Protein AF-0000000081332813 (afdb_homodimer)

InterPro domains:
  IPR000847 LysR, HTH, N-terminal domain [PF00126] (7-63)
  IPR000847 LysR, HTH, N-terminal domain [PS50931] (3-60)
  IPR005119 LysR, substrate-binding [PF03466] (88-293)
  IPR036388 Winged helix-like DNA-binding domain superfamily [G3DSA:1.10.10.10] (2-81)
  IPR036390 Winged helix DNA-binding domain superfamily [SSF46785] (6-88)

Radius of gyration: 28.92 Å; Cα contacts (8 Å, |Δi|>4): 1086; chains: 2; bounding box: 62×91×71 Å

Secondary structure (DSSP, 8-state):
----HHHHHHHHHHHHHSSHHHHHHHHT--HHHHHHHHHHHHHHHTS--EETTSSS-EEPHHHHHHHHHHHHHHHHHHHHHHHHHHHHT---SEEEEEE-GGGSSGGGGHHHHHHHHH-TT-EEEEEE--HHHHHHHHHHTS-SEEEEE--S---TTEEEEEEEEEEEEEEE-TTSGGG--TTSPBPHHHHTTS-EEEE-TT-GGG--GGG---SSEEEESSHHHHHHHHHTTS-BEEEEHHHHHHHHHHTSSEE--BSSS-SEEEEEEEEEEETTSPPPHHHHHHHHHHHHHHHTS----/----HHHHHHHHHHHHHSSHHHHHHHHT--HHHHHHHHHHHHHHHT---EETTSSS-EEPHHHHHHHHHHHHHHHHHHHHHHHHHHHHT---SEEEEEE-GGGSSGGGGHHHHHHHHH-TT-EEEEEE--HHHHHHHHHHTS-SEEEEE--S---TTEEEEEEEEEEEEEEE-TTSGGG--TTSPBPHHHHTTS-EEEE-TT-GGG--GGG---SSEEEESSHHHHHHHHHTTS-BEEEEHHHHHHHHHHTSSEE--BSSS-SEEEEEEEEEEETTSPPPHHHHHHHHHHHHHHHTS----

Sequence (602 aa):
MAFTSESLKLFLCVMDSGSFSAAARKLGRVPSAINMAVSQLEAELDLLLFDRSTRKAIPTPAAKALEPQARQVASQLNLLDAHALQLHQGLEGRLVLAMAPELQTGIWNRPLSIIAREFPTLEIEIRSASHPEAMRMLHEGRVQLALGFERPGLDERETFLEAGSQLLVAVAAPDHPAAAGQKSPLSEEQLVNVRQIIVATGGPADSDPRVVLSRRIWHSDNYLATLDLVQQGLGWAYLPQPLVQPLLTSGALTEVVFDYMPSQMRLWVDIIWVKNRPLGLGARRYLSLMREMAEGEPRRVMAFTSESLKLFLCVMDSGSFSAAARKLGRVPSAINMAVSQLEAELDLLLFDRSTRKAIPTPAAKALEPQARQVASQLNLLDAHALQLHQGLEGRLVLAMAPELQTGIWNRPLSIIAREFPTLEIEIRSASHPEAMRMLHEGRVQLALGFERPGLDERETFLEAGSQLLVAVAAPDHPAAAGQKSPLSEEQLVNVRQIIVATGGPADSDPRVVLSRRIWHSDNYLATLDLVQQGLGWAYLPQPLVQPLLTSGALTEVVFDYMPSQMRLWVDIIWVKNRPLGLGARRYLSLMREMAEGEPRRV

Foldseek 3Di:
DLDDLVLLLLLQLLVVQFALCSSCVVVVHHSVVSVVSQVSSCVVVVHDQFDPPDRTGHGDPVVVVCNVVSVVVNLVVLVVVLVVCVVPVQAPQEAEEEEAQQQPDDPLCVLVVVLCVNRVRYHYHYHYDFPVRQVVCQVVVVHFKYKDFDDPDDDPQKDKDFLWKWKWFKKAFCPAPLQPDPVDADELVRQQDFEEEFAAQPDPVRTDPVFDRYVHYHYDNHQVVVVVCRLVRNGIYTHTCVVCVVVCVVNSMHTGGHDPDDSMDMTTMMMMHGPPDDDGPSVVSSSVVSNVVRVVDDPDD/DLDDLVLLLLLQLLVVQFALCSSCVVVVHHSVVSVVSQVSSCVVVVHRQFDPVDRTGHGDPVVVVCNVVSVVVNLVVLLVVLVVCVVPVQADQEAEEEEAQQQPDDPLCVLVVVLCVVRVRYHYHYHYDFPVRQVVCQVVVVHFKYKDFDDPDDDPQKDKDFQWKWKWFKKAFCPAPLQPDPVDAAELVRQQDFEEEFAAQPDPVRTDPVFDRYVHYHYDNHQVVVVVCRLVRNGIYTHTCVVCVVVCVVNSMHTGGHDPDDSMDMTTMMMMHGPPDDHGPSVVSSSVVSNVVRVPDDDDD

pLDDT: mean 85.53, std 10.82, range [33.47, 97.75]

Nearest PDB structures (foldseek):
  6g4r-assembly1_E  TM=5.276E-01  e=5.823E-21  Corynebacterium glutamicum
  6g1d-assembly1_B  TM=5.405E-01  e=2.112E-20  Corynebacterium glutamicum
  4x6g-assembly1_D  TM=5.460E-01  e=6.017E-19  Pseudomonas aeruginosa PAO1
  1ixc-assembly1_B-2  TM=5.110E-01  e=2.290E-19  Cupriavidus necator
  7d98-assembly1_Q  TM=5.099E-01  e=4.360E-19  Cupriavidus necator

Solvent-accessible surface area (backbone atoms only — not comparable to full-atom values): 31726 Å² total; per-residue (Å²): 125,62,75,40,79,64,50,45,52,49,52,52,39,31,68,72,52,40,16,51,60,52,24,10,63,75,68,74,47,54,42,68,57,48,52,50,50,50,50,50,41,23,59,64,64,73,45,69,42,54,46,71,89,49,88,42,42,41,69,29,72,61,32,63,65,43,44,65,59,50,52,50,49,51,51,49,48,45,38,52,53,31,51,50,33,40,75,68,62,47,29,48,67,62,48,30,38,26,24,25,70,78,51,51,48,65,75,74,52,52,51,52,57,56,45,45,68,76,34,63,57,51,25,41,33,44,35,72,28,54,68,72,54,28,50,51,34,40,76,70,62,70,24,67,39,27,38,37,65,68,63,87,75,80,59,85,66,44,42,71,42,83,46,48,71,47,47,29,32,26,31,16,9,56,86,27,83,66,18,60,25,86,87,49,44,39,41,70,76,54,38,28,72,39,40,28,46,42,66,14,72,84,31,77,88,57,43,60,68,93,74,61,69,37,77,33,55,33,38,23,40,39,67,60,39,43,50,44,43,18,60,68,48,68,25,30,32,74,40,41,41,81,77,46,47,67,36,46,74,72,52,63,27,25,59,26,32,39,65,91,44,75,39,55,47,79,41,45,29,28,39,34,34,54,61,90,53,87,74,33,46,63,58,47,49,44,49,54,47,41,51,60,56,29,71,73,44,86,66,92,122,123,61,74,41,78,65,51,45,52,50,52,51,38,29,66,70,51,39,16,51,58,51,24,10,62,74,69,73,46,55,41,68,58,48,53,50,51,49,50,48,40,23,60,64,62,71,44,67,40,54,45,71,88,49,90,41,41,42,68,28,73,58,33,61,66,42,42,63,58,48,51,50,49,48,51,49,50,47,37,50,50,36,48,48,33,36,74,69,62,46,30,50,67,60,48,30,38,26,24,28,71,79,50,49,49,64,75,73,52,52,50,52,57,57,43,46,68,77,35,68,54,50,26,43,33,44,35,72,30,56,68,70,53,28,51,51,33,39,75,71,62,69,25,66,38,27,38,38,66,69,65,87,74,80,58,84,66,45,42,72,41,82,46,48,70,47,48,29,32,28,33,17,10,56,86,29,80,68,18,61,25,86,85,48,45,40,40,70,78,55,38,28,70,40,43,28,44,43,67,14,72,84,31,76,88,55,44,60,68,92,73,62,68,37,77,34,54,31,40,22,42,39,68,60,39,43,49,46,43,19,61,68,48,68,24,30,32,73,39,42,41,82,77,45,46,66,34,46,74,72,52,62,27,25,60,27,33,41,64,90,45,74,38,55,48,79,40,45,30,29,38,34,34,53,61,90,52,87,72,34,46,62,59,48,49,45,51,54,48,42,51,58,57,28,71,74,42,87,67,93,122

Structure (mmCIF, N/CA/C/O backbone):
data_AF-0000000081332813-model_v1
#
loop_
_entity.id
_entity.type
_entity.pdbx_description
1 polymer 'LysR family transcriptional regulator'
#
loop_
_atom_site.group_PDB
_atom_site.id
_atom_site.type_symbol
_atom_site.label_atom_id
_atom_site.label_alt_id
_atom_site.label_comp_id
_atom_site.label_asym_id
_atom_site.label_entity_id
_atom_site.label_seq_id
_atom_site.pdbx_PDB_ins_code
_atom_site.Cartn_x
_atom_site.Cartn_y
_atom_site.Cartn_z
_atom_site.occupancy
_atom_site.B_iso_or_equiv
_atom_site.auth_seq_id
_atom_site.auth_comp_id
_atom_site.auth_asym_id
_atom_site.auth_atom_id
_atom_site.pdbx_PDB_model_num
ATOM 1 N N . MET A 1 1 ? 10.344 -46.156 -16.312 1 55.41 1 MET A N 1
ATOM 2 C CA . MET A 1 1 ? 10.523 -44.844 -15.734 1 55.41 1 MET A CA 1
ATOM 3 C C . MET A 1 1 ? 9.797 -44.719 -14.398 1 55.41 1 MET A C 1
ATOM 5 O O . MET A 1 1 ? 8.586 -44.906 -14.32 1 55.41 1 MET A O 1
ATOM 9 N N . ALA A 1 2 ? 10.539 -44.875 -13.32 1 61.78 2 ALA A N 1
ATOM 10 C CA . ALA A 1 2 ? 10.008 -45.062 -11.977 1 61.78 2 ALA A CA 1
ATOM 11 C C . ALA A 1 2 ? 9.133 -43.906 -11.539 1 61.78 2 ALA A C 1
ATOM 13 O O . ALA A 1 2 ? 8.07 -44.094 -10.953 1 61.78 2 ALA A O 1
ATOM 14 N N . PHE A 1 3 ? 9.562 -42.656 -11.883 1 67.25 3 PHE A N 1
ATOM 15 C CA . PHE A 1 3 ? 8.75 -41.531 -11.484 1 67.25 3 PHE A CA 1
ATOM 16 C C . PHE A 1 3 ? 7.809 -41.125 -12.609 1 67.25 3 PHE A C 1
ATOM 18 O O . PHE A 1 3 ? 8.258 -40.719 -13.688 1 67.25 3 PHE A O 1
ATOM 25 N N . THR A 1 4 ? 6.5 -41.531 -12.453 1 71.12 4 THR A N 1
ATOM 26 C CA . THR A 1 4 ? 5.426 -40.969 -13.242 1 71.12 4 THR A CA 1
ATOM 27 C C . THR A 1 4 ? 4.898 -39.688 -12.578 1 71.12 4 THR A C 1
ATOM 29 O O . THR A 1 4 ? 5.289 -39.344 -11.461 1 71.12 4 THR A O 1
ATOM 32 N N . SER A 1 5 ? 4.09 -38.906 -13.359 1 76.12 5 SER A N 1
ATOM 33 C CA . SER A 1 5 ? 3.475 -37.719 -12.773 1 76.12 5 SER A CA 1
ATOM 34 C C . SER A 1 5 ? 2.721 -38.031 -11.492 1 76.12 5 SER A C 1
ATOM 36 O O . SER A 1 5 ? 2.793 -37.312 -10.508 1 76.12 5 SER A O 1
ATOM 38 N N . GLU A 1 6 ? 2.137 -39.188 -11.484 1 76.88 6 GLU A N 1
ATOM 39 C CA . GLU A 1 6 ? 1.336 -39.625 -10.336 1 76.88 6 GLU A CA 1
ATOM 40 C C . GLU A 1 6 ? 2.225 -40.031 -9.164 1 76.88 6 GLU A C 1
ATOM 42 O O . GLU A 1 6 ? 1.951 -39.656 -8.016 1 76.88 6 GLU A O 1
ATOM 47 N N . SER A 1 7 ? 3.268 -40.781 -9.43 1 84.5 7 SER A N 1
ATOM 48 C CA . SER A 1 7 ? 4.152 -41.219 -8.359 1 84.5 7 SER A CA 1
ATOM 49 C C . SER A 1 7 ? 4.926 -40.062 -7.762 1 84.5 7 SER A C 1
ATOM 51 O O . SER A 1 7 ? 5.191 -40.031 -6.555 1 84.5 7 SER A O 1
ATOM 53 N N . LEU A 1 8 ? 5.203 -39.156 -8.602 1 82.5 8 LEU A N 1
ATOM 54 C CA . LEU A 1 8 ? 5.887 -37.938 -8.156 1 82.5 8 LEU A CA 1
ATOM 55 C C . LEU A 1 8 ? 5.012 -37.156 -7.184 1 82.5 8 LEU A C 1
ATOM 57 O O . LEU A 1 8 ? 5.48 -36.719 -6.125 1 82.5 8 LEU A O 1
ATOM 61 N N . LYS A 1 9 ? 3.785 -36.969 -7.566 1 83 9 LYS A N 1
ATOM 62 C CA . LYS A 1 9 ? 2.82 -36.281 -6.723 1 83 9 LYS A CA 1
ATOM 63 C C . LYS A 1 9 ? 2.629 -37 -5.391 1 83 9 LYS A C 1
ATOM 65 O O . LYS A 1 9 ? 2.562 -36.375 -4.336 1 83 9 LYS A O 1
ATOM 70 N N . LEU A 1 10 ? 2.615 -38.281 -5.477 1 84.56 10 LEU A N 1
ATOM 71 C CA . LEU A 1 10 ? 2.449 -39.125 -4.293 1 84.56 10 LEU A CA 1
ATOM 72 C C . LEU A 1 10 ? 3.65 -39 -3.361 1 84.56 10 LEU A C 1
ATOM 74 O O . LEU A 1 10 ? 3.486 -38.812 -2.152 1 84.56 10 LEU A O 1
ATOM 78 N N . PHE A 1 11 ? 4.828 -39.062 -3.949 1 89.5 11 PHE A N 1
ATOM 79 C CA . PHE A 1 11 ? 6.074 -38.938 -3.199 1 89.5 11 PHE A CA 1
ATOM 80 C C . PHE A 1 11 ? 6.152 -37.625 -2.459 1 89.5 11 PHE A C 1
ATOM 82 O O . PHE A 1 11 ? 6.387 -37.594 -1.249 1 89.5 11 PHE A O 1
ATOM 89 N N . LEU A 1 12 ? 5.816 -36.625 -3.15 1 87.62 12 LEU A N 1
ATOM 90 C CA . LEU A 1 12 ? 5.934 -35.281 -2.572 1 87.62 12 LEU A CA 1
ATOM 91 C C . LEU A 1 12 ? 4.844 -35.062 -1.53 1 87.62 12 LEU A C 1
ATOM 93 O O . LEU A 1 12 ? 5.082 -34.375 -0.523 1 87.62 12 LEU A O 1
ATOM 97 N N . CYS A 1 13 ? 3.693 -35.594 -1.735 1 87.56 13 CYS A N 1
ATOM 98 C CA . CYS A 1 13 ? 2.594 -35.469 -0.785 1 87.56 13 CYS A CA 1
ATOM 99 C C . CYS A 1 13 ? 2.93 -36.125 0.534 1 87.56 13 CYS A C 1
ATOM 101 O O . CYS A 1 13 ? 2.652 -35.594 1.606 1 87.56 13 CYS A O 1
ATOM 103 N N . VAL A 1 14 ? 3.58 -37.25 0.474 1 89.5 14 VAL A N 1
ATOM 104 C CA . VAL A 1 14 ? 3.973 -37.969 1.684 1 89.5 14 VAL A CA 1
ATOM 105 C C . VAL A 1 14 ? 5.094 -37.219 2.391 1 89.5 14 VAL A C 1
ATOM 107 O O . VAL A 1 14 ? 5.094 -37.094 3.619 1 89.5 14 VAL A O 1
ATOM 110 N N . MET A 1 15 ? 5.977 -36.719 1.607 1 87.94 15 MET A N 1
ATOM 111 C CA . MET A 1 15 ? 7.066 -35.906 2.15 1 87.94 15 MET A CA 1
ATOM 112 C C . MET A 1 15 ? 6.523 -34.719 2.951 1 87.94 15 MET A C 1
ATOM 114 O O . MET A 1 15 ? 7.012 -34.438 4.047 1 87.94 15 MET A O 1
ATOM 118 N N . ASP A 1 16 ? 5.508 -34.125 2.383 1 84.44 16 ASP A N 1
ATOM 119 C CA . ASP A 1 16 ? 4.965 -32.906 2.945 1 84.44 16 ASP A CA 1
ATOM 120 C C . ASP A 1 16 ? 4.043 -33.188 4.129 1 84.44 16 ASP A C 1
ATOM 122 O O . ASP A 1 16 ? 3.98 -32.406 5.082 1 84.44 16 ASP A O 1
ATOM 126 N N . SER A 1 17 ? 3.289 -34.25 4.113 1 83.56 17 SER A N 1
ATOM 127 C CA . SER A 1 17 ? 2.25 -34.562 5.09 1 83.56 17 SER A CA 1
ATOM 128 C C . SER A 1 17 ? 2.838 -35.219 6.332 1 83.56 17 SER A C 1
ATOM 130 O O . SER A 1 17 ? 2.25 -35.156 7.414 1 83.56 17 SER A O 1
ATOM 132 N N . GLY A 1 18 ? 3.973 -35.844 6.219 1 84.62 18 GLY A N 1
ATOM 133 C CA . GLY A 1 18 ? 4.664 -36.469 7.332 1 84.62 18 GLY A CA 1
ATOM 134 C C . GLY A 1 18 ? 4.059 -37.812 7.738 1 84.62 18 GLY A C 1
ATOM 135 O O . GLY A 1 18 ? 4.547 -38.469 8.656 1 84.62 18 GLY A O 1
ATOM 136 N N . SER A 1 19 ? 2.879 -38.156 7.234 1 87.75 19 SER A N 1
ATOM 137 C CA . SER A 1 19 ? 2.273 -39.469 7.496 1 87.75 19 SER A CA 1
ATOM 138 C C . SER A 1 19 ? 1.531 -40 6.27 1 87.75 19 SER A C 1
ATOM 140 O O . SER A 1 19 ? 1.093 -39.219 5.426 1 87.75 19 SER A O 1
ATOM 142 N N . PHE A 1 20 ? 1.398 -41.344 6.219 1 87.12 20 PHE A N 1
ATOM 143 C CA . PHE A 1 20 ? 0.716 -41.969 5.094 1 87.12 20 PHE A CA 1
ATOM 144 C C . PHE A 1 20 ? -0.783 -41.688 5.152 1 87.12 20 PHE A C 1
ATOM 146 O O . PHE A 1 20 ? -1.419 -41.469 4.121 1 87.12 20 PHE A O 1
ATOM 153 N N . SER A 1 21 ? -1.262 -41.594 6.344 1 88.56 21 SER A N 1
ATOM 154 C CA . SER A 1 21 ? -2.686 -41.344 6.52 1 88.56 21 SER A CA 1
ATOM 155 C C . SER A 1 21 ? -3.031 -39.906 6.129 1 88.56 21 SER A C 1
ATOM 157 O O . SER A 1 21 ? -4.055 -39.656 5.484 1 88.56 21 SER A O 1
ATOM 159 N N . ALA A 1 22 ? -2.158 -39.094 6.473 1 87.81 22 ALA A N 1
ATOM 160 C CA . ALA A 1 22 ? -2.377 -37.688 6.137 1 87.81 22 ALA A CA 1
ATOM 161 C C . ALA A 1 22 ? -2.285 -37.469 4.629 1 87.81 22 ALA A C 1
ATOM 163 O O . ALA A 1 22 ? -3.076 -36.719 4.059 1 87.81 22 ALA A O 1
ATOM 164 N N . ALA A 1 23 ? -1.359 -38.094 4.074 1 89.5 23 ALA A N 1
ATOM 165 C CA . ALA A 1 23 ? -1.202 -38.031 2.625 1 89.5 23 ALA A CA 1
ATOM 166 C C . ALA A 1 23 ? -2.416 -38.594 1.906 1 89.5 23 ALA A C 1
ATOM 168 O O . ALA A 1 23 ? -2.873 -38.062 0.9 1 89.5 23 ALA A O 1
ATOM 169 N N . ALA A 1 24 ? -2.969 -39.625 2.416 1 88.19 24 ALA A N 1
ATOM 170 C CA . ALA A 1 24 ? -4.148 -40.281 1.844 1 88.19 24 ALA A CA 1
ATOM 171 C C . ALA A 1 24 ? -5.348 -39.344 1.859 1 88.19 24 ALA A C 1
ATOM 173 O O . ALA A 1 24 ? -6.059 -39.219 0.859 1 88.19 24 ALA A O 1
ATOM 174 N N . ARG A 1 25 ? -5.477 -38.656 2.883 1 83.94 25 ARG A N 1
ATOM 175 C CA . ARG A 1 25 ? -6.566 -37.688 3.018 1 83.94 25 ARG A CA 1
ATOM 176 C C . ARG A 1 25 ? -6.414 -36.562 2.021 1 83.94 25 ARG A C 1
ATOM 178 O O . ARG A 1 25 ? -7.387 -36.156 1.38 1 83.94 25 ARG A O 1
ATOM 185 N N . LYS A 1 26 ? -5.203 -36.188 1.882 1 80.88 26 LYS A N 1
ATOM 186 C CA . LYS A 1 26 ? -4.918 -35.031 1.009 1 80.88 26 LYS A CA 1
ATOM 187 C C . LYS A 1 26 ? -5.133 -35.406 -0.457 1 80.88 26 LYS A C 1
ATOM 189 O O . LYS A 1 26 ? -5.594 -34.594 -1.247 1 80.88 26 LYS A O 1
ATOM 194 N N . LEU A 1 27 ? -4.891 -36.656 -0.807 1 81.06 27 LEU A N 1
ATOM 195 C CA . LEU A 1 27 ? -4.949 -37.094 -2.197 1 81.06 27 LEU A CA 1
ATOM 196 C C . LEU A 1 27 ? -6.285 -37.75 -2.496 1 81.06 27 LEU A C 1
ATOM 198 O O . LEU A 1 27 ? -6.543 -38.156 -3.635 1 81.06 27 LEU A O 1
ATOM 202 N N . GLY A 1 28 ? -7.094 -37.812 -1.484 1 82.38 28 GLY A N 1
ATOM 203 C CA . GLY A 1 28 ? -8.391 -38.438 -1.666 1 82.38 28 GLY A CA 1
ATOM 204 C C . GLY A 1 28 ? -8.289 -39.938 -1.952 1 82.38 28 GLY A C 1
ATOM 205 O O . GLY A 1 28 ? -9.016 -40.469 -2.799 1 82.38 28 GLY A O 1
ATOM 206 N N . ARG A 1 29 ? -7.336 -40.562 -1.354 1 83.19 29 ARG A N 1
ATOM 207 C CA . ARG A 1 29 ? -7.102 -42 -1.517 1 83.19 29 ARG A CA 1
ATOM 208 C C . ARG A 1 29 ? -7.098 -42.719 -0.168 1 83.19 29 ARG A C 1
ATOM 210 O O . ARG A 1 29 ? -7.145 -42.062 0.881 1 83.19 29 ARG A O 1
ATOM 217 N N . VAL A 1 30 ? -7.258 -44.031 -0.114 1 83.75 30 VAL A N 1
ATOM 218 C CA . VAL A 1 30 ? -7.152 -44.781 1.118 1 83.75 30 VAL A CA 1
ATOM 219 C C . VAL A 1 30 ? -5.684 -45.031 1.459 1 83.75 30 VAL A C 1
ATOM 221 O O . VAL A 1 30 ? -4.848 -45.188 0.564 1 83.75 30 VAL A O 1
ATOM 224 N N . PRO A 1 31 ? -5.395 -45 2.725 1 87.12 31 PRO A N 1
ATOM 225 C CA . PRO A 1 31 ? -4.008 -45.156 3.168 1 87.12 31 PRO A CA 1
ATOM 226 C C . PRO A 1 31 ? -3.338 -46.406 2.559 1 87.12 31 PRO A C 1
ATOM 228 O O . PRO A 1 31 ? -2.15 -46.344 2.23 1 87.12 31 PRO A O 1
ATOM 231 N N . SER A 1 32 ? -4.051 -47.531 2.414 1 88.19 32 SER A N 1
ATOM 232 C CA . SER A 1 32 ? -3.482 -48.75 1.835 1 88.19 32 SER A CA 1
ATOM 233 C C . SER A 1 32 ? -2.994 -48.5 0.411 1 88.19 32 SER A C 1
ATOM 235 O O . SER A 1 32 ? -1.954 -49.031 0.008 1 88.19 32 SER A O 1
ATOM 237 N N . ALA A 1 33 ? -3.713 -47.688 -0.269 1 88.19 33 ALA A N 1
ATOM 238 C CA . ALA A 1 33 ? -3.348 -47.375 -1.645 1 88.19 33 ALA A CA 1
ATOM 239 C C . ALA A 1 33 ? -2.072 -46.531 -1.689 1 88.19 33 ALA A C 1
ATOM 241 O O . ALA A 1 33 ? -1.229 -46.719 -2.568 1 88.19 33 ALA A O 1
ATOM 242 N N . ILE A 1 34 ? -1.997 -45.656 -0.763 1 89.06 34 ILE A N 1
ATOM 243 C CA . ILE A 1 34 ? -0.813 -44.812 -0.683 1 89.06 34 ILE A CA 1
ATOM 244 C C . ILE A 1 34 ? 0.408 -45.656 -0.341 1 89.06 34 ILE A C 1
ATOM 246 O O . ILE A 1 34 ? 1.465 -45.5 -0.961 1 89.06 34 ILE A O 1
ATOM 250 N N . ASN A 1 35 ? 0.252 -46.531 0.629 1 88 35 ASN A N 1
ATOM 251 C CA . ASN A 1 35 ? 1.335 -47.438 1.035 1 88 35 ASN A CA 1
ATOM 252 C C . ASN A 1 35 ? 1.794 -48.312 -0.118 1 88 35 ASN A C 1
ATOM 254 O O . ASN A 1 35 ? 2.994 -48.5 -0.341 1 88 35 ASN A O 1
ATOM 258 N N . MET A 1 36 ? 0.854 -48.812 -0.818 1 88.31 36 MET A N 1
ATOM 259 C CA . MET A 1 36 ? 1.147 -49.688 -1.95 1 88.31 36 MET A CA 1
ATOM 260 C C . MET A 1 36 ? 1.886 -48.938 -3.047 1 88.31 36 MET A C 1
ATOM 262 O O . MET A 1 36 ? 2.85 -49.438 -3.619 1 88.31 36 MET A O 1
ATOM 266 N N . ALA A 1 37 ? 1.372 -47.781 -3.279 1 89.69 37 ALA A N 1
ATOM 267 C CA . ALA A 1 37 ? 1.974 -46.969 -4.332 1 89.69 37 ALA A CA 1
ATOM 268 C C . ALA A 1 37 ? 3.406 -46.594 -3.975 1 89.69 37 ALA A C 1
ATOM 270 O O . ALA A 1 37 ? 4.293 -46.625 -4.832 1 89.69 37 ALA A O 1
ATOM 271 N N . VAL A 1 38 ? 3.617 -46.281 -2.74 1 89.88 38 VAL A N 1
ATOM 272 C CA . VAL A 1 38 ? 4.953 -45.906 -2.275 1 89.88 38 VAL A CA 1
ATOM 273 C C . VAL A 1 38 ? 5.871 -47.125 -2.352 1 89.88 38 VAL A C 1
ATOM 275 O O . VAL A 1 38 ? 7.02 -47.031 -2.783 1 89.88 38 VAL A O 1
ATOM 278 N N . SER A 1 39 ? 5.359 -48.25 -1.938 1 88.94 39 SER A N 1
ATOM 279 C CA . SER A 1 39 ? 6.129 -49.469 -2.006 1 88.94 39 SER A CA 1
ATOM 280 C C . SER A 1 39 ? 6.516 -49.812 -3.443 1 88.94 39 SER A C 1
ATOM 282 O O . SER A 1 39 ? 7.641 -50.25 -3.703 1 88.94 39 SER A O 1
ATOM 284 N N . GLN A 1 40 ? 5.582 -49.625 -4.27 1 87.31 40 GLN A N 1
ATOM 285 C CA . GLN A 1 40 ? 5.852 -49.844 -5.684 1 87.31 40 GLN A CA 1
ATOM 286 C C . GLN A 1 40 ? 6.941 -48.906 -6.203 1 87.31 40 GLN A C 1
ATOM 288 O O . GLN A 1 40 ? 7.836 -49.344 -6.934 1 87.31 40 GLN A O 1
ATOM 293 N N . LEU A 1 41 ? 6.836 -47.688 -5.879 1 87.88 41 LEU A N 1
ATOM 294 C CA . LEU A 1 41 ? 7.844 -46.719 -6.262 1 87.88 41 LEU A CA 1
ATOM 295 C C . LEU A 1 41 ? 9.211 -47.094 -5.719 1 87.88 41 LEU A C 1
ATOM 297 O O . LEU A 1 41 ? 10.211 -47.031 -6.441 1 87.88 41 LEU A O 1
ATOM 301 N N . GLU A 1 42 ? 9.25 -47.5 -4.469 1 89.81 42 GLU A N 1
ATOM 302 C CA . GLU A 1 42 ? 10.492 -47.938 -3.828 1 89.81 42 GLU A CA 1
ATOM 303 C C . GLU A 1 42 ? 11.078 -49.156 -4.52 1 89.81 42 GLU A C 1
ATOM 305 O O . GLU A 1 42 ? 12.289 -49.25 -4.727 1 89.81 42 GLU A O 1
ATOM 310 N N . ALA A 1 43 ? 10.219 -50.031 -4.914 1 86.88 43 ALA A N 1
ATOM 311 C CA . ALA A 1 43 ? 10.633 -51.25 -5.613 1 86.88 43 ALA A CA 1
ATOM 312 C C . ALA A 1 43 ? 11.227 -50.906 -6.984 1 86.88 43 ALA A C 1
ATOM 314 O O . ALA A 1 43 ? 12.258 -51.469 -7.367 1 86.88 43 ALA A O 1
ATOM 315 N N . GLU A 1 44 ? 10.57 -50.062 -7.625 1 83.12 44 GLU A N 1
ATOM 316 C CA . GLU A 1 44 ? 11.023 -49.656 -8.961 1 83.12 44 GLU A CA 1
ATOM 317 C C . GLU A 1 44 ? 12.367 -48.938 -8.898 1 83.12 44 GLU A C 1
ATOM 319 O O . GLU A 1 44 ? 13.211 -49.125 -9.773 1 83.12 44 GLU A O 1
ATOM 324 N N . LEU A 1 45 ? 12.547 -48.188 -7.848 1 84.44 45 LEU A N 1
ATOM 325 C CA . LEU A 1 45 ? 13.766 -47.406 -7.676 1 84.44 45 LEU A CA 1
ATOM 326 C C . LEU A 1 45 ? 14.852 -48.25 -6.988 1 84.44 45 LEU A C 1
ATOM 328 O O . LEU A 1 45 ? 16.016 -47.844 -6.996 1 84.44 45 LEU A O 1
ATOM 332 N N . ASP A 1 46 ? 14.469 -49.312 -6.434 1 87.38 46 ASP A N 1
ATOM 333 C CA . ASP A 1 46 ? 15.344 -50.125 -5.602 1 87.38 46 ASP A CA 1
ATOM 334 C C . ASP A 1 46 ? 15.93 -49.312 -4.453 1 87.38 46 ASP A C 1
ATOM 336 O O . ASP A 1 46 ? 17.141 -49.344 -4.207 1 87.38 46 ASP A O 1
ATOM 340 N N . LEU A 1 47 ? 15.07 -48.438 -3.865 1 88.25 47 LEU A N 1
ATOM 341 C CA . LEU A 1 47 ? 15.398 -47.594 -2.734 1 88.25 47 LEU A CA 1
ATOM 342 C C . LEU A 1 47 ? 14.25 -47.531 -1.734 1 88.25 47 LEU A C 1
ATOM 344 O O . LEU A 1 47 ? 13.078 -47.562 -2.125 1 88.25 47 LEU A O 1
ATOM 348 N N . LEU A 1 48 ? 14.617 -47.438 -0.468 1 89.69 48 LEU A N 1
ATOM 349 C CA . LEU A 1 48 ? 13.625 -47.125 0.554 1 89.6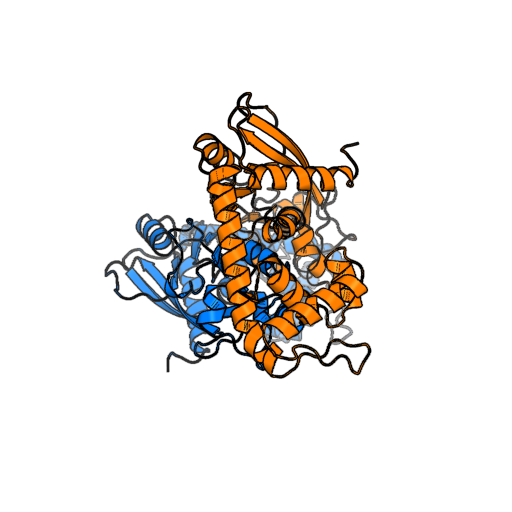9 48 LEU A CA 1
ATOM 350 C C . LEU A 1 48 ? 13.508 -45.625 0.751 1 89.69 48 LEU A C 1
ATOM 352 O O . LEU A 1 48 ? 14.508 -44.938 1.008 1 89.69 48 LEU A O 1
ATOM 356 N N . LEU A 1 49 ? 12.32 -45.219 0.554 1 92.25 49 LEU A N 1
ATOM 357 C CA . LEU A 1 49 ? 12.117 -43.781 0.638 1 92.25 49 LEU A CA 1
ATOM 358 C C . LEU A 1 49 ? 11.594 -43.375 2.012 1 92.25 49 LEU A C 1
ATOM 360 O O . LEU A 1 49 ? 11.914 -42.312 2.518 1 92.25 49 LEU A O 1
ATOM 364 N N . PHE A 1 50 ? 10.844 -44.25 2.668 1 93.12 50 PHE A N 1
ATOM 365 C CA . PHE A 1 50 ? 10.273 -43.938 3.971 1 93.12 50 PHE A CA 1
ATOM 366 C C . PHE A 1 50 ? 10.461 -45.094 4.938 1 93.12 50 PHE A C 1
ATOM 368 O O . PHE A 1 50 ? 10.32 -46.25 4.555 1 93.12 50 PHE A O 1
ATOM 375 N N . ASP A 1 51 ? 10.945 -44.688 6.148 1 87.88 51 ASP A N 1
ATOM 376 C CA . ASP A 1 51 ? 10.992 -45.688 7.234 1 87.88 51 ASP A CA 1
ATOM 377 C C . ASP A 1 51 ? 9.602 -45.875 7.836 1 87.88 51 ASP A C 1
ATOM 379 O O . ASP A 1 51 ? 9.023 -44.969 8.414 1 87.88 51 ASP A O 1
ATOM 383 N N . ARG A 1 52 ? 9.07 -47.031 7.629 1 77.06 52 ARG A N 1
ATOM 384 C CA . ARG A 1 52 ? 7.699 -47.344 8.031 1 77.06 52 ARG A CA 1
ATOM 385 C C . ARG A 1 52 ? 7.668 -48 9.406 1 77.06 52 ARG A C 1
ATOM 387 O O . ARG A 1 52 ? 6.676 -48.625 9.773 1 77.06 52 ARG A O 1
ATOM 394 N N . SER A 1 53 ? 8.773 -47.938 10.109 1 76.88 53 SER A N 1
ATOM 395 C CA . SER A 1 53 ? 8.828 -48.594 11.398 1 76.88 53 SER A CA 1
ATOM 396 C C . SER A 1 53 ? 7.922 -47.938 12.422 1 76.88 53 SER A C 1
ATOM 398 O O . SER A 1 53 ? 7.574 -48.5 13.445 1 76.88 53 SER A O 1
ATOM 400 N N . THR A 1 54 ? 7.559 -46.688 12.156 1 71.5 54 THR A N 1
ATOM 401 C CA . THR A 1 54 ? 6.684 -45.938 13.055 1 71.5 54 THR A CA 1
ATOM 402 C C . THR A 1 54 ? 5.426 -45.469 12.32 1 71.5 54 THR A C 1
ATOM 404 O O . THR A 1 54 ? 5.297 -45.656 11.117 1 71.5 54 THR A O 1
ATOM 407 N N . ARG A 1 55 ? 4.473 -45 13.008 1 71.75 55 ARG A N 1
ATOM 408 C CA . ARG A 1 55 ? 3.232 -44.469 12.461 1 71.75 55 ARG A CA 1
ATOM 409 C C . ARG A 1 55 ? 3.506 -43.25 11.578 1 71.75 55 ARG A C 1
ATOM 411 O O . ARG A 1 55 ? 2.678 -42.875 10.742 1 71.75 55 ARG A O 1
ATOM 418 N N . LYS A 1 56 ? 4.719 -42.781 11.672 1 78.88 56 LYS A N 1
ATOM 419 C CA . LYS A 1 56 ? 5.105 -41.594 10.891 1 78.88 56 LYS A CA 1
ATOM 420 C C . LYS A 1 56 ? 5.883 -42 9.641 1 78.88 56 LYS A C 1
ATOM 422 O O . LYS A 1 56 ? 6.559 -43.031 9.625 1 78.88 56 LYS A O 1
ATOM 427 N N . ALA A 1 57 ? 5.629 -41.375 8.57 1 84.38 57 ALA A N 1
ATOM 428 C CA . ALA A 1 57 ? 6.441 -41.5 7.367 1 84.38 57 ALA A CA 1
ATOM 429 C C . ALA A 1 57 ? 7.742 -40.719 7.48 1 84.38 57 ALA A C 1
ATOM 431 O O . ALA A 1 57 ? 7.785 -39.531 7.145 1 84.38 57 ALA A O 1
ATOM 432 N N . ILE A 1 58 ? 8.742 -41.344 8.016 1 88.81 58 ILE A N 1
ATOM 433 C CA . ILE A 1 58 ? 10.023 -40.688 8.172 1 88.81 58 ILE A CA 1
ATOM 434 C C . ILE A 1 58 ? 10.836 -40.812 6.887 1 88.81 58 ILE A C 1
ATOM 436 O O . ILE A 1 58 ? 11.156 -41.906 6.457 1 88.81 58 ILE A O 1
ATOM 440 N N . PRO A 1 59 ? 11.125 -39.719 6.254 1 91.06 59 PRO A N 1
ATOM 441 C CA . PRO A 1 59 ? 11.906 -39.781 5.016 1 91.06 59 PRO A CA 1
ATOM 442 C C . PRO A 1 59 ? 13.312 -40.344 5.242 1 91.06 59 PRO A C 1
ATOM 444 O O . PRO A 1 59 ? 13.961 -39.969 6.234 1 91.06 59 PRO A O 1
ATOM 447 N N . THR A 1 60 ? 13.828 -41.25 4.414 1 90.56 60 THR A N 1
ATOM 448 C CA . THR A 1 60 ? 15.195 -41.75 4.434 1 90.56 60 THR A CA 1
ATOM 449 C C . THR A 1 60 ? 16.156 -40.719 3.838 1 90.56 60 THR A C 1
ATOM 451 O O . THR A 1 60 ? 15.727 -39.75 3.248 1 90.56 60 THR A O 1
ATOM 454 N N . PRO A 1 61 ? 17.422 -40.906 4.02 1 86.44 61 PRO A N 1
ATOM 455 C CA . PRO A 1 61 ? 18.391 -40.031 3.363 1 86.44 61 PRO A CA 1
ATOM 456 C C . PRO A 1 61 ? 18.219 -39.969 1.848 1 86.44 61 PRO A C 1
ATOM 458 O O . PRO A 1 61 ? 18.391 -38.906 1.239 1 86.44 61 PRO A O 1
ATOM 461 N N . ALA A 1 62 ? 17.859 -41.125 1.31 1 88.56 62 ALA A N 1
ATOM 462 C CA . ALA A 1 62 ? 17.609 -41.188 -0.129 1 88.56 62 ALA A CA 1
ATOM 463 C C . ALA A 1 62 ? 16.438 -40.312 -0.521 1 88.56 62 ALA A C 1
ATOM 465 O O . ALA A 1 62 ? 16.484 -39.594 -1.531 1 88.56 62 ALA A O 1
ATOM 466 N N . ALA A 1 63 ? 15.383 -40.344 0.227 1 89.75 63 ALA A N 1
ATOM 467 C CA . ALA A 1 63 ? 14.211 -39.5 -0.027 1 89.75 63 ALA A CA 1
ATOM 468 C C . ALA A 1 63 ? 14.562 -38.031 0.042 1 89.75 63 ALA A C 1
ATOM 470 O O . ALA A 1 63 ? 14.156 -37.25 -0.822 1 89.75 63 ALA A O 1
ATOM 471 N N . LYS A 1 64 ? 15.312 -37.688 0.97 1 86.81 64 LYS A N 1
ATOM 472 C CA . LYS A 1 64 ? 15.719 -36.312 1.163 1 86.81 64 LYS A CA 1
ATOM 473 C C . LYS A 1 64 ? 16.594 -35.812 0.014 1 86.81 64 LYS A C 1
ATOM 475 O O . LYS A 1 64 ? 16.516 -34.656 -0.401 1 86.81 64 LYS A O 1
ATOM 480 N N . ALA A 1 65 ? 17.375 -36.781 -0.469 1 83.12 65 ALA A N 1
ATOM 481 C CA . ALA A 1 65 ? 18.266 -36.438 -1.58 1 83.12 65 ALA A CA 1
ATOM 482 C C . ALA A 1 65 ? 17.484 -36.25 -2.875 1 83.12 65 ALA A C 1
ATOM 484 O O . ALA A 1 65 ? 17.859 -35.438 -3.719 1 83.12 65 ALA A O 1
ATOM 485 N N . LEU A 1 66 ? 16.375 -36.938 -3.021 1 84.44 66 LEU A N 1
ATOM 486 C CA . LEU A 1 66 ? 15.594 -36.906 -4.25 1 84.44 66 LEU A CA 1
ATOM 487 C C . LEU A 1 66 ? 14.594 -35.75 -4.238 1 84.44 66 LEU A C 1
ATOM 489 O O . LEU A 1 66 ? 14.133 -35.312 -5.297 1 84.44 66 LEU A O 1
ATOM 493 N N . GLU A 1 67 ? 14.312 -35.281 -3.086 1 84.25 67 GLU A N 1
ATOM 494 C CA . GLU A 1 67 ? 13.211 -34.344 -2.898 1 84.25 67 GLU A CA 1
ATOM 495 C C . GLU A 1 67 ? 13.406 -33.094 -3.746 1 84.25 67 GLU A C 1
ATOM 497 O O . GLU A 1 67 ? 12.492 -32.688 -4.465 1 84.25 67 GLU A O 1
ATOM 502 N N . PRO A 1 68 ? 14.586 -32.531 -3.744 1 72.56 68 PRO A N 1
ATOM 503 C CA . PRO A 1 68 ? 14.75 -31.297 -4.523 1 72.56 68 PRO A CA 1
ATOM 504 C C . PRO A 1 68 ? 14.508 -31.516 -6.016 1 72.56 68 PRO A C 1
ATOM 506 O O . PRO A 1 68 ? 13.836 -30.703 -6.656 1 72.56 68 PRO A O 1
ATOM 509 N N . GLN A 1 69 ? 14.992 -32.562 -6.531 1 76 69 GLN A N 1
ATOM 510 C CA . GLN A 1 69 ? 14.805 -32.875 -7.945 1 76 69 GLN A CA 1
ATOM 511 C C . GLN A 1 69 ? 13.352 -33.25 -8.234 1 76 69 GLN A C 1
ATOM 513 O O . GLN A 1 69 ? 12.812 -32.875 -9.281 1 76 69 GLN A O 1
ATOM 518 N N . ALA A 1 70 ? 12.781 -34 -7.332 1 80.19 70 ALA A N 1
ATOM 519 C CA . ALA A 1 70 ? 11.375 -34.344 -7.477 1 80.19 70 ALA A CA 1
ATOM 520 C C . ALA A 1 70 ? 10.5 -33.094 -7.543 1 80.19 70 ALA A C 1
ATOM 522 O O . ALA A 1 70 ? 9.586 -33.031 -8.375 1 80.19 70 ALA A O 1
ATOM 523 N N . ARG A 1 71 ? 10.82 -32.219 -6.777 1 75.88 71 ARG A N 1
ATOM 524 C CA . ARG A 1 71 ? 10.055 -30.969 -6.758 1 75.88 71 ARG A CA 1
ATOM 525 C C . ARG A 1 71 ? 10.266 -30.172 -8.047 1 75.88 71 ARG A C 1
ATOM 527 O O . ARG A 1 71 ? 9.32 -29.594 -8.586 1 75.88 71 ARG A O 1
ATOM 534 N N . GLN A 1 72 ? 11.414 -30.203 -8.516 1 69 72 GLN A N 1
ATOM 535 C CA . GLN A 1 72 ? 11.719 -29.531 -9.781 1 69 72 GLN A CA 1
ATOM 536 C C . GLN A 1 72 ? 10.945 -30.172 -10.938 1 69 72 GLN A C 1
ATOM 538 O O . GLN A 1 72 ? 10.344 -29.453 -11.75 1 69 72 GLN A O 1
ATOM 543 N N . VAL A 1 73 ? 10.945 -31.469 -10.969 1 72.75 73 VAL A N 1
ATOM 544 C CA . VAL A 1 73 ? 10.258 -32.188 -12.039 1 72.75 73 VAL A CA 1
ATOM 545 C C . VAL A 1 73 ? 8.75 -31.953 -11.93 1 72.75 73 VAL A C 1
ATOM 547 O O . VAL A 1 73 ? 8.078 -31.719 -12.938 1 72.75 73 VAL A O 1
ATOM 550 N N . ALA A 1 74 ? 8.289 -32 -10.711 1 73.75 74 ALA A N 1
ATOM 551 C CA . ALA A 1 74 ? 6.867 -31.75 -10.508 1 73.75 74 ALA A CA 1
ATOM 552 C C . ALA A 1 74 ? 6.484 -30.359 -10.992 1 73.75 74 ALA A C 1
ATOM 554 O O . ALA A 1 74 ? 5.445 -30.188 -11.633 1 73.75 74 ALA A O 1
ATOM 555 N N . SER A 1 75 ? 7.301 -29.5 -10.68 1 69.75 75 SER A N 1
ATOM 556 C CA . SER A 1 75 ? 7.078 -28.125 -11.133 1 69.75 75 SER A CA 1
ATOM 557 C C . SER A 1 75 ? 7.074 -28.047 -12.656 1 69.75 75 SER A C 1
ATOM 559 O O . SER A 1 75 ? 6.234 -27.359 -13.234 1 69.75 75 SER A O 1
ATOM 561 N N . GLN A 1 76 ? 7.945 -28.75 -13.297 1 65.75 76 GLN A N 1
ATOM 562 C CA . GLN A 1 76 ? 8.039 -28.75 -14.75 1 65.75 76 GLN A CA 1
ATOM 563 C C . GLN A 1 76 ? 6.824 -29.422 -15.383 1 65.75 76 GLN A C 1
ATOM 565 O O . GLN A 1 76 ? 6.32 -28.969 -16.406 1 65.75 76 GLN A O 1
ATOM 570 N N . LEU A 1 77 ? 6.426 -30.5 -14.797 1 67.31 77 LEU A N 1
ATOM 571 C CA . LEU A 1 77 ? 5.23 -31.188 -15.273 1 67.31 77 LEU A CA 1
ATOM 572 C C . LEU A 1 77 ? 4.004 -30.297 -15.156 1 67.31 77 LEU A C 1
ATOM 574 O O . LEU A 1 77 ? 3.18 -30.234 -16.078 1 67.31 77 LEU A O 1
ATOM 578 N N . ASN A 1 78 ? 3.938 -29.734 -14.039 1 64.81 78 ASN A N 1
ATOM 579 C CA . ASN A 1 78 ? 2.842 -28.797 -13.852 1 64.81 78 ASN A CA 1
ATOM 580 C C . ASN A 1 78 ? 2.873 -27.672 -14.898 1 64.81 78 ASN A C 1
ATOM 582 O O . ASN A 1 78 ? 1.828 -27.266 -15.398 1 64.81 78 ASN A O 1
ATOM 586 N N . LEU A 1 79 ? 4.043 -27.266 -15.164 1 62.19 79 LEU A N 1
ATOM 587 C CA . LEU A 1 79 ? 4.199 -26.234 -16.172 1 62.19 79 LEU A CA 1
ATOM 588 C C . LEU A 1 79 ? 3.768 -26.75 -17.547 1 62.19 79 LEU A C 1
ATOM 590 O O . LEU A 1 79 ? 3.123 -26.016 -18.312 1 62.19 79 LEU A O 1
ATOM 594 N N . LEU A 1 80 ? 4.16 -27.953 -17.859 1 62.16 80 LEU A N 1
ATOM 595 C CA . LEU A 1 80 ? 3.762 -28.578 -19.125 1 62.16 80 LEU A CA 1
ATOM 596 C C . LEU A 1 80 ? 2.244 -28.688 -19.219 1 62.16 80 LEU A C 1
ATOM 598 O O . LEU A 1 80 ? 1.655 -28.375 -20.25 1 62.16 80 LEU A O 1
ATOM 602 N N . ASP A 1 81 ? 1.63 -29.172 -18.234 1 61.41 81 ASP A N 1
ATOM 603 C CA . ASP A 1 81 ? 0.175 -29.281 -18.188 1 61.41 81 ASP A CA 1
ATOM 604 C C . ASP A 1 81 ? -0.484 -27.922 -18.328 1 61.41 81 ASP A C 1
ATOM 606 O O . ASP A 1 81 ? -1.474 -27.766 -19.047 1 61.41 81 ASP A O 1
ATOM 610 N N . ALA A 1 82 ? 0.074 -27.047 -17.672 1 60.41 82 ALA A N 1
ATOM 611 C CA . ALA A 1 82 ? -0.442 -25.672 -17.734 1 60.41 82 ALA A CA 1
ATOM 612 C C . ALA A 1 82 ? -0.351 -25.125 -19.141 1 60.41 82 ALA A C 1
ATOM 614 O O . ALA A 1 82 ? -1.279 -24.453 -19.625 1 60.41 82 ALA A O 1
ATOM 615 N N . HIS A 1 83 ? 0.688 -25.344 -19.719 1 60.16 83 HIS A N 1
ATOM 616 C CA . HIS A 1 83 ? 0.854 -24.906 -21.094 1 60.16 83 HIS A CA 1
ATOM 617 C C . HIS A 1 83 ? -0.162 -25.578 -22.016 1 60.16 83 HIS A C 1
ATOM 619 O O . HIS A 1 83 ? -0.734 -24.938 -22.891 1 60.16 83 HIS A O 1
ATOM 625 N N . ALA A 1 84 ? -0.354 -26.75 -21.859 1 62.28 84 ALA A N 1
ATOM 626 C CA . ALA A 1 84 ? -1.35 -27.484 -22.641 1 62.28 84 ALA A CA 1
ATOM 627 C C . ALA A 1 84 ? -2.744 -26.906 -22.438 1 62.28 84 ALA A C 1
ATOM 629 O O . ALA A 1 84 ? -3.514 -26.766 -23.391 1 62.28 84 ALA A O 1
ATOM 630 N N . LEU A 1 85 ? -3.004 -26.594 -21.219 1 61.22 85 LEU A N 1
ATOM 631 C CA . LEU A 1 85 ? -4.293 -25.984 -20.906 1 61.22 85 LEU A CA 1
ATOM 632 C C . LEU A 1 85 ? -4.445 -24.656 -21.625 1 61.22 85 LEU A C 1
ATOM 634 O O . LEU A 1 85 ? -5.527 -24.328 -22.125 1 61.22 85 LEU A O 1
ATOM 638 N N . GLN A 1 86 ? -3.43 -23.891 -21.578 1 64.19 86 GLN A N 1
ATOM 639 C CA . GLN A 1 86 ? -3.445 -22.609 -22.266 1 64.19 86 GLN A CA 1
ATOM 640 C C . GLN A 1 86 ? -3.76 -22.766 -23.75 1 64.19 86 GLN A C 1
ATOM 642 O O . GLN A 1 86 ? -4.477 -21.953 -24.328 1 64.19 86 GLN A O 1
ATOM 647 N N . LEU A 1 87 ? -3.305 -23.797 -24.266 1 60.09 87 LEU A N 1
ATOM 648 C CA . LEU A 1 87 ? -3.473 -24.047 -25.703 1 60.09 87 LEU A CA 1
ATOM 649 C C . LEU A 1 87 ? -4.859 -24.609 -25.984 1 60.09 87 LEU A C 1
ATOM 651 O O . LEU A 1 87 ? -5.465 -24.281 -27.016 1 60.09 87 LEU A O 1
ATOM 655 N N . HIS A 1 88 ? -5.305 -25.391 -24.953 1 63.44 88 HIS A N 1
ATOM 656 C CA . HIS A 1 88 ? -6.465 -26.172 -25.375 1 63.44 88 HIS A CA 1
ATOM 657 C C . HIS A 1 88 ? -7.707 -25.766 -24.578 1 63.44 88 HIS A C 1
ATOM 659 O O . HIS A 1 88 ? -8.828 -25.922 -25.062 1 63.44 88 HIS A O 1
ATOM 665 N N . GLN A 1 89 ? -7.516 -25.375 -23.344 1 67.5 89 GLN A N 1
ATOM 666 C CA . GLN A 1 89 ? -8.68 -25.297 -22.469 1 67.5 89 GLN A CA 1
ATOM 667 C C . GLN A 1 89 ? -9.039 -23.844 -22.172 1 67.5 89 GLN A C 1
ATOM 669 O O . GLN A 1 89 ? -9.867 -23.578 -21.297 1 67.5 89 GLN A O 1
ATOM 674 N N . GLY A 1 90 ? -8.438 -22.953 -22.938 1 79.44 90 GLY A N 1
ATOM 675 C CA . GLY A 1 90 ? -8.867 -21.562 -22.797 1 79.44 90 GLY A CA 1
ATOM 676 C C . GLY A 1 90 ? -8.266 -20.875 -21.578 1 79.44 90 GLY A C 1
ATOM 677 O O . GLY A 1 90 ? -8.836 -19.922 -21.047 1 79.44 90 GLY A O 1
ATOM 678 N N . LEU A 1 91 ? -7.285 -21.547 -21.031 1 81.62 91 LEU A N 1
ATOM 679 C CA . LEU A 1 91 ? -6.566 -20.828 -19.984 1 81.62 91 LEU A CA 1
ATOM 680 C C . LEU A 1 91 ? -5.852 -19.609 -20.547 1 81.62 91 LEU A C 1
ATOM 682 O O . LEU A 1 91 ? -5.113 -19.719 -21.531 1 81.62 91 LEU A O 1
ATOM 686 N N . GLU A 1 92 ? -6.242 -18.453 -19.938 1 86.25 92 GLU A N 1
ATOM 687 C CA . GLU A 1 92 ? -5.551 -17.25 -20.391 1 86.25 92 GLU A CA 1
ATOM 688 C C . GLU A 1 92 ? -4.105 -17.219 -19.906 1 86.25 92 GLU A C 1
ATOM 690 O O . GLU A 1 92 ? -3.76 -17.906 -18.938 1 86.25 92 GLU A O 1
ATOM 695 N N . GLY A 1 93 ? -3.32 -16.609 -20.656 1 83.5 93 GLY A N 1
ATOM 696 C CA . GLY A 1 93 ? -1.924 -16.469 -20.281 1 83.5 93 GLY A CA 1
ATOM 697 C C . GLY A 1 93 ? -1.728 -15.586 -19.062 1 83.5 93 GLY A C 1
ATOM 698 O O . GLY A 1 93 ? -0.841 -15.844 -18.234 1 83.5 93 GLY A O 1
ATOM 699 N N . ARG A 1 94 ? -2.57 -14.617 -18.984 1 90.88 94 ARG A N 1
ATOM 700 C CA . ARG A 1 94 ? -2.471 -13.633 -17.906 1 90.88 94 ARG A CA 1
ATOM 701 C C . ARG A 1 94 ? -3.854 -13.227 -17.406 1 90.88 94 ARG A C 1
ATOM 703 O O . ARG A 1 94 ? -4.758 -12.977 -18.203 1 90.88 94 ARG A O 1
ATOM 710 N N . LEU A 1 95 ? -4.012 -13.32 -16.156 1 95.81 95 LEU A N 1
ATOM 711 C CA . LEU A 1 95 ? -5.215 -12.828 -15.484 1 95.81 95 LEU A CA 1
ATOM 712 C C . LEU A 1 95 ? -4.941 -11.5 -14.781 1 95.81 95 LEU A C 1
ATOM 714 O O . LEU A 1 95 ? -4.125 -11.438 -13.867 1 95.81 95 LEU A O 1
ATOM 718 N N . VAL A 1 96 ? -5.594 -10.461 -15.234 1 95.25 96 VAL A N 1
ATOM 719 C CA . VAL A 1 96 ? -5.441 -9.141 -14.625 1 95.25 96 VAL A CA 1
ATOM 720 C C . VAL A 1 96 ? -6.699 -8.789 -13.836 1 95.25 96 VAL A C 1
ATOM 722 O O . VAL A 1 96 ? -7.809 -8.812 -14.375 1 95.25 96 VAL A O 1
ATOM 725 N N . LEU A 1 97 ? -6.504 -8.539 -12.578 1 97.12 97 LEU A N 1
ATOM 726 C CA . LEU A 1 97 ? -7.578 -8.109 -11.68 1 97.12 97 LEU A CA 1
ATOM 727 C C . LEU A 1 97 ? -7.434 -6.633 -11.336 1 97.12 97 LEU A C 1
ATOM 729 O O . LEU A 1 97 ? -6.418 -6.219 -10.766 1 97.12 97 LEU A O 1
ATOM 733 N N . ALA A 1 98 ? -8.438 -5.836 -11.703 1 95.94 98 ALA A N 1
ATOM 734 C CA . ALA A 1 98 ? -8.516 -4.461 -11.211 1 95.94 98 ALA A CA 1
ATOM 735 C C . ALA A 1 98 ? -9.305 -4.391 -9.906 1 95.94 98 ALA A C 1
ATOM 737 O O . ALA A 1 98 ? -10.445 -4.848 -9.836 1 95.94 98 ALA A O 1
ATOM 738 N N . MET A 1 99 ? -8.664 -3.83 -8.914 1 94.56 99 MET A N 1
ATOM 739 C CA . MET A 1 99 ? -9.312 -3.791 -7.605 1 94.56 99 MET A CA 1
ATOM 740 C C . MET A 1 99 ? -9.266 -2.385 -7.02 1 94.56 99 MET A C 1
ATOM 742 O O . MET A 1 99 ? -8.273 -1.676 -7.164 1 94.56 99 MET A O 1
ATOM 746 N N . ALA A 1 100 ? -10.438 -2.092 -6.391 1 92.69 100 ALA A N 1
ATOM 747 C CA . ALA A 1 100 ? -10.352 -0.914 -5.531 1 92.69 100 ALA A CA 1
ATOM 748 C C . ALA A 1 100 ? -9.219 -1.06 -4.516 1 92.69 100 ALA A C 1
ATOM 750 O O . ALA A 1 100 ? -9 -2.146 -3.975 1 92.69 100 ALA A O 1
ATOM 751 N N . PRO A 1 101 ? -8.555 -0.01 -4.199 1 89.56 101 PRO A N 1
ATOM 752 C CA . PRO A 1 101 ? -7.402 -0.078 -3.293 1 89.56 101 PRO A CA 1
ATOM 753 C C . PRO A 1 101 ? -7.746 -0.712 -1.947 1 89.56 101 PRO A C 1
ATOM 755 O O . PRO A 1 101 ? -6.914 -1.399 -1.353 1 89.56 101 PRO A O 1
ATOM 758 N N . GLU A 1 102 ? -8.922 -0.588 -1.479 1 90.38 102 GLU A N 1
ATOM 759 C CA . GLU A 1 102 ? -9.375 -1.121 -0.196 1 90.38 102 GLU A CA 1
ATOM 760 C C . GLU A 1 102 ? -9.391 -2.646 -0.209 1 90.38 102 GLU A C 1
ATOM 762 O O . GLU A 1 102 ? -9.43 -3.281 0.848 1 90.38 102 GLU A O 1
ATOM 767 N N . LEU A 1 103 ? -9.32 -3.145 -1.373 1 92.69 103 LEU A N 1
ATOM 768 C CA . LEU A 1 103 ? -9.586 -4.57 -1.525 1 92.69 103 LEU A CA 1
ATOM 769 C C . LEU A 1 103 ? -8.297 -5.336 -1.807 1 92.69 103 LEU A C 1
ATOM 771 O O . LEU A 1 103 ? -8.336 -6.52 -2.152 1 92.69 103 LEU A O 1
ATOM 775 N N . GLN A 1 104 ? -7.203 -4.742 -1.695 1 87.56 104 GLN A N 1
ATOM 776 C CA . GLN A 1 104 ? -5.969 -5.344 -2.186 1 87.56 104 GLN A CA 1
ATOM 777 C C . GLN A 1 104 ? -5.355 -6.266 -1.138 1 87.56 104 GLN A C 1
ATOM 779 O O . GLN A 1 104 ? -4.234 -6.754 -1.312 1 87.56 104 GLN A O 1
ATOM 784 N N . THR A 1 105 ? -6.02 -6.48 -0.021 1 82.81 105 THR A N 1
ATOM 785 C CA . THR A 1 105 ? -5.539 -7.41 0.996 1 82.81 105 THR A CA 1
ATOM 786 C C . THR A 1 105 ? -6.68 -8.289 1.511 1 82.81 105 THR A C 1
ATOM 788 O O . THR A 1 105 ? -7.844 -8.062 1.169 1 82.81 105 THR A O 1
ATOM 791 N N . GLY A 1 106 ? -6.293 -9.328 2.174 1 84.38 106 GLY A N 1
ATOM 792 C CA . GLY A 1 106 ? -7.262 -10.109 2.926 1 84.38 106 GLY A CA 1
ATOM 793 C C . GLY A 1 106 ? -7.961 -11.156 2.084 1 84.38 106 GLY A C 1
ATOM 794 O O . GLY A 1 106 ? -7.316 -11.883 1.325 1 84.38 106 GLY A O 1
ATOM 795 N N . ILE A 1 107 ? -9.281 -11.156 2.154 1 89.62 107 ILE A N 1
ATOM 796 C CA . ILE A 1 107 ? -10.062 -12.289 1.658 1 89.62 107 ILE A CA 1
ATOM 797 C C . ILE A 1 107 ? -10.109 -12.258 0.132 1 89.62 107 ILE A C 1
ATOM 799 O O . ILE A 1 107 ? -10.258 -13.289 -0.515 1 89.62 107 ILE A O 1
ATOM 803 N N . TRP A 1 108 ? -9.875 -11.18 -0.461 1 93.5 108 TRP A N 1
ATOM 804 C CA . TRP A 1 108 ? -10.016 -11.008 -1.902 1 93.5 108 TRP A CA 1
ATOM 805 C C . TRP A 1 108 ? -8.867 -11.688 -2.648 1 93.5 108 TRP A C 1
ATOM 807 O O . TRP A 1 108 ? -8.977 -11.961 -3.846 1 93.5 108 TRP A O 1
ATOM 817 N N . ASN A 1 109 ? -7.75 -11.93 -1.936 1 92.56 109 ASN A N 1
ATOM 818 C CA . ASN A 1 109 ? -6.602 -12.602 -2.529 1 92.56 109 ASN A CA 1
ATOM 819 C C . ASN A 1 109 ? -6.574 -14.086 -2.174 1 92.56 109 ASN A C 1
ATOM 821 O O . ASN A 1 109 ? -5.762 -14.844 -2.707 1 92.56 109 ASN A O 1
ATOM 825 N N . ARG A 1 110 ? -7.477 -14.547 -1.436 1 91.44 110 ARG A N 1
ATOM 826 C CA . ARG A 1 110 ? -7.469 -15.93 -0.967 1 91.44 110 ARG A CA 1
ATOM 827 C C . ARG A 1 110 ? -7.617 -16.906 -2.133 1 91.44 110 ARG A C 1
ATOM 829 O O . ARG A 1 110 ? -6.922 -17.922 -2.193 1 91.44 110 ARG A O 1
ATOM 836 N N . PRO A 1 111 ? -8.492 -16.594 -3.117 1 95.44 111 PRO A N 1
ATOM 837 C CA . PRO A 1 111 ? -8.633 -17.516 -4.238 1 95.44 111 PRO A CA 1
ATOM 838 C C . PRO A 1 111 ? -7.328 -17.734 -4.992 1 95.44 111 PRO A C 1
ATOM 840 O O . PRO A 1 111 ? -7.156 -18.766 -5.664 1 95.44 111 PRO A O 1
ATOM 843 N N . LEU A 1 112 ? -6.445 -16.828 -4.887 1 95.88 112 LEU A N 1
ATOM 844 C CA . LEU A 1 112 ? -5.23 -16.859 -5.695 1 95.88 112 LEU A CA 1
ATOM 845 C C . LEU A 1 112 ? -4.324 -18 -5.27 1 95.88 112 LEU A C 1
ATOM 847 O O . LEU A 1 112 ? -3.566 -18.531 -6.086 1 95.88 112 LEU A O 1
ATOM 851 N N . SER A 1 113 ? -4.414 -18.391 -4.031 1 93.5 113 SER A N 1
ATOM 852 C CA . SER A 1 113 ? -3.629 -19.531 -3.562 1 93.5 113 SER A CA 1
ATOM 853 C C . SER A 1 113 ? -4.055 -20.812 -4.254 1 93.5 113 SER A C 1
ATOM 855 O O . SER A 1 113 ? -3.213 -21.609 -4.672 1 93.5 113 SER A O 1
ATOM 857 N N . ILE A 1 114 ? -5.324 -20.969 -4.383 1 93.88 114 ILE A N 1
ATOM 858 C CA . ILE A 1 114 ? -5.871 -22.141 -5.039 1 93.88 114 ILE A CA 1
ATOM 859 C C . ILE A 1 114 ? -5.562 -22.094 -6.535 1 93.88 114 ILE A C 1
ATOM 861 O O . ILE A 1 114 ? -5.098 -23.078 -7.113 1 93.88 114 ILE A O 1
ATOM 865 N N . ILE A 1 115 ? -5.719 -20.984 -7.109 1 95.06 115 ILE A N 1
ATOM 866 C CA . ILE A 1 115 ? -5.504 -20.797 -8.539 1 95.06 115 ILE A CA 1
ATOM 867 C C . ILE A 1 115 ? -4.031 -21.031 -8.875 1 95.06 115 ILE A C 1
ATOM 869 O O . ILE A 1 115 ? -3.711 -21.641 -9.898 1 95.06 115 ILE A O 1
ATOM 873 N N . ALA A 1 116 ? -3.178 -20.547 -8.008 1 92.94 116 ALA A N 1
ATOM 874 C CA . ALA A 1 116 ? -1.742 -20.719 -8.211 1 92.94 116 ALA A CA 1
ATOM 875 C C . ALA A 1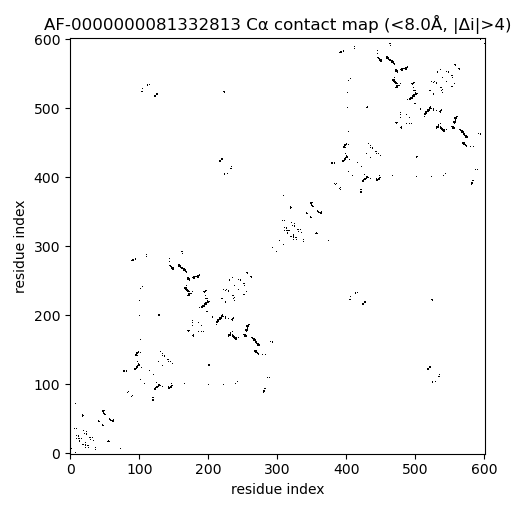 116 ? -1.37 -22.188 -8.266 1 92.94 116 ALA A C 1
ATOM 877 O O . ALA A 1 116 ? -0.468 -22.594 -9.008 1 92.94 116 ALA A O 1
ATOM 878 N N . ARG A 1 117 ? -2.045 -22.984 -7.523 1 89.31 117 ARG A N 1
ATOM 879 C CA . ARG A 1 117 ? -1.795 -24.422 -7.484 1 89.31 117 ARG A CA 1
ATOM 880 C C . ARG A 1 117 ? -2.406 -25.109 -8.695 1 89.31 117 ARG A C 1
ATOM 882 O O . ARG A 1 117 ? -1.783 -25.984 -9.297 1 89.31 117 ARG A O 1
ATOM 889 N N . GLU A 1 118 ? -3.58 -24.688 -9.031 1 89.25 118 GLU A N 1
ATOM 890 C CA . GLU A 1 118 ? -4.316 -25.312 -10.125 1 89.25 118 GLU A CA 1
ATOM 891 C C . GLU A 1 118 ? -3.738 -24.922 -11.477 1 89.25 118 GLU A C 1
ATOM 893 O O . GLU A 1 118 ? -3.727 -25.734 -12.414 1 89.25 118 GLU A O 1
ATOM 898 N N . PHE A 1 119 ? -3.295 -23.672 -11.555 1 90.19 119 PHE A N 1
ATOM 899 C CA . PHE A 1 119 ? -2.744 -23.141 -12.789 1 90.19 119 PHE A CA 1
ATOM 900 C C . PHE A 1 119 ? -1.371 -22.516 -12.547 1 90.19 119 PHE A C 1
ATOM 902 O O . PHE A 1 119 ? -1.214 -21.297 -12.602 1 90.19 119 PHE A O 1
ATOM 909 N N . PRO A 1 120 ? -0.327 -23.234 -12.422 1 85.38 120 PRO A N 1
ATOM 910 C CA . PRO A 1 120 ? 0.994 -22.75 -12.016 1 85.38 120 PRO A CA 1
ATOM 911 C C . PRO A 1 120 ? 1.623 -21.828 -13.047 1 85.38 120 PRO A C 1
ATOM 913 O O . PRO A 1 120 ? 2.498 -21.016 -12.711 1 85.38 120 PRO A O 1
ATOM 916 N N . THR A 1 121 ? 1.15 -21.891 -14.281 1 84.31 121 THR A N 1
ATOM 917 C CA . THR A 1 121 ? 1.773 -21.078 -15.328 1 84.31 121 THR A CA 1
ATOM 918 C C . THR A 1 121 ? 0.997 -19.781 -15.547 1 84.31 121 THR A C 1
ATOM 920 O O . THR A 1 121 ? 1.441 -18.906 -16.297 1 84.31 121 THR A O 1
ATOM 923 N N . LEU A 1 122 ? -0.136 -19.703 -14.938 1 91.31 122 LEU A N 1
ATOM 924 C CA . LEU A 1 122 ? -0.944 -18.5 -15.094 1 91.31 122 LEU A CA 1
ATOM 925 C C . LEU A 1 122 ? -0.271 -17.312 -14.422 1 91.31 122 LEU A C 1
ATOM 927 O O . LEU A 1 122 ? 0.07 -17.359 -13.242 1 91.31 122 LEU A O 1
ATOM 931 N N . GLU A 1 123 ? -0.008 -16.344 -15.211 1 92.69 123 GLU A N 1
ATOM 932 C CA . GLU A 1 123 ? 0.484 -15.094 -14.648 1 92.69 123 GLU A CA 1
ATOM 933 C C . GLU A 1 123 ? -0.666 -14.219 -14.148 1 92.69 123 GLU A C 1
ATOM 935 O O . GLU A 1 123 ? -1.679 -14.07 -14.836 1 92.69 123 GLU A O 1
ATOM 940 N N . ILE A 1 124 ? -0.512 -13.727 -12.969 1 96.25 124 ILE A N 1
ATOM 941 C CA . ILE A 1 124 ? -1.563 -12.891 -12.391 1 96.25 124 ILE A CA 1
ATOM 942 C C . ILE A 1 124 ? -1.02 -11.492 -12.117 1 96.25 124 ILE A C 1
ATOM 944 O O . ILE A 1 124 ? 0.103 -11.344 -11.625 1 96.25 124 ILE A O 1
ATOM 948 N N . GLU A 1 125 ? -1.78 -10.516 -12.445 1 95.31 125 GLU A N 1
ATOM 949 C CA . GLU A 1 125 ? -1.5 -9.109 -12.148 1 95.31 125 GLU A CA 1
ATOM 950 C C . GLU A 1 125 ? -2.648 -8.469 -11.375 1 95.31 125 GLU A C 1
ATOM 952 O O . GLU A 1 125 ? -3.809 -8.562 -11.781 1 95.31 125 GLU A O 1
ATOM 957 N N . ILE A 1 126 ? -2.299 -7.859 -10.273 1 95.19 126 ILE A N 1
ATOM 958 C CA . ILE A 1 126 ? -3.264 -7.094 -9.492 1 95.19 126 ILE A CA 1
ATOM 959 C C . ILE A 1 126 ? -3.01 -5.598 -9.672 1 95.19 126 ILE A C 1
ATOM 961 O O . ILE A 1 126 ? -1.899 -5.117 -9.438 1 95.19 126 ILE A O 1
ATOM 965 N N . ARG A 1 127 ? -4.098 -4.91 -10 1 92.25 127 ARG A N 1
ATOM 966 C CA . ARG A 1 127 ? -3.994 -3.477 -10.25 1 92.25 127 ARG A CA 1
ATOM 967 C C . ARG A 1 127 ? -4.992 -2.699 -9.391 1 92.25 127 ARG A C 1
ATOM 969 O O . ARG A 1 127 ? -6.176 -3.035 -9.352 1 92.25 127 ARG A O 1
ATOM 976 N N . SER A 1 128 ? -4.441 -1.713 -8.805 1 91.31 128 SER A N 1
ATOM 977 C CA . SER A 1 128 ? -5.332 -0.771 -8.133 1 91.31 128 SER A CA 1
ATOM 978 C C . SER A 1 128 ? -5.992 0.175 -9.133 1 91.31 128 SER A C 1
ATOM 980 O O . SER A 1 128 ? -5.324 0.715 -10.016 1 91.31 128 SER A O 1
ATOM 982 N N . ALA A 1 129 ? -7.312 0.354 -8.938 1 89.19 129 ALA A N 1
ATOM 983 C CA . ALA A 1 129 ? -8.023 1.257 -9.836 1 89.19 129 ALA A CA 1
ATOM 984 C C . ALA A 1 129 ? -9.266 1.838 -9.164 1 89.19 129 ALA A C 1
ATOM 986 O O . ALA A 1 129 ? -9.945 1.146 -8.406 1 89.19 129 ALA A O 1
ATOM 987 N N . SER A 1 130 ? -9.461 3.115 -9.461 1 87 130 SER A N 1
ATOM 988 C CA . SER A 1 130 ? -10.773 3.668 -9.141 1 87 130 SER A CA 1
ATOM 989 C C . SER A 1 130 ? -11.867 2.99 -9.953 1 87 130 SER A C 1
ATOM 991 O O . SER A 1 130 ? -11.586 2.295 -10.93 1 87 130 SER A O 1
ATOM 993 N N . HIS A 1 131 ? -13.047 3.227 -9.539 1 88.19 131 HIS A N 1
ATOM 994 C CA . HIS A 1 131 ? -14.156 2.584 -10.242 1 88.19 131 HIS A CA 1
ATOM 995 C C . HIS A 1 131 ? -14.18 2.984 -11.711 1 88.19 131 HIS A C 1
ATOM 997 O O . HIS A 1 131 ? -14.203 2.123 -12.594 1 88.19 131 HIS A O 1
ATOM 1003 N N . PRO A 1 132 ? -14.094 4.324 -12.016 1 86.88 132 PRO A N 1
ATOM 1004 C CA . PRO A 1 132 ? -14.109 4.688 -13.438 1 86.88 132 PRO A CA 1
ATOM 1005 C C . PRO A 1 132 ? -12.93 4.102 -14.203 1 86.88 132 PRO A C 1
ATOM 1007 O O . PRO A 1 132 ? -13.086 3.68 -15.352 1 86.88 132 PRO A O 1
ATOM 1010 N N . GLU A 1 133 ? -11.844 4.051 -13.602 1 87.81 133 GLU A N 1
ATOM 1011 C CA . GLU A 1 133 ? -10.672 3.488 -14.258 1 87.81 133 GLU A CA 1
ATOM 1012 C C . GLU A 1 133 ? -10.82 1.985 -14.469 1 87.81 133 GLU A C 1
ATOM 1014 O O . GLU A 1 133 ? -10.469 1.463 -15.523 1 87.81 133 GLU A O 1
ATOM 1019 N N . ALA A 1 134 ? -11.336 1.282 -13.484 1 93.31 134 ALA A N 1
ATOM 1020 C CA . ALA A 1 134 ? -11.547 -0.161 -13.57 1 93.31 134 ALA A CA 1
ATOM 1021 C C . ALA A 1 134 ? -12.523 -0.505 -14.688 1 93.31 134 ALA A C 1
ATOM 1023 O O . ALA A 1 134 ? -12.297 -1.447 -15.453 1 93.31 134 ALA A O 1
ATOM 1024 N N . MET A 1 135 ? -13.539 0.305 -14.789 1 93.12 135 MET A N 1
ATOM 1025 C CA . MET A 1 135 ? -14.531 0.061 -15.836 1 93.12 135 MET A CA 1
ATOM 1026 C C . MET A 1 135 ? -13.945 0.313 -17.219 1 93.12 135 MET A C 1
ATOM 1028 O O . MET A 1 135 ? -14.18 -0.458 -18.156 1 93.12 135 MET A O 1
ATOM 1032 N N . ARG A 1 136 ? -13.219 1.383 -17.297 1 91.56 136 ARG A N 1
ATOM 1033 C CA . ARG A 1 136 ? -12.555 1.665 -18.562 1 91.56 136 ARG A CA 1
ATOM 1034 C C . ARG A 1 136 ? -11.648 0.511 -18.969 1 91.56 136 ARG A C 1
ATOM 1036 O O . ARG A 1 136 ? -11.727 0.028 -20.109 1 91.56 136 ARG A O 1
ATOM 1043 N N . MET A 1 137 ? -10.844 0.014 -18.078 1 92.56 137 MET A N 1
ATOM 1044 C CA . MET A 1 137 ? -9.922 -1.087 -18.344 1 92.56 137 MET A CA 1
ATOM 1045 C C . MET A 1 137 ? -10.688 -2.357 -18.703 1 92.56 137 MET A C 1
ATOM 1047 O O . MET A 1 137 ? -10.266 -3.113 -19.578 1 92.56 137 MET A O 1
ATOM 1051 N N . LEU A 1 138 ? -11.758 -2.561 -18.031 1 94.62 138 LEU A N 1
ATOM 1052 C CA . LEU A 1 138 ? -12.594 -3.729 -18.281 1 94.62 138 LEU A CA 1
ATOM 1053 C C . LEU A 1 138 ? -13.148 -3.711 -19.703 1 94.62 138 LEU A C 1
ATOM 1055 O O . LEU A 1 138 ? -13 -4.688 -20.438 1 94.62 138 LEU A O 1
ATOM 1059 N N . HIS A 1 139 ? -13.664 -2.59 -20.109 1 92 139 HIS A N 1
ATOM 1060 C CA . HIS A 1 139 ? -14.289 -2.479 -21.422 1 92 139 HIS A CA 1
ATOM 1061 C C . HIS A 1 139 ? -13.242 -2.473 -22.531 1 92 139 HIS A C 1
ATOM 1063 O O . HIS A 1 139 ? -13.508 -2.938 -23.641 1 92 139 HIS A O 1
ATOM 1069 N N . GLU A 1 140 ? -12.07 -1.98 -22.203 1 90.5 140 GLU A N 1
ATOM 1070 C CA . GLU A 1 140 ? -10.961 -1.992 -23.156 1 90.5 140 GLU A CA 1
ATOM 1071 C C . GLU A 1 140 ? -10.32 -3.375 -23.234 1 90.5 140 GLU A C 1
ATOM 1073 O O . GLU A 1 140 ? -9.453 -3.611 -24.078 1 90.5 140 GLU A O 1
ATOM 1078 N N . GLY A 1 141 ? -10.672 -4.258 -22.344 1 90.12 141 GLY A N 1
ATOM 1079 C CA . GLY A 1 141 ? -10.156 -5.617 -22.359 1 90.12 141 GLY A CA 1
ATOM 1080 C C . GLY A 1 141 ? -8.812 -5.754 -21.688 1 90.12 141 GLY A C 1
ATOM 1081 O O . GLY A 1 141 ? -8.117 -6.762 -21.859 1 90.12 141 GLY A O 1
ATOM 1082 N N . ARG A 1 142 ? -8.445 -4.789 -20.922 1 90.62 142 ARG A N 1
ATOM 1083 C CA . ARG A 1 142 ? -7.145 -4.773 -20.266 1 90.62 142 ARG A CA 1
ATOM 1084 C C . ARG A 1 142 ? -7.184 -5.555 -18.953 1 90.62 142 ARG A C 1
ATOM 1086 O O . ARG A 1 142 ? -6.141 -5.938 -18.422 1 90.62 142 ARG A O 1
ATOM 1093 N N . VAL A 1 143 ? -8.391 -5.723 -18.438 1 95.44 143 VAL A N 1
ATOM 1094 C CA . VAL A 1 143 ? -8.586 -6.535 -17.234 1 95.44 143 VAL A CA 1
ATOM 1095 C C . VAL A 1 143 ? -9.758 -7.5 -17.453 1 95.44 143 VAL A C 1
ATOM 1097 O O . VAL A 1 143 ? -10.664 -7.215 -18.25 1 95.44 143 VAL A O 1
ATOM 1100 N N . GLN A 1 144 ? -9.688 -8.641 -16.828 1 96 144 GLN A N 1
ATOM 1101 C CA . GLN A 1 144 ? -10.742 -9.633 -16.984 1 96 144 GLN A CA 1
ATOM 1102 C C . GLN A 1 144 ? -11.828 -9.469 -15.93 1 96 144 GLN A C 1
ATOM 1104 O O . GLN A 1 144 ? -13 -9.742 -16.188 1 96 144 GLN A O 1
ATOM 1109 N N . LEU A 1 145 ? -11.406 -9.102 -14.727 1 97.75 145 LEU A N 1
ATOM 1110 C CA . LEU A 1 145 ? -12.328 -8.891 -13.617 1 97.75 145 LEU A CA 1
ATOM 1111 C C . LEU A 1 145 ? -12.016 -7.582 -12.898 1 97.75 145 LEU A C 1
ATOM 1113 O O . LEU A 1 145 ? -10.852 -7.227 -12.727 1 97.75 145 LEU A O 1
ATOM 1117 N N . ALA A 1 146 ? -13.094 -6.898 -12.469 1 97.06 146 ALA A N 1
ATOM 1118 C CA . ALA A 1 146 ? -12.977 -5.691 -11.656 1 97.06 146 ALA A CA 1
ATOM 1119 C C . ALA A 1 146 ? -13.688 -5.867 -10.312 1 97.06 146 ALA A C 1
ATOM 1121 O O . ALA A 1 146 ? -14.859 -6.246 -10.266 1 97.06 146 ALA A O 1
ATOM 1122 N N . LEU A 1 147 ? -12.93 -5.73 -9.273 1 96.62 147 LEU A N 1
ATOM 1123 C CA . LEU A 1 147 ? -13.5 -5.766 -7.934 1 96.62 147 LEU A CA 1
ATOM 1124 C C . LEU A 1 147 ? -13.664 -4.359 -7.375 1 96.62 147 LEU A C 1
ATOM 1126 O O . LEU A 1 147 ? -12.68 -3.629 -7.219 1 96.62 147 LEU A O 1
ATOM 1130 N N . GLY A 1 148 ? -14.867 -3.957 -7.152 1 94.31 148 GLY A N 1
ATOM 1131 C CA . GLY A 1 148 ? -15.164 -2.635 -6.621 1 94.31 148 GLY A CA 1
ATOM 1132 C C . GLY A 1 148 ? -16.391 -2.611 -5.734 1 94.31 148 GLY A C 1
ATOM 1133 O O . GLY A 1 148 ? -16.938 -3.664 -5.379 1 94.31 148 GLY A O 1
ATOM 1134 N N . PHE A 1 149 ? -16.734 -1.464 -5.379 1 92 149 PHE A N 1
ATOM 1135 C CA . PHE A 1 149 ? -17.875 -1.31 -4.477 1 92 149 PHE A CA 1
ATOM 1136 C C . PHE A 1 149 ? -19.172 -1.133 -5.262 1 92 149 PHE A C 1
ATOM 1138 O O . PHE A 1 149 ? -19.172 -0.544 -6.344 1 92 149 PHE A O 1
ATOM 1145 N N . GLU A 1 150 ? -20.156 -1.629 -4.574 1 88.62 150 GLU A N 1
ATOM 1146 C CA . GLU A 1 150 ? -21.469 -1.561 -5.188 1 88.62 150 GLU A CA 1
ATOM 1147 C C . GLU A 1 150 ? -21.875 -0.115 -5.457 1 88.62 150 GLU A C 1
ATOM 1149 O O . GLU A 1 150 ? -21.656 0.766 -4.625 1 88.62 150 GLU A O 1
ATOM 1154 N N . ARG A 1 151 ? -22.312 0.155 -6.68 1 80.56 151 ARG A N 1
ATOM 1155 C CA . ARG A 1 151 ? -22.828 1.458 -7.074 1 80.56 151 ARG A CA 1
ATOM 1156 C C . ARG A 1 151 ? -24.219 1.326 -7.699 1 80.56 151 ARG A C 1
ATOM 1158 O O . ARG A 1 151 ? -24.578 0.261 -8.203 1 80.56 151 ARG A O 1
ATOM 1165 N N . PRO A 1 152 ? -24.797 2.572 -7.535 1 77 152 PRO A N 1
ATOM 1166 C CA . PRO A 1 152 ? -26.094 2.551 -8.227 1 77 152 PRO A CA 1
ATOM 1167 C C . PRO A 1 152 ? -25.938 2.535 -9.75 1 77 152 PRO A C 1
ATOM 1169 O O . PRO A 1 152 ? -24.984 3.096 -10.281 1 77 152 PRO A O 1
ATOM 1172 N N . GLY A 1 153 ? -26.766 1.869 -10.414 1 72.94 153 GLY A N 1
ATOM 1173 C CA . GLY A 1 153 ? -26.828 1.868 -11.867 1 72.94 153 GLY A CA 1
ATOM 1174 C C . GLY A 1 153 ? -26.047 0.731 -12.5 1 72.94 153 GLY A C 1
ATOM 1175 O O . GLY A 1 153 ? -24.906 0.454 -12.102 1 72.94 153 GLY A O 1
ATOM 1176 N N . LEU A 1 154 ? -26.719 -0.047 -13.07 1 71.31 154 LEU A N 1
ATOM 1177 C CA . LEU A 1 154 ? -26.109 -1.186 -13.758 1 71.31 154 LEU A CA 1
ATOM 1178 C C . LEU A 1 154 ? -25.922 -0.887 -15.242 1 71.31 154 LEU A C 1
ATOM 1180 O O . LEU A 1 154 ? -26.812 -0.35 -15.891 1 71.31 154 LEU A O 1
ATOM 1184 N N . ASP A 1 155 ? -24.625 -0.836 -15.594 1 86 155 ASP A N 1
ATOM 1185 C CA . ASP A 1 155 ? -24.344 -0.862 -17.031 1 86 155 ASP A CA 1
ATOM 1186 C C . ASP A 1 155 ? -24.766 -2.199 -17.641 1 86 155 ASP A C 1
ATOM 1188 O O . ASP A 1 155 ? -24.281 -3.254 -17.219 1 86 155 ASP A O 1
ATOM 1192 N N . GLU A 1 156 ? -25.609 -2.158 -18.688 1 86.31 156 GLU A N 1
ATOM 1193 C CA . GLU A 1 156 ? -26.172 -3.367 -19.281 1 86.31 156 GLU A CA 1
ATOM 1194 C C . GLU A 1 156 ? -25.078 -4.23 -19.906 1 86.31 156 GLU A C 1
ATOM 1196 O O . GLU A 1 156 ? -25.281 -5.422 -20.141 1 86.31 156 GLU A O 1
ATOM 1201 N N . ARG A 1 157 ? -24.031 -3.67 -20.281 1 91.94 157 ARG A N 1
ATOM 1202 C CA . ARG A 1 157 ? -22.938 -4.395 -20.891 1 91.94 157 ARG A CA 1
ATOM 1203 C C . ARG A 1 157 ? -22.156 -5.203 -19.859 1 91.94 157 ARG A C 1
ATOM 1205 O O . ARG A 1 157 ? -21.297 -6.016 -20.219 1 91.94 157 ARG A O 1
ATOM 1212 N N . GLU A 1 158 ? -22.469 -4.953 -18.562 1 93.75 158 GLU A N 1
ATOM 1213 C CA . GLU A 1 158 ? -21.719 -5.562 -17.469 1 93.75 158 GLU A CA 1
ATOM 1214 C C . GLU A 1 158 ? -22.594 -6.543 -16.688 1 93.75 158 GLU A C 1
ATOM 1216 O O . GLU A 1 158 ? -23.812 -6.445 -16.703 1 93.75 158 GLU A O 1
ATOM 1221 N N . THR A 1 159 ? -22.078 -7.543 -16.141 1 93.62 159 THR A N 1
ATOM 1222 C CA . THR A 1 159 ? -22.656 -8.406 -15.125 1 93.62 159 THR A CA 1
ATOM 1223 C C . THR A 1 159 ? -21.766 -8.477 -13.891 1 93.62 159 THR A C 1
ATOM 1225 O O . THR A 1 159 ? -20.672 -7.902 -13.875 1 93.62 159 THR A O 1
ATOM 1228 N N . PHE A 1 160 ? -22.312 -8.953 -12.797 1 93.94 160 PHE A N 1
ATOM 1229 C CA . PHE A 1 160 ? -21.547 -8.867 -11.562 1 93.94 160 PHE A CA 1
ATOM 1230 C C . PHE A 1 160 ? -21.906 -10.016 -10.617 1 93.94 160 PHE A C 1
ATOM 1232 O O . PHE A 1 160 ? -22.906 -10.695 -10.812 1 93.94 160 PHE A O 1
ATOM 1239 N N . LEU A 1 161 ? -20.984 -10.297 -9.719 1 94.62 161 LEU A N 1
ATOM 1240 C CA . LEU A 1 161 ? -21.156 -11.172 -8.562 1 94.62 161 LEU A CA 1
ATOM 1241 C C . LEU A 1 161 ? -21.094 -10.375 -7.262 1 94.62 161 LEU A C 1
ATOM 1243 O O . LEU A 1 161 ? -20.125 -9.641 -7.031 1 94.62 161 LEU A O 1
ATOM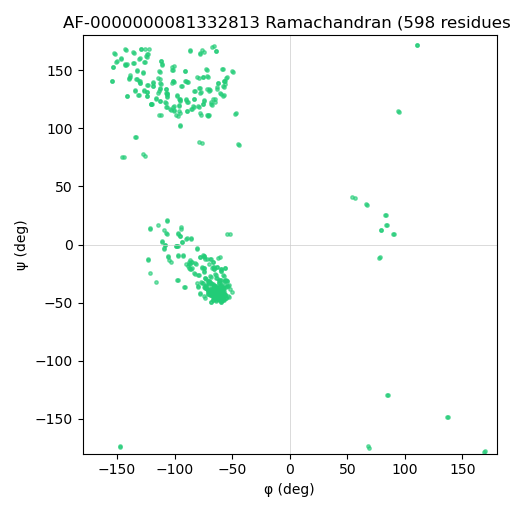 1247 N N . GLU A 1 162 ? -22.172 -10.5 -6.473 1 93.56 162 GLU A N 1
ATOM 1248 C CA . GLU A 1 162 ? -22.062 -9.961 -5.121 1 93.56 162 GLU A CA 1
ATOM 1249 C C . GLU A 1 162 ? -21.125 -10.805 -4.262 1 93.56 162 GLU A C 1
ATOM 1251 O O . GLU A 1 162 ? -21.453 -11.93 -3.885 1 93.56 162 GLU A O 1
ATOM 1256 N N . ALA A 1 163 ? -20.016 -10.258 -3.938 1 93.81 163 ALA A N 1
ATOM 1257 C CA . ALA A 1 163 ? -18.922 -11.078 -3.414 1 93.81 163 ALA A CA 1
ATOM 1258 C C . ALA A 1 163 ? -18.797 -10.922 -1.901 1 93.81 163 ALA A C 1
ATOM 1260 O O . ALA A 1 163 ? -18.125 -11.711 -1.243 1 93.81 163 ALA A O 1
ATOM 1261 N N . GLY A 1 164 ? -19.406 -9.93 -1.319 1 92.69 164 GLY A N 1
ATOM 1262 C CA . GLY A 1 164 ? -19.312 -9.695 0.112 1 92.69 164 GLY A CA 1
ATOM 1263 C C . GLY A 1 164 ? -19.125 -8.227 0.464 1 92.69 164 GLY A C 1
ATOM 1264 O O . GLY A 1 164 ? -19.734 -7.355 -0.167 1 92.69 164 GLY A O 1
ATOM 1265 N N . SER A 1 165 ? -18.375 -8.039 1.622 1 93.12 165 SER A N 1
ATOM 1266 C CA . SER A 1 165 ? -18.219 -6.656 2.061 1 93.12 165 SER A CA 1
ATOM 1267 C C . SER A 1 165 ? -16.812 -6.395 2.6 1 93.12 165 SER A C 1
ATOM 1269 O O . SER A 1 165 ? -16.078 -7.336 2.881 1 93.12 165 SER A O 1
ATOM 1271 N N . GLN A 1 166 ? -16.469 -5.219 2.525 1 93.31 166 GLN A N 1
ATOM 1272 C CA . GLN A 1 166 ? -15.227 -4.703 3.098 1 93.31 166 GLN A CA 1
ATOM 1273 C C . GLN A 1 166 ? -15.508 -3.684 4.195 1 93.31 166 GLN A C 1
ATOM 1275 O O . GLN A 1 166 ? -16.281 -2.742 3.994 1 93.31 166 GLN A O 1
ATOM 1280 N N . LEU A 1 167 ? -14.922 -3.943 5.344 1 94.19 167 LEU A N 1
ATOM 1281 C CA . LEU A 1 167 ? -15.094 -3.033 6.473 1 94.19 167 LEU A CA 1
ATOM 1282 C C . LEU A 1 167 ? -13.922 -2.057 6.566 1 94.19 167 LEU A C 1
ATOM 1284 O O . LEU A 1 167 ? -12.766 -2.467 6.531 1 94.19 167 LEU A O 1
ATOM 1288 N N . LEU A 1 168 ? -14.219 -0.79 6.582 1 94.25 168 LEU A N 1
ATOM 1289 C CA . LEU A 1 168 ? -13.25 0.257 6.883 1 94.25 168 LEU A CA 1
ATOM 1290 C C . LEU A 1 168 ? -13.406 0.749 8.32 1 94.25 168 LEU A C 1
ATOM 1292 O O . LEU A 1 168 ? -14.531 0.896 8.805 1 94.25 168 LEU A O 1
ATOM 1296 N N . VAL A 1 169 ? -12.297 1.019 9 1 95.25 169 VAL A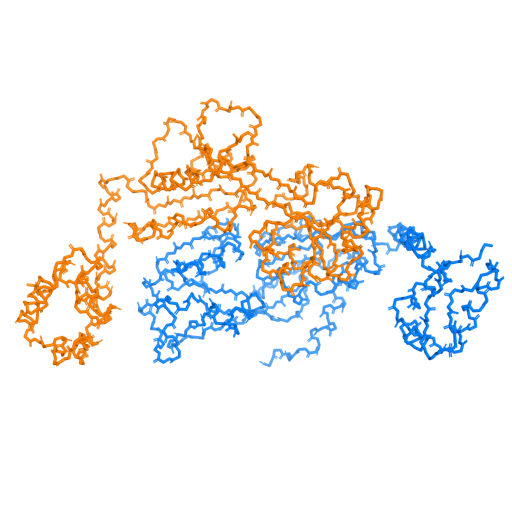 N 1
ATOM 1297 C CA . VAL A 1 169 ? -12.297 1.446 10.391 1 95.25 169 VAL A CA 1
ATOM 1298 C C . VAL A 1 169 ? -11.562 2.777 10.523 1 95.25 169 VAL A C 1
ATOM 1300 O O . VAL A 1 169 ? -10.477 2.947 9.977 1 95.25 169 VAL A O 1
ATOM 1303 N N . ALA A 1 170 ? -12.203 3.668 11.203 1 95 170 ALA A N 1
ATOM 1304 C CA . ALA A 1 170 ? -11.508 4.91 11.523 1 95 170 ALA A CA 1
ATOM 1305 C C . ALA A 1 170 ? -10.477 4.691 12.625 1 95 170 ALA A C 1
ATOM 1307 O O . ALA A 1 170 ? -10.812 4.219 13.719 1 95 170 ALA A O 1
ATOM 1308 N N . VAL A 1 171 ? -9.195 5.066 12.312 1 96.38 171 VAL A N 1
ATOM 1309 C CA . VAL A 1 171 ? -8.148 4.785 13.289 1 96.38 171 VAL A CA 1
ATOM 1310 C C . VAL A 1 171 ? -7.23 6 13.422 1 96.38 171 VAL A C 1
ATOM 1312 O O . VAL A 1 171 ? -7.141 6.824 12.516 1 96.38 171 VAL A O 1
ATOM 1315 N N . ALA A 1 172 ? -6.602 6.078 14.523 1 96.25 172 ALA A N 1
ATOM 1316 C CA . ALA A 1 172 ? -5.578 7.066 14.852 1 96.25 172 ALA A CA 1
ATOM 1317 C C . ALA A 1 172 ? -4.516 6.473 15.773 1 96.25 172 ALA A C 1
ATOM 1319 O O . ALA A 1 172 ? -4.703 5.391 16.328 1 96.25 172 ALA A O 1
ATOM 1320 N N . ALA A 1 173 ? -3.357 7.148 15.773 1 95.69 173 ALA A N 1
ATOM 1321 C CA . ALA A 1 173 ? -2.365 6.77 16.781 1 95.69 173 ALA A CA 1
ATOM 1322 C C . ALA A 1 173 ? -2.932 6.906 18.188 1 95.69 173 ALA A C 1
ATOM 1324 O O . ALA A 1 173 ? -3.781 7.762 18.438 1 95.69 173 ALA A O 1
ATOM 1325 N N . PRO A 1 174 ? -2.463 6.125 19.125 1 92.75 174 PRO A N 1
ATOM 1326 C CA . PRO A 1 174 ? -3.039 6.109 20.469 1 92.75 174 PRO A CA 1
ATOM 1327 C C . PRO A 1 174 ? -2.93 7.461 21.172 1 92.75 174 PRO A C 1
ATOM 1329 O O . PRO A 1 174 ? -3.801 7.816 21.969 1 92.75 174 PRO A O 1
ATOM 1332 N N . ASP A 1 175 ? -1.918 8.18 20.859 1 88.44 175 ASP A N 1
ATOM 1333 C CA . ASP A 1 175 ? -1.697 9.453 21.531 1 88.44 175 ASP A CA 1
ATOM 1334 C C . ASP A 1 175 ? -2.309 10.609 20.734 1 88.44 175 ASP A C 1
ATOM 1336 O O . ASP A 1 175 ? -2.215 11.766 21.141 1 88.44 175 ASP A O 1
ATOM 1340 N N . HIS A 1 176 ? -2.947 10.305 19.656 1 89.19 176 HIS A N 1
ATOM 1341 C CA . HIS A 1 176 ? -3.566 11.328 18.828 1 89.19 176 HIS A CA 1
ATOM 1342 C C . HIS A 1 176 ? -4.848 11.852 19.469 1 89.19 176 HIS A C 1
ATOM 1344 O O . HIS A 1 176 ? -5.613 11.086 20.062 1 89.19 176 HIS A O 1
ATOM 1350 N N . PRO A 1 177 ? -5.129 13.062 19.344 1 79.62 177 PRO A N 1
ATOM 1351 C CA . PRO A 1 177 ? -6.332 13.656 19.938 1 79.62 177 PRO A CA 1
ATOM 1352 C C . PRO A 1 177 ? -7.613 12.953 19.5 1 79.62 177 PRO A C 1
ATOM 1354 O O . PRO A 1 177 ? -8.594 12.922 20.25 1 79.62 177 PRO A O 1
ATOM 1357 N N . ALA A 1 178 ? -7.582 12.469 18.375 1 79 178 ALA A N 1
ATOM 1358 C CA . ALA A 1 178 ? -8.773 11.812 17.844 1 79 178 ALA A CA 1
ATOM 1359 C C . ALA A 1 178 ? -8.992 10.453 18.5 1 79 178 ALA A C 1
ATOM 1361 O O . ALA A 1 178 ? -10.062 9.859 18.375 1 79 178 ALA A O 1
ATOM 1362 N N . ALA A 1 179 ? -7.988 10 19.203 1 78.94 179 ALA A N 1
ATOM 1363 C CA . ALA A 1 179 ? -8.055 8.664 19.797 1 78.94 179 ALA A CA 1
ATOM 1364 C C . ALA A 1 179 ? -8.664 8.711 21.188 1 78.94 179 ALA A C 1
ATOM 1366 O O . ALA A 1 179 ? -8.625 7.715 21.922 1 78.94 179 ALA A O 1
ATOM 1367 N N . ALA A 1 180 ? -9.133 9.688 21.703 1 67.69 180 ALA A N 1
ATOM 1368 C CA . ALA A 1 180 ? -9.625 9.836 23.078 1 67.69 180 ALA A CA 1
ATOM 1369 C C . ALA A 1 180 ? -10.672 8.773 23.406 1 67.69 180 ALA A C 1
ATOM 1371 O O . ALA A 1 180 ? -10.977 8.531 24.578 1 67.69 180 ALA A O 1
ATOM 1372 N N . GLY A 1 181 ? -10.852 7.793 22.516 1 62.84 181 GLY A N 1
ATOM 1373 C CA . GLY A 1 181 ? -11.547 6.543 22.781 1 62.84 181 GLY A CA 1
ATOM 1374 C C . GLY A 1 181 ? -13.039 6.73 23.016 1 62.84 181 GLY A C 1
ATOM 1375 O O . GLY A 1 181 ? -13.602 7.773 22.672 1 62.84 181 GLY A O 1
ATOM 1376 N N . GLN A 1 182 ? -13.672 5.617 23.391 1 60.31 182 GLN A N 1
ATOM 1377 C CA . GLN A 1 182 ? -15.094 5.43 23.656 1 60.31 182 GLN A CA 1
ATOM 1378 C C . GLN A 1 182 ? -15.594 6.395 24.719 1 60.31 182 GLN A C 1
ATOM 1380 O O . GLN A 1 182 ? -16.766 6.793 24.719 1 60.31 182 GLN A O 1
ATOM 1385 N N . LYS A 1 183 ? -14.664 6.898 25.484 1 65.12 183 LYS A N 1
ATOM 1386 C CA . LYS A 1 183 ? -15.133 7.711 26.609 1 65.12 183 LYS A CA 1
ATOM 1387 C C . LYS A 1 183 ? -15.383 9.148 26.172 1 65.12 183 LYS A C 1
ATOM 1389 O O . LYS A 1 183 ? -16.141 9.875 26.812 1 65.12 183 LYS A O 1
ATOM 1394 N N . SER A 1 184 ? -14.883 9.523 25.031 1 72.19 184 SER A N 1
ATOM 1395 C CA . SER A 1 184 ? -15.07 10.883 24.531 1 72.19 184 SER A CA 1
ATOM 1396 C C . SER A 1 184 ? -15.188 10.891 23.016 1 72.19 184 SER A C 1
ATOM 1398 O O . SER A 1 184 ? -14.242 11.258 22.312 1 72.19 184 SER A O 1
ATOM 1400 N N . PRO A 1 185 ? -16.391 10.453 22.578 1 78.31 185 PRO A N 1
ATOM 1401 C CA . PRO A 1 185 ? -16.594 10.461 21.141 1 78.31 185 PRO A CA 1
ATOM 1402 C C . PRO A 1 185 ? -16.406 11.844 20.516 1 78.31 185 PRO A C 1
ATOM 1404 O O . PRO A 1 185 ? -16.766 12.852 21.141 1 78.31 185 PRO A O 1
ATOM 1407 N N . LEU A 1 186 ? -15.812 11.844 19.406 1 81.62 186 LEU A N 1
ATOM 1408 C CA . LEU A 1 186 ? -15.594 13.102 18.703 1 81.62 186 LEU A CA 1
ATOM 1409 C C . LEU A 1 186 ? -16.875 13.57 18.016 1 81.62 186 LEU A C 1
ATOM 1411 O O . LEU A 1 186 ? -17.531 12.789 17.328 1 81.62 186 LEU A O 1
ATOM 1415 N N . SER A 1 187 ? -17.141 14.75 18.25 1 80 187 SER A N 1
ATOM 1416 C CA . SER A 1 187 ? -18.266 15.352 17.531 1 80 187 SER A CA 1
ATOM 1417 C C . SER A 1 187 ? -17.875 15.727 16.109 1 80 187 SER A C 1
ATOM 1419 O O . SER A 1 187 ? -16.688 15.773 15.773 1 80 187 SER A O 1
ATOM 1421 N N . GLU A 1 188 ? -18.891 15.961 15.328 1 76.25 188 GLU A N 1
ATOM 1422 C CA . GLU A 1 188 ? -18.656 16.406 13.961 1 76.25 188 GLU A CA 1
ATOM 1423 C C . GLU A 1 188 ? -17.828 17.688 13.93 1 76.25 188 GLU A C 1
ATOM 1425 O O . GLU A 1 188 ? -16.969 17.859 13.07 1 76.25 188 GLU A O 1
ATOM 1430 N N . GLU A 1 189 ? -18.141 18.484 14.891 1 76.12 189 GLU A N 1
ATOM 1431 C CA . GLU A 1 189 ? -17.469 19.781 14.969 1 76.12 189 GLU A CA 1
ATOM 1432 C C . GLU A 1 189 ? -15.977 19.609 15.281 1 76.12 189 GLU A C 1
ATOM 1434 O O . GLU A 1 189 ? -15.141 20.344 14.766 1 76.12 189 GLU A O 1
ATOM 1439 N N . GLN A 1 190 ? -15.773 18.656 16.094 1 77.69 190 GLN A N 1
ATOM 1440 C CA . GLN A 1 190 ? -14.383 18.391 16.438 1 77.69 190 GLN A CA 1
ATOM 1441 C C . GLN A 1 190 ? -13.641 17.719 15.289 1 77.69 190 GLN A C 1
ATOM 1443 O O . GLN A 1 190 ? -12.492 18.062 15.008 1 77.69 190 GLN A O 1
ATOM 1448 N N . LEU A 1 191 ? -14.312 16.875 14.57 1 79.69 191 LEU A N 1
ATOM 1449 C CA . LEU A 1 191 ? -13.719 16.078 13.5 1 79.69 191 LEU A CA 1
ATOM 1450 C C . LEU A 1 191 ? -13.328 16.969 12.312 1 79.69 191 LEU A C 1
ATOM 1452 O O . LEU A 1 191 ? -12.328 16.703 11.648 1 79.69 191 LEU A O 1
ATOM 1456 N N . VAL A 1 192 ? -14.062 17.938 12.148 1 81 192 VAL A N 1
ATOM 1457 C CA . VAL A 1 192 ? -13.875 18.797 10.984 1 81 192 VAL A CA 1
ATOM 1458 C C . VAL A 1 192 ? -12.531 19.516 11.078 1 81 192 VAL A C 1
ATOM 1460 O O . VAL A 1 192 ? -11.938 19.875 10.062 1 81 192 VAL A O 1
ATOM 1463 N N . ASN A 1 193 ? -12.039 19.578 12.328 1 82.06 193 ASN A N 1
ATOM 1464 C CA . ASN A 1 193 ? -10.82 20.344 12.523 1 82.06 193 ASN A CA 1
ATOM 1465 C C . ASN A 1 193 ? -9.625 19.438 12.797 1 82.06 193 ASN A C 1
ATOM 1467 O O . ASN A 1 193 ? -8.5 19.922 12.977 1 82.06 193 ASN A O 1
ATOM 1471 N N . VAL A 1 194 ? -9.859 18.188 12.82 1 88.56 194 VAL A N 1
ATOM 1472 C CA . VAL A 1 194 ? -8.781 17.234 12.992 1 88.56 194 VAL A CA 1
ATOM 1473 C C . VAL A 1 194 ? -8.344 16.688 11.633 1 88.56 194 VAL A C 1
ATOM 1475 O O . VAL A 1 194 ? -9.188 16.25 10.836 1 88.56 194 VAL A O 1
ATOM 1478 N N . ARG A 1 195 ? -7.086 16.734 11.367 1 93.94 195 ARG A N 1
ATOM 1479 C CA . ARG A 1 195 ? -6.578 16.344 10.062 1 93.94 195 ARG A CA 1
ATOM 1480 C C . ARG A 1 195 ? -6.977 14.898 9.742 1 93.94 195 ARG A C 1
ATOM 1482 O O . ARG A 1 195 ? -6.785 14 10.562 1 93.94 195 ARG A O 1
ATOM 1489 N N . GLN A 1 196 ? -7.551 14.773 8.594 1 94.75 196 GLN A N 1
ATOM 1490 C CA . GLN A 1 196 ? -7.863 13.461 8.023 1 94.75 196 GLN A CA 1
ATOM 1491 C C . GLN A 1 196 ? -6.926 13.133 6.867 1 94.75 196 GLN A C 1
ATOM 1493 O O . GLN A 1 196 ? -6.625 13.992 6.035 1 94.75 196 GLN A O 1
ATOM 1498 N N . ILE A 1 197 ? -6.41 11.938 6.879 1 96.56 197 ILE A N 1
ATOM 1499 C CA . ILE A 1 197 ? -5.617 11.469 5.754 1 96.56 197 ILE A CA 1
ATOM 1500 C C . ILE A 1 197 ? -6.496 10.648 4.809 1 96.56 197 ILE A C 1
ATOM 1502 O O . ILE A 1 197 ? -7.059 9.625 5.203 1 96.56 197 ILE A O 1
ATOM 1506 N N . ILE A 1 198 ? -6.598 11.125 3.58 1 94.25 198 ILE A N 1
ATOM 1507 C CA . ILE A 1 198 ? -7.48 10.523 2.588 1 94.25 198 ILE A CA 1
ATOM 1508 C C . ILE A 1 198 ? -6.656 9.758 1.557 1 94.25 198 ILE A C 1
ATOM 1510 O O . ILE A 1 198 ? -5.656 10.266 1.05 1 94.25 198 ILE A O 1
ATOM 1514 N N . VAL A 1 199 ? -7.07 8.508 1.321 1 91.38 199 VAL A N 1
ATOM 1515 C CA . VAL A 1 199 ? -6.465 7.742 0.238 1 91.38 199 VAL A CA 1
ATOM 1516 C C . VAL A 1 199 ? -7.137 8.102 -1.087 1 91.38 199 VAL A C 1
ATOM 1518 O O . VAL A 1 199 ? -8.336 7.859 -1.266 1 91.38 199 VAL A O 1
ATOM 1521 N N . ALA A 1 200 ? -6.301 8.633 -1.972 1 86.69 200 ALA A N 1
ATOM 1522 C CA . ALA A 1 200 ? -6.773 9.016 -3.297 1 86.69 200 ALA A CA 1
ATOM 1523 C C . ALA A 1 200 ? -5.828 8.516 -4.387 1 86.69 200 ALA A C 1
ATOM 1525 O O . ALA A 1 200 ? -4.867 9.203 -4.742 1 86.69 200 ALA A O 1
ATOM 1526 N N . THR A 1 201 ? -6.066 7.344 -4.953 1 77.88 201 THR A N 1
ATOM 1527 C CA . THR A 1 201 ? -5.168 6.672 -5.887 1 77.88 201 THR A CA 1
ATOM 1528 C C . THR A 1 201 ? -5.012 7.488 -7.168 1 77.88 201 THR A C 1
ATOM 1530 O O . THR A 1 201 ? -3.912 7.578 -7.719 1 77.88 201 THR A O 1
ATOM 1533 N N . GLY A 1 202 ? -6.02 8.109 -7.691 1 72.44 202 GLY A N 1
ATOM 1534 C CA . GLY A 1 202 ? -5.922 8.906 -8.898 1 72.44 202 GLY A CA 1
ATOM 1535 C C . GLY A 1 202 ? -5.711 10.383 -8.633 1 72.44 202 GLY A C 1
ATOM 1536 O O . GLY A 1 202 ? -5.758 11.203 -9.547 1 72.44 202 GLY A O 1
ATOM 1537 N N . GLY A 1 203 ? -5.496 10.688 -7.391 1 75.81 203 GLY A N 1
ATOM 1538 C CA . GLY A 1 203 ? -5.398 12.078 -6.984 1 75.81 203 GLY A CA 1
ATOM 1539 C C . GLY A 1 203 ? -6.566 12.539 -6.137 1 75.81 203 GLY A C 1
ATOM 1540 O O . GLY A 1 203 ? -7.539 11.797 -5.957 1 75.81 203 GLY A O 1
ATOM 1541 N N . PRO A 1 204 ? -6.375 13.727 -5.641 1 72.62 204 PRO A N 1
ATOM 1542 C CA . PRO A 1 204 ? -7.375 14.25 -4.707 1 72.62 204 PRO A CA 1
ATOM 1543 C C . PRO A 1 204 ? -8.789 14.234 -5.285 1 72.62 204 PRO A C 1
ATOM 1545 O O . PRO A 1 204 ? -9.758 14.008 -4.555 1 72.62 204 PRO A O 1
ATOM 1548 N N . ALA A 1 205 ? -8.891 14.398 -6.566 1 69.62 205 ALA A N 1
ATOM 1549 C CA . ALA A 1 205 ? -10.203 14.445 -7.207 1 69.62 205 ALA A CA 1
ATOM 1550 C C . ALA A 1 205 ? -10.883 13.086 -7.164 1 69.62 205 ALA A C 1
ATOM 1552 O O . ALA A 1 205 ? -12.094 12.977 -7.348 1 69.62 205 ALA A O 1
ATOM 1553 N N . ASP A 1 206 ? -10.148 12.07 -6.824 1 71.88 206 ASP A N 1
ATOM 1554 C CA . ASP A 1 206 ? -10.664 10.711 -6.809 1 71.88 206 ASP A CA 1
ATOM 1555 C C . ASP A 1 206 ? -11.109 10.305 -5.402 1 71.88 206 ASP A C 1
ATOM 1557 O O . ASP A 1 206 ? -11.492 9.156 -5.172 1 71.88 206 ASP A O 1
ATOM 1561 N N . SER A 1 207 ? -11.148 11.281 -4.543 1 75.81 207 SER A N 1
ATOM 1562 C CA . SER A 1 207 ? -11.562 10.969 -3.178 1 75.81 207 SER A CA 1
ATOM 1563 C C . SER A 1 207 ? -13.055 10.672 -3.115 1 75.81 207 SER A C 1
ATOM 1565 O O . SER A 1 207 ? -13.859 11.305 -3.807 1 75.81 207 SER A O 1
ATOM 1567 N N . ASP A 1 208 ? -13.406 9.625 -2.43 1 73.12 208 ASP A N 1
ATOM 1568 C CA . ASP A 1 208 ? -14.812 9.352 -2.168 1 73.12 208 ASP A CA 1
ATOM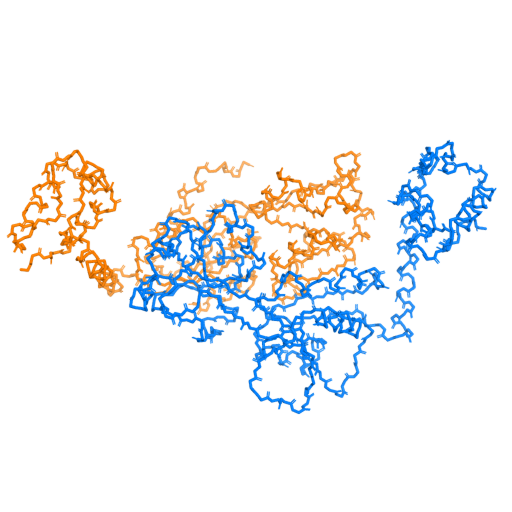 1569 C C . ASP A 1 208 ? -15.391 10.352 -1.16 1 73.12 208 ASP A C 1
ATOM 1571 O O . ASP A 1 208 ? -15.008 10.344 0.012 1 73.12 208 ASP A O 1
ATOM 1575 N N . PRO A 1 209 ? -16.234 11.156 -1.599 1 70.69 209 PRO A N 1
ATOM 1576 C CA . PRO A 1 209 ? -16.766 12.188 -0.699 1 70.69 209 PRO A CA 1
ATOM 1577 C C . PRO A 1 209 ? -17.406 11.602 0.553 1 70.69 209 PRO A C 1
ATOM 1579 O O . PRO A 1 209 ? -17.516 12.281 1.576 1 70.69 209 PRO A O 1
ATOM 1582 N N . ARG A 1 210 ? -17.922 10.391 0.56 1 73.81 210 ARG A N 1
ATOM 1583 C CA . ARG A 1 210 ? -18.609 9.766 1.69 1 73.81 210 ARG A CA 1
ATOM 1584 C C . ARG A 1 210 ? -17.656 9.594 2.873 1 73.81 210 ARG A C 1
ATOM 1586 O O . ARG A 1 210 ? -18.094 9.523 4.023 1 73.81 210 ARG A O 1
ATOM 1593 N N . VAL A 1 211 ? -16.344 9.656 2.523 1 79.12 211 VAL A N 1
ATOM 1594 C CA . VAL A 1 211 ? -15.406 9.32 3.594 1 79.12 211 VAL A CA 1
ATOM 1595 C C . VAL A 1 211 ? -14.68 10.578 4.055 1 79.12 211 VAL A C 1
ATOM 1597 O O . VAL A 1 211 ? -13.859 10.531 4.973 1 79.12 211 VAL A O 1
ATOM 1600 N N . VAL A 1 212 ? -14.938 11.688 3.4 1 85.81 212 VAL A N 1
ATOM 1601 C CA . VAL A 1 212 ? -14.273 12.93 3.758 1 85.81 212 VAL A CA 1
ATOM 1602 C C . VAL A 1 212 ? -15.078 13.664 4.824 1 85.81 212 VAL A C 1
ATOM 1604 O O . VAL A 1 212 ? -16.172 14.172 4.547 1 85.81 212 VAL A O 1
ATOM 1607 N N . LEU A 1 213 ? -14.5 13.789 5.965 1 86.75 213 LEU A N 1
ATOM 1608 C CA . LEU A 1 213 ? -15.258 14.336 7.086 1 86.75 213 LEU A CA 1
ATOM 1609 C C . LEU A 1 213 ? -14.562 15.562 7.66 1 86.75 213 LEU A C 1
ATOM 1611 O O . LEU A 1 213 ? -15.148 16.297 8.469 1 86.75 213 LEU A O 1
ATOM 1615 N N . SER A 1 214 ? -13.336 15.766 7.266 1 89.62 214 SER A N 1
ATOM 1616 C CA . SER A 1 214 ? -12.555 16.875 7.812 1 89.62 214 SER A CA 1
ATOM 1617 C C . SER A 1 214 ? -12.312 17.938 6.758 1 89.62 214 SER A C 1
ATOM 1619 O O . SER A 1 214 ? -12.359 17.672 5.559 1 89.62 214 SER A O 1
ATOM 1621 N N . ARG A 1 215 ? -12.102 19.109 7.188 1 85.56 215 ARG A N 1
ATOM 1622 C CA . ARG A 1 215 ? -11.695 20.203 6.309 1 85.56 215 ARG A CA 1
ATOM 1623 C C . ARG A 1 215 ? -10.172 20.281 6.203 1 85.56 215 ARG A C 1
ATOM 1625 O O . ARG A 1 215 ? -9.641 20.953 5.32 1 85.56 215 ARG A O 1
ATOM 1632 N N . ARG A 1 216 ? -9.508 19.672 7.09 1 90.5 216 ARG A N 1
ATOM 1633 C CA . ARG A 1 216 ? -8.055 19.531 7.047 1 90.5 216 ARG A CA 1
ATOM 1634 C C . ARG A 1 216 ? -7.648 18.172 6.496 1 90.5 216 ARG A C 1
ATOM 1636 O O . ARG A 1 216 ? -7.797 17.156 7.172 1 90.5 216 ARG A O 1
ATOM 1643 N N . ILE A 1 217 ? -7.059 18.25 5.277 1 92.81 217 ILE A N 1
ATOM 1644 C CA . ILE A 1 217 ? -6.891 16.969 4.594 1 92.81 217 ILE A CA 1
ATOM 1645 C C . ILE A 1 217 ? -5.461 16.844 4.074 1 92.81 217 ILE A C 1
ATOM 1647 O O . ILE A 1 217 ? -4.902 17.812 3.541 1 92.81 217 ILE A O 1
ATOM 1651 N N . TRP A 1 218 ? -4.836 15.773 4.395 1 96.38 218 TRP A N 1
ATOM 1652 C CA . TRP A 1 218 ? -3.684 15.281 3.645 1 96.38 218 TRP A CA 1
ATOM 1653 C C . TRP A 1 218 ? -4.078 14.141 2.721 1 96.38 218 TRP A C 1
ATOM 1655 O O . TRP A 1 218 ? -5.031 13.406 3.002 1 96.38 218 TRP A O 1
ATOM 1665 N N . HIS A 1 219 ? -3.385 14.016 1.625 1 94.38 219 HIS A N 1
ATOM 1666 C CA . HIS A 1 219 ? -3.689 12.961 0.664 1 94.38 219 HIS A CA 1
ATOM 1667 C C . HIS A 1 219 ? -2.506 12.016 0.486 1 94.38 219 HIS A C 1
ATOM 1669 O O . HIS A 1 219 ? -1.352 12.453 0.504 1 94.38 219 HIS A O 1
ATOM 1675 N N . SER A 1 220 ? -2.814 10.789 0.408 1 93.5 220 SER A N 1
ATOM 1676 C CA . SER A 1 220 ? -1.912 9.758 -0.081 1 93.5 220 SER A CA 1
ATOM 1677 C C . SER A 1 220 ? -2.582 8.898 -1.149 1 93.5 220 SER A C 1
ATOM 1679 O O . SER A 1 220 ? -3.795 8.977 -1.347 1 93.5 220 SER A O 1
ATOM 1681 N N . ASP A 1 221 ? -1.774 8.078 -1.844 1 89.31 221 ASP A N 1
ATOM 1682 C CA . ASP A 1 221 ? -2.404 7.367 -2.951 1 89.31 221 ASP A CA 1
ATOM 1683 C C . ASP A 1 221 ? -2.51 5.871 -2.656 1 89.31 221 ASP A C 1
ATOM 1685 O O . ASP A 1 221 ? -2.863 5.082 -3.535 1 89.31 221 ASP A O 1
ATOM 1689 N N . ASN A 1 222 ? -2.076 5.508 -1.461 1 90.81 222 ASN A N 1
ATOM 1690 C CA . ASN A 1 222 ? -2.188 4.098 -1.105 1 90.81 222 ASN A CA 1
ATOM 1691 C C . ASN A 1 222 ? -2.312 3.906 0.403 1 90.81 222 ASN A C 1
ATOM 1693 O O . ASN A 1 222 ? -2.012 4.816 1.175 1 90.81 222 ASN A O 1
ATOM 1697 N N . TYR A 1 223 ? -2.711 2.744 0.768 1 93.25 223 TYR A N 1
ATOM 1698 C CA . TYR A 1 223 ? -3.072 2.496 2.16 1 93.25 223 TYR A CA 1
ATOM 1699 C C . TYR A 1 223 ? -1.83 2.277 3.014 1 93.25 223 TYR A C 1
ATOM 1701 O O . TYR A 1 223 ? -1.84 2.553 4.215 1 93.25 223 TYR A O 1
ATOM 1709 N N . LEU A 1 224 ? -0.762 1.821 2.414 1 92.38 224 LEU A N 1
ATOM 1710 C CA . LEU A 1 224 ? 0.462 1.643 3.188 1 92.38 224 LEU A CA 1
ATOM 1711 C C . LEU A 1 224 ? 1.012 2.986 3.652 1 92.38 224 LEU A C 1
ATOM 1713 O O . LEU A 1 224 ? 1.357 3.148 4.824 1 92.38 224 LEU A O 1
ATOM 1717 N N . ALA A 1 225 ? 1.075 3.887 2.74 1 93.06 225 ALA A N 1
ATOM 1718 C CA . ALA A 1 225 ? 1.533 5.23 3.082 1 93.06 225 ALA A CA 1
ATOM 1719 C C . ALA A 1 225 ? 0.613 5.879 4.113 1 93.06 225 ALA A C 1
ATOM 1721 O O . ALA A 1 225 ? 1.081 6.523 5.055 1 93.06 225 ALA A O 1
ATOM 1722 N N . THR A 1 226 ? -0.639 5.719 3.934 1 95.56 226 THR A N 1
ATOM 1723 C CA . THR A 1 226 ? -1.618 6.293 4.852 1 95.56 226 THR A CA 1
ATOM 1724 C C . THR A 1 226 ? -1.452 5.715 6.254 1 95.56 226 THR A C 1
ATOM 1726 O O . THR A 1 226 ? -1.468 6.453 7.238 1 95.56 226 THR A O 1
ATOM 1729 N N . LEU A 1 227 ? -1.312 4.426 6.289 1 95.12 227 LEU A N 1
ATOM 1730 C CA . LEU A 1 227 ? -1.091 3.779 7.578 1 95.12 227 LEU A CA 1
ATOM 1731 C C . LEU A 1 227 ? 0.135 4.359 8.273 1 95.12 227 LEU A C 1
ATOM 1733 O O . LEU A 1 227 ? 0.097 4.645 9.477 1 95.12 227 LEU A O 1
ATOM 1737 N N . ASP A 1 228 ? 1.172 4.547 7.551 1 93.94 228 ASP A N 1
ATOM 1738 C CA . ASP A 1 228 ? 2.406 5.09 8.109 1 93.94 228 ASP A CA 1
ATOM 1739 C C . ASP A 1 228 ? 2.18 6.488 8.688 1 93.94 228 ASP A C 1
ATOM 1741 O O . ASP A 1 228 ? 2.619 6.785 9.797 1 93.94 228 ASP A O 1
ATOM 1745 N N . LEU A 1 229 ? 1.487 7.336 7.938 1 96.19 229 LEU A N 1
ATOM 1746 C CA . LEU A 1 229 ? 1.197 8.695 8.383 1 96.19 229 LEU A CA 1
ATOM 1747 C C . LEU A 1 229 ? 0.351 8.68 9.648 1 96.19 229 LEU A C 1
ATOM 1749 O O . LEU A 1 229 ? 0.61 9.445 10.586 1 96.19 229 LEU A O 1
ATOM 1753 N N . VAL A 1 230 ? -0.623 7.816 9.703 1 96.75 230 VAL A N 1
ATOM 1754 C CA . VAL A 1 230 ? -1.515 7.703 10.852 1 96.75 230 VAL A CA 1
ATOM 1755 C C . VAL A 1 230 ? -0.729 7.23 12.07 1 96.75 230 VAL A C 1
ATOM 1757 O O . VAL A 1 230 ? -0.88 7.777 13.164 1 96.75 230 VAL A O 1
ATOM 1760 N N . GLN A 1 231 ? 0.102 6.277 11.859 1 94.38 231 GLN A N 1
ATOM 1761 C CA . GLN A 1 231 ? 0.897 5.727 12.953 1 94.38 231 GLN A CA 1
ATOM 1762 C C . GLN A 1 231 ? 1.843 6.777 13.531 1 94.38 231 GLN A C 1
ATOM 1764 O O . GLN A 1 231 ? 2.156 6.754 14.727 1 94.38 231 GLN A O 1
ATOM 1769 N N . GLN A 1 232 ? 2.227 7.684 12.711 1 92.75 232 GLN A N 1
ATOM 1770 C CA . GLN A 1 232 ? 3.119 8.75 13.133 1 92.75 232 GLN A CA 1
ATOM 1771 C C . GLN A 1 232 ? 2.35 9.859 13.859 1 92.75 232 GLN A C 1
ATOM 1773 O O . GLN A 1 232 ? 2.938 10.852 14.289 1 92.75 232 GLN A O 1
ATOM 1778 N N . GLY A 1 233 ? 1.097 9.711 13.906 1 94.19 233 GLY A N 1
ATOM 1779 C CA . GLY A 1 233 ? 0.269 10.672 14.625 1 94.19 233 GLY A CA 1
ATOM 1780 C C . GLY A 1 233 ? -0.069 11.898 13.805 1 94.19 233 GLY A C 1
ATOM 1781 O O . GLY A 1 233 ? -0.39 12.953 14.359 1 94.19 233 GLY A O 1
ATOM 1782 N N . LEU A 1 234 ? -0.07 11.773 12.508 1 95.5 234 LEU A N 1
ATOM 1783 C CA . LEU A 1 234 ? -0.207 12.953 11.656 1 95.5 234 LEU A CA 1
ATOM 1784 C C . LEU A 1 234 ? -1.669 13.195 11.297 1 95.5 234 LEU A C 1
ATOM 1786 O O . LEU A 1 234 ? -2.008 14.234 10.727 1 95.5 234 LEU A O 1
ATOM 1790 N N . GLY A 1 235 ? -2.482 12.266 11.617 1 96.12 235 GLY A N 1
ATOM 1791 C CA . GLY A 1 235 ? -3.91 12.344 11.359 1 96.12 235 GLY A CA 1
ATOM 1792 C C . GLY A 1 235 ? -4.633 11.031 11.594 1 96.12 235 GLY A C 1
ATOM 1793 O O . GLY A 1 235 ? -4.039 10.07 12.086 1 96.12 235 GLY A O 1
ATOM 1794 N N . TRP A 1 236 ? -5.957 11.047 11.32 1 95.69 236 TRP A N 1
ATOM 1795 C CA . TRP A 1 236 ? -6.762 9.828 11.344 1 95.69 236 TRP A CA 1
ATOM 1796 C C . TRP A 1 236 ? -7.234 9.461 9.938 1 95.69 236 TRP A C 1
ATOM 1798 O O . TRP A 1 236 ? -7.184 10.289 9.023 1 95.69 236 TRP A O 1
ATOM 1808 N N . ALA A 1 237 ? -7.566 8.188 9.734 1 96.19 237 ALA A N 1
ATOM 1809 C CA . ALA A 1 237 ? -8.031 7.734 8.43 1 96.19 237 ALA A CA 1
ATOM 1810 C C . ALA A 1 237 ? -8.938 6.512 8.562 1 96.19 237 ALA A C 1
ATOM 1812 O O . ALA A 1 237 ? -8.883 5.801 9.562 1 96.19 237 ALA A O 1
ATOM 1813 N N . TYR A 1 238 ? -9.828 6.363 7.59 1 94.31 238 TYR A N 1
ATOM 1814 C CA . TYR A 1 238 ? -10.469 5.07 7.383 1 94.31 238 TYR A CA 1
ATOM 1815 C C . TYR A 1 238 ? -9.516 4.09 6.715 1 94.31 238 TYR A C 1
ATOM 1817 O O . TYR A 1 238 ? -9 4.355 5.625 1 94.31 238 TYR A O 1
ATOM 1825 N N . LEU A 1 239 ? -9.266 2.979 7.375 1 95.81 239 LEU A N 1
ATOM 1826 C CA . LEU A 1 239 ? -8.391 1.947 6.828 1 95.81 239 LEU A CA 1
ATOM 1827 C C . LEU A 1 239 ? -9.078 0.586 6.84 1 95.81 239 LEU A C 1
ATOM 1829 O O . LEU A 1 239 ? -9.922 0.32 7.703 1 95.81 239 LEU A O 1
ATOM 1833 N N . PRO A 1 240 ? -8.742 -0.241 5.859 1 94.81 240 PRO A N 1
ATOM 1834 C CA . PRO A 1 240 ? -9.359 -1.572 5.828 1 94.81 240 PRO A CA 1
ATOM 1835 C C . PRO A 1 240 ? -9.102 -2.369 7.105 1 94.81 240 PRO A C 1
ATOM 1837 O O . PRO A 1 240 ? -7.965 -2.426 7.586 1 94.81 240 PRO A O 1
ATOM 1840 N N . GLN A 1 241 ? -10.109 -3.025 7.617 1 94.31 241 GLN A N 1
ATOM 1841 C CA . GLN A 1 241 ? -10.078 -3.736 8.891 1 94.31 241 GLN A CA 1
ATOM 1842 C C . GLN A 1 241 ? -8.984 -4.797 8.898 1 94.31 241 GLN A C 1
ATOM 1844 O O . GLN A 1 241 ? -8.219 -4.898 9.859 1 94.31 241 GLN A O 1
ATOM 1849 N N . PRO A 1 242 ? -8.836 -5.574 7.855 1 90.12 242 PRO A N 1
ATOM 1850 C CA . PRO A 1 242 ? -7.781 -6.586 7.914 1 90.12 242 PRO A CA 1
ATOM 1851 C C . PRO A 1 242 ? -6.391 -5.984 8.094 1 90.12 242 PRO A C 1
ATOM 1853 O O . PRO A 1 242 ? -5.512 -6.609 8.695 1 90.12 242 PRO A O 1
ATOM 1856 N N . LEU A 1 243 ? -6.188 -4.836 7.609 1 91.19 243 LEU A N 1
ATOM 1857 C CA . LEU A 1 243 ? -4.898 -4.156 7.691 1 91.19 243 LEU A CA 1
ATOM 1858 C C . LEU A 1 243 ? -4.629 -3.676 9.117 1 91.19 243 LEU A C 1
ATOM 1860 O O . LEU A 1 243 ? -3.498 -3.754 9.594 1 91.19 243 LEU A O 1
ATOM 1864 N N . VAL A 1 244 ? -5.637 -3.213 9.812 1 94.5 244 VAL A N 1
ATOM 1865 C CA . VAL A 1 244 ? -5.379 -2.475 11.047 1 94.5 244 VAL A CA 1
ATOM 1866 C C . VAL A 1 244 ? -5.723 -3.342 12.25 1 94.5 244 VAL A C 1
ATOM 1868 O O . VAL A 1 244 ? -5.355 -3.016 13.383 1 94.5 244 VAL A O 1
ATOM 1871 N N . GLN A 1 245 ? -6.367 -4.5 12.078 1 93.44 245 GLN A N 1
ATOM 1872 C CA . GLN A 1 245 ? -6.848 -5.316 13.188 1 93.44 245 GLN A CA 1
ATOM 1873 C C . GLN A 1 245 ? -5.703 -5.715 14.109 1 93.44 245 GLN A C 1
ATOM 1875 O O . GLN A 1 245 ? -5.805 -5.574 15.336 1 93.44 245 GLN A O 1
ATOM 1880 N N . PRO A 1 246 ? -4.57 -6.203 13.578 1 89.06 246 PRO A N 1
ATOM 1881 C CA . PRO A 1 246 ? -3.467 -6.551 14.477 1 89.06 246 PRO A CA 1
ATOM 1882 C C . PRO A 1 246 ? -2.947 -5.348 15.266 1 89.06 246 PRO A C 1
ATOM 1884 O O . PRO A 1 246 ? -2.529 -5.496 16.422 1 89.06 246 PRO A O 1
ATOM 1887 N N . LEU A 1 247 ? -2.99 -4.238 14.68 1 93.25 247 LEU A N 1
ATOM 1888 C CA . LEU A 1 247 ? -2.494 -3.021 15.32 1 93.25 247 LEU A CA 1
ATOM 1889 C C . LEU A 1 247 ? -3.475 -2.52 16.375 1 93.25 247 LEU A C 1
ATOM 1891 O O . LEU A 1 247 ? -3.066 -1.931 17.375 1 93.25 247 LEU A O 1
ATOM 1895 N N . LEU A 1 248 ? -4.73 -2.734 16.125 1 94.12 248 LEU A N 1
ATOM 1896 C CA . LEU A 1 248 ? -5.742 -2.404 17.125 1 94.12 248 LEU A CA 1
ATOM 1897 C C . LEU A 1 248 ? -5.633 -3.328 18.328 1 94.12 248 LEU A C 1
ATOM 1899 O O . LEU A 1 248 ? -5.707 -2.871 19.469 1 94.12 248 LEU A O 1
ATOM 1903 N N . THR A 1 249 ? -5.387 -4.551 18.094 1 93.5 249 THR A N 1
ATOM 1904 C CA . THR A 1 249 ? -5.277 -5.559 19.141 1 93.5 249 THR A CA 1
ATOM 1905 C C . THR A 1 249 ? -4.047 -5.309 20 1 93.5 249 THR A C 1
ATOM 1907 O O . THR A 1 249 ? -4.105 -5.445 21.234 1 93.5 249 THR A O 1
ATOM 1910 N N . SER A 1 250 ? -2.941 -4.887 19.406 1 91.62 250 SER A N 1
ATOM 1911 C CA . SER A 1 250 ? -1.697 -4.652 20.141 1 91.62 250 SER A CA 1
ATOM 1912 C C . SER A 1 250 ? -1.705 -3.289 20.812 1 91.62 250 SER A C 1
ATOM 1914 O O . SER A 1 250 ? -0.834 -2.994 21.641 1 91.62 250 SER A O 1
ATOM 1916 N N . GLY A 1 251 ? -2.592 -2.43 20.406 1 92.38 251 GLY A N 1
ATOM 1917 C CA . GLY A 1 251 ? -2.662 -1.092 20.969 1 92.38 251 GLY A CA 1
ATOM 1918 C C . GLY A 1 251 ? -1.808 -0.083 20.234 1 92.38 251 GLY A C 1
ATOM 1919 O O . GLY A 1 251 ? -1.684 1.067 20.656 1 92.38 251 GLY A O 1
ATOM 1920 N N . ALA A 1 252 ? -1.28 -0.495 19.109 1 93 252 ALA A N 1
ATOM 1921 C CA . ALA A 1 252 ? -0.454 0.399 18.297 1 93 252 ALA A CA 1
ATOM 1922 C C . ALA A 1 252 ? -1.311 1.432 17.578 1 93 252 ALA A C 1
ATOM 1924 O O . ALA A 1 252 ? -0.807 2.471 17.141 1 93 252 ALA A O 1
ATOM 1925 N N . LEU A 1 253 ? -2.588 1.13 17.375 1 95.94 253 LEU A N 1
ATOM 1926 C CA . LEU A 1 253 ? -3.607 2.039 16.859 1 95.94 253 LEU A CA 1
ATOM 1927 C C . LEU A 1 253 ? -4.852 2.01 17.75 1 95.94 253 LEU A C 1
ATOM 1929 O O . LEU A 1 253 ? -5.055 1.066 18.516 1 95.94 253 LEU A O 1
ATOM 1933 N N . THR A 1 254 ? -5.617 3.01 17.641 1 94.88 254 THR A N 1
ATOM 1934 C CA . THR A 1 254 ? -6.891 3.102 18.344 1 94.88 254 THR A CA 1
ATOM 1935 C C . THR A 1 254 ? -8.016 3.492 17.391 1 94.88 254 THR A C 1
ATOM 1937 O O . THR A 1 254 ? -7.824 4.34 16.516 1 94.88 254 THR A O 1
ATOM 1940 N N . GLU A 1 255 ? -9.117 2.824 17.609 1 94.12 255 GLU A N 1
ATOM 1941 C CA . GLU A 1 255 ? -10.297 3.186 16.812 1 94.12 255 GLU A CA 1
ATOM 1942 C C . GLU A 1 255 ? -10.82 4.559 17.219 1 94.12 255 GLU A C 1
ATOM 1944 O O . GLU A 1 255 ? -10.891 4.883 18.406 1 94.12 255 GLU A O 1
ATOM 1949 N N . VAL A 1 256 ? -11.094 5.395 16.266 1 92.25 256 VAL A N 1
ATOM 1950 C CA . VAL A 1 256 ? -11.703 6.703 16.5 1 92.25 256 VAL A CA 1
ATOM 1951 C C . VAL A 1 256 ? -13.219 6.559 16.609 1 92.25 256 VAL A C 1
ATOM 1953 O O . VAL A 1 256 ? -13.859 6.004 15.727 1 92.25 256 VAL A O 1
ATOM 1956 N N . VAL A 1 257 ? -13.758 7.035 17.688 1 88.12 257 VAL A N 1
ATOM 1957 C CA . VAL A 1 257 ? -15.195 6.926 17.922 1 88.12 257 VAL A CA 1
ATOM 1958 C C . VAL A 1 257 ? -15.859 8.289 17.734 1 88.12 257 VAL A C 1
ATOM 1960 O O . VAL A 1 257 ? -15.391 9.297 18.266 1 88.12 257 VAL A O 1
ATOM 1963 N N . PHE A 1 258 ? -16.859 8.195 16.891 1 85.88 258 PHE A N 1
ATOM 1964 C CA . PHE A 1 258 ? -17.625 9.406 16.594 1 85.88 258 PHE A CA 1
ATOM 1965 C C . PHE A 1 258 ? -18.938 9.43 17.375 1 85.88 258 PHE A C 1
ATOM 1967 O O . PHE A 1 258 ? -19.422 8.383 17.781 1 85.88 258 PHE A O 1
ATOM 1974 N N . ASP A 1 259 ? -19.453 10.57 17.641 1 81 259 ASP A N 1
ATOM 1975 C CA . ASP A 1 259 ? -20.719 10.695 18.359 1 81 259 ASP A CA 1
ATOM 1976 C C . ASP A 1 259 ? -21.891 10.195 17.516 1 81 259 ASP A C 1
ATOM 1978 O O . ASP A 1 259 ? -22.734 9.43 18 1 81 259 ASP A O 1
ATOM 1982 N N . TYR A 1 260 ? -22 10.625 16.312 1 76.38 260 TYR A N 1
ATOM 1983 C CA . TYR A 1 260 ? -23.219 10.367 15.562 1 76.38 260 TYR A CA 1
ATOM 1984 C C . TYR A 1 260 ? -22.922 9.594 14.281 1 76.38 260 TYR A C 1
ATOM 1986 O O . TYR A 1 260 ? -23.75 9.555 13.359 1 76.38 260 TYR A O 1
ATOM 1994 N N . MET A 1 261 ? -21.797 9.125 14.266 1 77 261 MET A N 1
ATOM 1995 C CA . MET A 1 261 ? -21.469 8.367 13.062 1 77 261 MET A CA 1
ATOM 1996 C C . MET A 1 261 ? -20.672 7.109 13.422 1 77 261 MET A C 1
ATOM 1998 O O . MET A 1 261 ? -19.953 7.09 14.422 1 77 261 MET A O 1
ATOM 2002 N N . PRO A 1 262 ? -20.969 6.082 12.695 1 80.69 262 PRO A N 1
ATOM 2003 C CA . PRO A 1 262 ? -20.203 4.863 12.961 1 80.69 262 PRO A CA 1
ATOM 2004 C C . PRO A 1 262 ? -18.703 5.027 12.695 1 80.69 262 PRO A C 1
ATOM 2006 O O . PRO A 1 262 ? -18.328 5.734 11.758 1 80.69 262 PRO A O 1
ATOM 2009 N N . SER A 1 263 ? -17.969 4.488 13.555 1 87.62 263 SER A N 1
ATOM 2010 C CA . SER A 1 263 ? -16.516 4.465 13.383 1 87.62 263 SER A CA 1
ATOM 2011 C C . SER A 1 263 ? -16.109 3.453 12.32 1 87.62 263 SER A C 1
ATOM 2013 O O . SER A 1 263 ? -14.953 3.449 11.875 1 87.62 263 SER A O 1
ATOM 2015 N N . GLN A 1 264 ? -17.078 2.666 11.93 1 91.19 264 GLN A N 1
ATOM 2016 C CA . GLN A 1 264 ? -16.859 1.639 10.922 1 91.19 264 GLN A CA 1
ATOM 2017 C C . GLN A 1 264 ? -17.812 1.812 9.742 1 91.19 264 GLN A C 1
ATOM 2019 O O . GLN A 1 264 ? -18.984 2.17 9.922 1 91.19 264 GLN A O 1
ATOM 2024 N N . MET A 1 265 ? -17.266 1.66 8.586 1 90.69 265 MET A N 1
ATOM 2025 C CA . MET A 1 265 ? -18.047 1.74 7.355 1 90.69 265 MET A CA 1
ATOM 2026 C C . MET A 1 265 ? -17.969 0.433 6.574 1 90.69 265 MET A C 1
ATOM 2028 O O . MET A 1 265 ? -16.875 -0.022 6.23 1 90.69 265 MET A O 1
ATOM 2032 N N . ARG A 1 266 ? -19.109 -0.141 6.363 1 92.06 266 ARG A N 1
ATOM 2033 C CA . ARG A 1 266 ? -19.156 -1.365 5.57 1 92.06 266 ARG A CA 1
ATOM 2034 C C . ARG A 1 266 ? -19.484 -1.06 4.113 1 92.06 266 ARG A C 1
ATOM 2036 O O . ARG A 1 266 ? -20.484 -0.395 3.82 1 92.06 266 ARG A O 1
ATOM 2043 N N . LEU A 1 267 ? -18.672 -1.485 3.262 1 91.06 267 LEU A N 1
ATOM 2044 C CA . LEU A 1 267 ? -18.875 -1.321 1.827 1 91.06 267 LEU A CA 1
ATOM 2045 C C . LEU A 1 267 ? -19.109 -2.67 1.154 1 91.06 267 LEU A C 1
ATOM 2047 O O . LEU A 1 267 ? -18.344 -3.605 1.338 1 91.06 267 LEU A O 1
ATOM 2051 N N . TRP A 1 268 ? -20.109 -2.672 0.326 1 92.88 268 TRP A N 1
ATOM 2052 C CA . TRP A 1 268 ? -20.438 -3.922 -0.357 1 92.88 268 TRP A CA 1
ATOM 2053 C C . TRP A 1 268 ? -19.641 -4.047 -1.658 1 92.88 268 TRP A C 1
ATOM 2055 O O . TRP A 1 268 ? -19.5 -3.072 -2.402 1 92.88 268 TRP A O 1
ATOM 2065 N N . VAL A 1 269 ? -19.203 -5.277 -1.881 1 95.25 269 VAL A N 1
ATOM 2066 C CA . VAL A 1 269 ? -18.234 -5.473 -2.961 1 95.25 269 VAL A CA 1
ATOM 2067 C C . VAL A 1 269 ? -18.859 -6.312 -4.07 1 95.25 269 VAL A C 1
ATOM 2069 O O . VAL A 1 269 ? -19.484 -7.348 -3.799 1 95.25 269 VAL A O 1
ATOM 2072 N N . ASP A 1 270 ? -18.719 -5.816 -5.281 1 95.31 270 ASP A N 1
ATOM 2073 C CA . ASP A 1 270 ? -19.094 -6.566 -6.477 1 95.31 270 ASP A CA 1
ATOM 2074 C C . ASP A 1 270 ? -17.859 -6.918 -7.309 1 95.31 270 ASP A C 1
ATOM 2076 O O . ASP A 1 270 ? -16.906 -6.141 -7.375 1 95.31 270 ASP A O 1
ATOM 2080 N N . ILE A 1 271 ? -17.906 -8.094 -7.871 1 97 271 ILE A N 1
ATOM 2081 C CA . ILE A 1 271 ? -16.969 -8.453 -8.93 1 97 271 ILE A CA 1
ATOM 2082 C C . ILE A 1 271 ? -17.656 -8.328 -10.289 1 97 271 ILE A C 1
ATOM 2084 O O . ILE A 1 271 ? -18.656 -9 -10.547 1 97 271 ILE A O 1
ATOM 2088 N N . ILE A 1 272 ? -17.109 -7.445 -11.117 1 96.88 272 ILE A N 1
ATOM 2089 C CA . ILE A 1 272 ? -17.781 -7.062 -12.359 1 96.88 272 ILE A CA 1
ATOM 2090 C C . ILE A 1 272 ? -16.984 -7.578 -13.555 1 96.88 272 ILE A C 1
ATOM 2092 O O . ILE A 1 272 ? -15.75 -7.547 -13.547 1 96.88 272 ILE A O 1
ATOM 2096 N N . TRP A 1 273 ? -17.609 -8.086 -14.539 1 96.5 273 TRP A N 1
ATOM 2097 C CA . TRP A 1 273 ? -17.016 -8.438 -15.82 1 96.5 273 TRP A CA 1
ATOM 2098 C C . TRP A 1 273 ? -17.953 -8.133 -16.969 1 96.5 273 TRP A C 1
ATOM 2100 O O . TRP A 1 273 ? -19.109 -7.762 -16.75 1 96.5 273 TRP A O 1
ATOM 2110 N N . VAL A 1 274 ? -17.438 -8.172 -18.203 1 93.5 274 VAL A N 1
ATOM 2111 C CA . VAL A 1 274 ? -18.219 -7.84 -19.391 1 93.5 274 VAL A CA 1
ATOM 2112 C C . VAL A 1 274 ? -19.109 -9.023 -19.766 1 93.5 274 VAL A C 1
ATOM 2114 O O . VAL A 1 274 ? -18.641 -10.141 -19.938 1 93.5 274 VAL A O 1
ATOM 2117 N N . LYS A 1 275 ? -20.438 -8.914 -19.781 1 88.69 275 LYS A N 1
ATOM 2118 C CA . LYS A 1 275 ? -21.453 -9.938 -19.938 1 88.69 275 LYS A CA 1
ATOM 2119 C C . LYS A 1 275 ? -21.203 -10.781 -21.188 1 88.69 275 LYS A C 1
ATOM 2121 O O . LYS A 1 275 ? -21.266 -12.008 -21.141 1 88.69 275 LYS A O 1
ATOM 2126 N N . ASN A 1 276 ? -20.891 -10.336 -22.328 1 83.38 276 ASN A N 1
ATOM 2127 C CA . ASN A 1 276 ? -20.812 -11.094 -23.578 1 83.38 276 ASN A CA 1
ATOM 2128 C C . ASN A 1 276 ? -19.359 -11.32 -24 1 83.38 276 ASN A C 1
ATOM 2130 O O . ASN A 1 276 ? -19.094 -11.602 -25.172 1 83.38 276 ASN A O 1
ATOM 2134 N N . ARG A 1 277 ? -18.5 -11.242 -23.156 1 86.69 277 ARG A N 1
ATOM 2135 C CA . ARG A 1 277 ? -17.109 -11.602 -23.406 1 86.69 277 ARG A CA 1
ATOM 2136 C C . ARG A 1 277 ? -16.719 -12.828 -22.578 1 86.69 277 ARG A C 1
ATOM 2138 O O . ARG A 1 277 ? -16.734 -12.789 -21.359 1 86.69 277 ARG A O 1
ATOM 2145 N N . PRO A 1 278 ? -16.5 -13.859 -23.234 1 86.31 278 PRO A N 1
ATOM 2146 C CA . PRO A 1 278 ? -16.156 -15.078 -22.484 1 86.31 278 PRO A CA 1
ATOM 2147 C C . PRO A 1 278 ? -14.945 -14.898 -21.578 1 86.31 278 PRO A C 1
ATOM 2149 O O . PRO A 1 278 ? -13.961 -14.273 -21.984 1 86.31 278 PRO A O 1
ATOM 2152 N N . LEU A 1 279 ? -15.008 -15.469 -20.406 1 91.75 279 LEU A N 1
ATOM 2153 C CA . LEU A 1 279 ? -13.906 -15.453 -19.438 1 91.75 279 LEU A CA 1
ATOM 2154 C C . LEU A 1 279 ? -13.016 -16.672 -19.625 1 91.75 279 LEU A C 1
ATOM 2156 O O . LEU A 1 279 ? -13.5 -17.766 -19.953 1 91.75 279 LEU A O 1
ATOM 2160 N N . GLY A 1 280 ? -11.734 -16.422 -19.484 1 91.88 280 GLY A N 1
ATOM 2161 C CA . GLY A 1 280 ? -10.82 -17.562 -19.422 1 91.88 280 GLY A CA 1
ATOM 2162 C C . GLY A 1 280 ? -11 -18.391 -18.172 1 91.88 280 GLY A C 1
ATOM 2163 O O . GLY A 1 280 ? -11.727 -18 -17.266 1 91.88 280 GLY A O 1
ATOM 2164 N N . LEU A 1 281 ? -10.344 -19.531 -18.172 1 92.38 281 LEU A N 1
ATOM 2165 C CA . LEU A 1 281 ? -10.469 -20.484 -17.078 1 92.38 281 LEU A CA 1
ATOM 2166 C C . LEU A 1 281 ? -10.031 -19.859 -15.75 1 92.38 281 LEU A C 1
ATOM 2168 O O . LEU A 1 281 ? -10.641 -20.109 -14.711 1 92.38 281 LEU A O 1
ATOM 2172 N N . GLY A 1 282 ? -8.906 -19.078 -15.719 1 95.25 282 GLY A N 1
ATOM 2173 C CA . GLY A 1 282 ? -8.438 -18.422 -14.508 1 95.25 282 GLY A CA 1
ATOM 2174 C C . GLY A 1 282 ? -9.461 -17.484 -13.891 1 95.25 282 GLY A C 1
ATOM 2175 O O . GLY A 1 282 ? -9.727 -17.562 -12.695 1 95.25 282 GLY A O 1
ATOM 2176 N N . ALA A 1 283 ? -10.07 -16.672 -14.719 1 96.31 283 ALA A N 1
ATOM 2177 C CA . ALA A 1 283 ? -11.078 -15.734 -14.266 1 96.31 283 ALA A CA 1
ATOM 2178 C C . ALA A 1 283 ? -12.32 -16.453 -13.758 1 96.31 283 ALA A C 1
ATOM 2180 O O . ALA A 1 283 ? -12.883 -16.094 -12.727 1 96.31 283 ALA A O 1
ATOM 2181 N N . ARG A 1 284 ? -12.703 -17.469 -14.477 1 95.56 284 ARG A N 1
ATOM 2182 C CA . ARG A 1 284 ? -13.867 -18.25 -14.07 1 95.56 284 ARG A CA 1
ATOM 2183 C C . ARG A 1 284 ? -13.633 -18.922 -12.734 1 95.56 284 ARG A C 1
ATOM 2185 O O . ARG A 1 284 ? -14.531 -18.984 -11.891 1 95.56 284 ARG A O 1
ATOM 2192 N N . ARG A 1 285 ? -12.453 -19.438 -12.625 1 96 285 ARG A N 1
ATOM 2193 C CA . ARG A 1 285 ? -12.125 -20.109 -11.375 1 96 285 ARG A CA 1
ATOM 2194 C C . ARG A 1 285 ? -12.125 -19.125 -10.203 1 96 285 ARG A C 1
ATOM 2196 O O . ARG A 1 285 ? -12.609 -19.453 -9.117 1 96 285 ARG A O 1
ATOM 2203 N N . TYR A 1 286 ? -11.57 -17.938 -10.398 1 97.62 286 TYR A N 1
ATOM 2204 C CA . TYR A 1 286 ? -11.609 -16.906 -9.367 1 97.62 286 TYR A CA 1
ATOM 2205 C C . TYR A 1 286 ? -13.039 -16.625 -8.93 1 97.62 286 TYR A C 1
ATOM 2207 O O . TYR A 1 286 ? -13.328 -16.578 -7.73 1 97.62 286 TYR A O 1
ATOM 2215 N N . LEU A 1 287 ? -13.906 -16.484 -9.867 1 96.56 287 LEU A N 1
ATOM 2216 C CA . LEU A 1 287 ? -15.305 -16.188 -9.594 1 96.56 287 LEU A CA 1
ATOM 2217 C C . LEU A 1 287 ? -15.969 -17.328 -8.828 1 96.56 287 LEU A C 1
ATOM 2219 O O . LEU A 1 287 ? -16.719 -17.094 -7.875 1 96.56 287 LEU A O 1
ATOM 2223 N N . SER A 1 288 ? -15.719 -18.516 -9.273 1 96.56 288 SER A N 1
ATOM 2224 C CA . SER A 1 288 ? -16.312 -19.672 -8.617 1 96.56 288 SER A CA 1
ATOM 2225 C C . SER A 1 288 ? -15.883 -19.766 -7.152 1 96.56 288 SER A C 1
ATOM 2227 O O . SER A 1 288 ? -16.703 -20.031 -6.273 1 96.56 288 SER A O 1
ATOM 2229 N N . LEU A 1 289 ? -14.617 -19.547 -6.902 1 96.38 289 LEU A N 1
ATOM 2230 C CA . LEU A 1 289 ? -14.086 -19.594 -5.547 1 96.38 289 LEU A CA 1
ATOM 2231 C C . LEU A 1 289 ? -14.672 -18.469 -4.691 1 96.38 289 LEU A C 1
ATOM 2233 O O . LEU A 1 289 ? -14.992 -18.688 -3.521 1 96.38 289 LEU A O 1
ATOM 2237 N N . MET A 1 290 ? -14.789 -17.266 -5.27 1 95.81 290 MET A N 1
ATOM 2238 C CA . MET A 1 290 ? -15.367 -16.141 -4.547 1 95.81 290 MET A CA 1
ATOM 2239 C C . MET A 1 290 ? -16.828 -16.391 -4.203 1 95.81 290 MET A C 1
ATOM 2241 O O . MET A 1 290 ? -17.297 -16.016 -3.131 1 95.81 290 MET A O 1
ATOM 2245 N N . ARG A 1 291 ? -17.516 -17.031 -5.078 1 93.94 291 ARG A N 1
ATOM 2246 C CA . ARG A 1 291 ? -18.906 -17.391 -4.836 1 93.94 291 ARG A CA 1
ATOM 2247 C C . ARG A 1 291 ? -19.031 -18.344 -3.652 1 93.94 291 ARG A C 1
ATOM 2249 O O . ARG A 1 291 ? -19.922 -18.188 -2.818 1 93.94 291 ARG A O 1
ATOM 2256 N N . GLU A 1 292 ? -18.141 -19.266 -3.588 1 92 292 GLU A N 1
ATOM 2257 C CA . GLU A 1 292 ? -18.141 -20.25 -2.5 1 92 292 GLU A CA 1
ATOM 2258 C C . GLU A 1 292 ? -17.875 -19.562 -1.156 1 92 292 GLU A C 1
ATOM 2260 O O . GLU A 1 292 ? -18.484 -19.938 -0.143 1 92 292 GLU A O 1
ATOM 2265 N N . MET A 1 293 ? -17.016 -18.672 -1.163 1 87.81 293 MET A N 1
ATOM 2266 C CA . MET A 1 293 ? -16.656 -17.969 0.064 1 87.81 293 MET A CA 1
ATOM 2267 C C . MET A 1 293 ? -17.781 -17.047 0.516 1 87.81 293 MET A C 1
ATOM 2269 O O . MET A 1 293 ? -18 -16.875 1.716 1 87.81 293 MET A O 1
ATOM 2273 N N . ALA A 1 294 ? -18.391 -16.344 -0.388 1 80.5 294 ALA A N 1
ATOM 2274 C CA . ALA A 1 294 ? -19.484 -15.422 -0.084 1 80.5 294 ALA A CA 1
ATOM 2275 C C . ALA A 1 294 ? -20.688 -16.156 0.481 1 80.5 294 ALA A C 1
ATOM 2277 O O . ALA A 1 294 ? -21.469 -15.602 1.265 1 80.5 294 ALA A O 1
ATOM 2278 N N . GLU A 1 295 ? -20.984 -17.266 -0.004 1 73.06 295 GLU A N 1
ATOM 2279 C CA . GLU A 1 295 ? -22.125 -18.062 0.474 1 73.06 295 GLU A CA 1
ATOM 2280 C C . GLU A 1 295 ? -21.969 -18.406 1.952 1 73.06 295 GLU A C 1
ATOM 2282 O O . GLU A 1 295 ? -22.953 -18.578 2.66 1 73.06 295 GLU A O 1
ATOM 2287 N N . GLY A 1 296 ? -20.766 -18.359 2.484 1 62.44 296 GLY A N 1
ATOM 2288 C CA . GLY A 1 296 ? -20.578 -18.609 3.902 1 62.44 296 GLY A CA 1
ATOM 2289 C C . GLY A 1 296 ? -20.734 -17.375 4.758 1 62.44 296 GLY A C 1
ATOM 2290 O O . GLY A 1 296 ? -20.781 -17.453 5.984 1 62.44 296 GLY A O 1
ATOM 2291 N N . GLU A 1 297 ? -20.688 -16.156 4.191 1 61.66 297 GLU A N 1
ATOM 2292 C CA . GLU A 1 297 ? -20.812 -14.914 4.941 1 61.66 297 GLU A CA 1
ATOM 2293 C C . GLU A 1 297 ? -22.25 -14.43 4.961 1 61.66 297 GLU A C 1
ATOM 2295 O O . GLU A 1 297 ? -23.031 -14.719 4.047 1 61.66 297 GLU A O 1
ATOM 2300 N N . PRO A 1 298 ? -22.75 -13.992 6.078 1 53.78 298 PRO A N 1
ATOM 2301 C CA . PRO A 1 298 ? -24.141 -13.547 6.176 1 53.78 298 PRO A CA 1
ATOM 2302 C C . PRO A 1 298 ? -24.547 -12.617 5.035 1 53.78 298 PRO A C 1
ATOM 2304 O O . PRO A 1 298 ? -23.766 -11.742 4.641 1 53.78 298 PRO A O 1
ATOM 2307 N N . ARG A 1 299 ? -25.453 -13.102 4.18 1 49.19 299 ARG A N 1
ATOM 2308 C CA . ARG A 1 299 ? -26.047 -12.312 3.102 1 49.19 299 ARG A CA 1
ATOM 2309 C C . ARG A 1 299 ? -26.578 -10.984 3.617 1 49.19 299 ARG A C 1
ATOM 2311 O O . ARG A 1 299 ? -26.891 -10.852 4.801 1 49.19 299 ARG A O 1
ATOM 2318 N N . ARG A 1 300 ? -26.547 -9.984 2.76 1 52.41 300 ARG A N 1
ATOM 2319 C CA . ARG A 1 300 ? -27.188 -8.695 3.021 1 52.41 300 ARG A CA 1
ATOM 2320 C C . ARG A 1 300 ? -28.578 -8.891 3.607 1 52.41 300 ARG A C 1
ATOM 2322 O O . ARG A 1 300 ? -29.438 -9.539 3 1 52.41 300 ARG A O 1
ATOM 2329 N N . VAL A 1 301 ? -28.594 -9.062 5.059 1 33.47 301 VAL A N 1
ATOM 2330 C CA . VAL A 1 301 ? -29.984 -8.906 5.488 1 33.47 301 VAL A CA 1
ATOM 2331 C C . VAL A 1 301 ? -30.438 -7.465 5.262 1 33.47 301 VAL A C 1
ATOM 2333 O O . VAL A 1 301 ? -29.75 -6.523 5.66 1 33.47 301 VAL A O 1
ATOM 2336 N N . MET B 1 1 ? -9.992 41.312 25.859 1 56.47 1 MET B N 1
ATOM 2337 C CA . MET B 1 1 ? -10.109 40 25.281 1 56.47 1 MET B CA 1
ATOM 2338 C C . MET B 1 1 ? -9.172 39 25.984 1 56.47 1 MET B C 1
ATOM 2340 O O . MET B 1 1 ? -7.957 39.188 25.984 1 56.47 1 MET B O 1
ATOM 2344 N N . ALA B 1 2 ? -9.719 38.281 26.875 1 61.72 2 ALA B N 1
ATOM 2345 C CA . ALA B 1 2 ? -8.945 37.469 27.828 1 61.72 2 ALA B CA 1
ATOM 2346 C C . ALA B 1 2 ? -8.07 36.438 27.109 1 61.72 2 ALA B C 1
ATOM 2348 O O . ALA B 1 2 ? -6.906 36.25 27.469 1 61.72 2 ALA B O 1
ATOM 2349 N N . PHE B 1 3 ? -8.609 35.844 26.062 1 66.62 3 PHE B N 1
ATOM 2350 C CA . PHE B 1 3 ? -7.789 34.844 25.359 1 66.62 3 PHE B CA 1
ATOM 2351 C C . PHE B 1 3 ? -7.082 35.5 24.172 1 66.62 3 PHE B C 1
ATOM 2353 O O . PHE B 1 3 ? -7.73 35.969 23.234 1 66.62 3 PHE B O 1
ATOM 2360 N N . THR B 1 4 ? -5.758 35.781 24.406 1 70.62 4 THR B N 1
ATOM 2361 C CA . THR B 1 4 ? -4.867 36.094 23.297 1 70.62 4 THR B CA 1
ATOM 2362 C C . THR B 1 4 ? -4.289 34.812 22.719 1 70.62 4 THR B C 1
ATOM 2364 O O . THR B 1 4 ? -4.496 33.719 23.25 1 70.62 4 THR B O 1
ATOM 2367 N N . SER B 1 5 ? -3.645 34.938 21.5 1 74.62 5 SER B N 1
ATOM 2368 C CA . SER B 1 5 ? -2.986 33.75 20.906 1 74.62 5 SER B CA 1
ATOM 2369 C C . SER B 1 5 ? -2.016 33.125 21.906 1 74.62 5 SER B C 1
ATOM 2371 O O . SER B 1 5 ? -1.953 31.891 22.016 1 74.62 5 SER B O 1
ATOM 2373 N N . GLU B 1 6 ? -1.397 33.938 22.656 1 76.25 6 GLU B N 1
ATOM 2374 C CA . GLU B 1 6 ? -0.399 33.469 23.609 1 76.25 6 GLU B CA 1
ATOM 2375 C C . GLU B 1 6 ? -1.058 32.781 24.812 1 76.25 6 GLU B C 1
ATOM 2377 O O . GLU B 1 6 ? -0.608 31.734 25.25 1 76.25 6 GLU B O 1
ATOM 2382 N N . SER B 1 7 ? -2.082 33.406 25.344 1 83.88 7 SER B N 1
ATOM 2383 C CA . SER B 1 7 ? -2.75 32.844 26.516 1 83.88 7 SER B CA 1
ATOM 2384 C C . SER B 1 7 ? -3.453 31.531 26.156 1 83.88 7 SER B C 1
ATOM 2386 O O . SER B 1 7 ? -3.506 30.594 26.969 1 83.88 7 SER B O 1
ATOM 2388 N N . LEU B 1 8 ? -3.924 31.5 24.984 1 81.19 8 LEU B N 1
ATOM 2389 C CA . LEU B 1 8 ? -4.57 30.297 24.484 1 81.19 8 LEU B CA 1
ATOM 2390 C C . LEU B 1 8 ? -3.572 29.141 24.406 1 81.19 8 LEU B C 1
ATOM 2392 O O . LEU B 1 8 ? -3.863 28.031 24.859 1 81.19 8 LEU B O 1
ATOM 2396 N N . LYS B 1 9 ? -2.443 29.438 23.844 1 81.44 9 LYS B N 1
ATOM 2397 C CA . LYS B 1 9 ? -1.373 28.438 23.75 1 81.44 9 LYS B CA 1
ATOM 2398 C C . LYS B 1 9 ? -0.929 27.984 25.141 1 81.44 9 LYS B C 1
ATOM 2400 O O . LYS B 1 9 ? -0.704 26.781 25.359 1 81.44 9 LYS B O 1
ATOM 2405 N N . LEU B 1 10 ? -0.879 28.906 25.984 1 84.19 10 LEU B N 1
ATOM 2406 C CA . LEU B 1 10 ? -0.478 28.609 27.359 1 84.19 10 LEU B CA 1
ATOM 2407 C C . LEU B 1 10 ? -1.505 27.719 28.047 1 84.19 10 LEU B C 1
ATOM 2409 O O . LEU B 1 10 ? -1.143 26.734 28.703 1 84.19 10 LEU B O 1
ATOM 2413 N N . PHE B 1 11 ? -2.75 28.078 27.875 1 89.62 11 PHE B N 1
ATOM 2414 C CA . PHE B 1 11 ? -3.852 27.344 28.484 1 89.62 11 PHE B CA 1
ATOM 2415 C C . PHE B 1 11 ? -3.854 25.891 28 1 89.62 11 PHE B C 1
ATOM 2417 O O . PHE B 1 11 ? -3.883 24.969 28.812 1 89.62 11 PHE B O 1
ATOM 2424 N N . LEU B 1 12 ? -3.697 25.766 26.766 1 86.56 12 LEU B N 1
ATOM 2425 C CA . LEU B 1 12 ? -3.77 24.438 26.188 1 86.56 12 LEU B CA 1
ATOM 2426 C C . LEU B 1 12 ? -2.529 23.609 26.547 1 86.56 12 LEU B C 1
ATOM 2428 O O . LEU B 1 12 ? -2.615 22.406 26.75 1 86.56 12 LEU B O 1
ATOM 2432 N N . CYS B 1 13 ? -1.398 24.234 26.625 1 86.19 13 CYS B N 1
ATOM 2433 C CA . CYS B 1 13 ? -0.159 23.562 27 1 86.19 13 CYS B CA 1
ATOM 2434 C C . CYS B 1 13 ? -0.238 23.016 28.422 1 86.19 13 CYS B C 1
ATOM 2436 O O . CYS B 1 13 ? 0.195 21.906 28.688 1 86.19 13 CYS B O 1
ATOM 2438 N N . VAL B 1 14 ? -0.83 23.75 29.281 1 89.19 14 VAL B N 1
ATOM 2439 C CA . VAL B 1 14 ? -0.978 23.312 30.656 1 89.19 14 VAL B CA 1
ATOM 2440 C C . VAL B 1 14 ? -1.993 22.172 30.734 1 89.19 14 VAL B C 1
ATOM 2442 O O . VAL B 1 14 ? -1.786 21.203 31.453 1 89.19 14 VAL B O 1
ATOM 2445 N N . MET B 1 15 ? -3.021 22.359 29.969 1 87.38 15 MET B N 1
ATOM 2446 C CA . MET B 1 15 ? -4.031 21.297 29.906 1 87.38 15 MET B CA 1
ATOM 2447 C C . MET B 1 15 ? -3.408 19.969 29.484 1 87.38 15 MET B C 1
ATOM 2449 O O . MET B 1 15 ? -3.709 18.938 30.078 1 87.38 15 MET B O 1
ATOM 2453 N N . ASP B 1 16 ? -2.555 20.109 28.516 1 82.94 16 ASP B N 1
ATOM 2454 C CA . ASP B 1 16 ? -1.975 18.906 27.906 1 82.94 16 ASP B CA 1
ATOM 2455 C C . ASP B 1 16 ? -0.857 18.344 28.766 1 82.94 16 ASP B C 1
ATOM 2457 O O . ASP B 1 16 ? -0.671 17.125 28.828 1 82.94 16 ASP B O 1
ATOM 2461 N N . SER B 1 17 ? -0.081 19.141 29.391 1 81.12 17 SER B N 1
ATOM 2462 C CA . SER B 1 17 ? 1.116 18.734 30.109 1 81.12 17 SER B CA 1
ATOM 2463 C C . SER B 1 17 ? 0.768 18.219 31.5 1 81.12 17 SER B C 1
ATOM 2465 O O . SER B 1 17 ? 1.524 17.453 32.094 1 81.12 17 SER B O 1
ATOM 2467 N N . GLY B 1 18 ? -0.347 18.656 32.031 1 83.44 18 GLY B N 1
ATOM 2468 C CA . GLY B 1 18 ? -0.82 18.203 33.312 1 83.44 18 GLY B CA 1
ATOM 2469 C C . GLY B 1 18 ? -0.099 18.859 34.5 1 83.44 18 GLY B C 1
ATOM 2470 O O . GLY B 1 18 ? -0.394 18.578 35.656 1 83.44 18 GLY B O 1
ATOM 2471 N N . SER B 1 19 ? 0.991 19.578 34.25 1 87.31 19 SER B N 1
ATOM 2472 C CA . SER B 1 19 ? 1.688 20.328 35.281 1 87.31 19 SER B CA 1
ATOM 2473 C C . SER B 1 19 ? 2.232 21.641 34.75 1 87.31 19 SER B C 1
ATOM 2475 O O . SER B 1 19 ? 2.492 21.781 33.531 1 87.31 19 SER B O 1
ATOM 2477 N N . PHE B 1 20 ? 2.393 22.594 35.656 1 86.88 20 PHE B N 1
ATOM 2478 C CA . PHE B 1 20 ? 2.9 23.906 35.281 1 86.88 20 PHE B CA 1
ATOM 2479 C C . PHE B 1 20 ? 4.375 23.828 34.906 1 86.88 20 PHE B C 1
ATOM 2481 O O . PHE B 1 20 ? 4.816 24.484 33.938 1 86.88 20 PHE B O 1
ATOM 2488 N N . SER B 1 21 ? 5.035 22.953 35.562 1 88.56 21 SER B N 1
ATOM 2489 C CA . SER B 1 21 ? 6.457 22.781 35.281 1 88.56 21 SER B CA 1
ATOM 2490 C C . SER B 1 21 ? 6.676 22.125 33.938 1 88.56 21 SER B C 1
ATOM 2492 O O . SER B 1 21 ? 7.562 22.547 33.188 1 88.56 21 SER B O 1
ATOM 2494 N N . ALA B 1 22 ? 5.855 21.219 33.688 1 86.88 22 ALA B N 1
ATOM 2495 C CA . ALA B 1 22 ? 5.965 20.531 32.406 1 86.88 22 ALA B CA 1
ATOM 2496 C C . ALA B 1 22 ? 5.602 21.469 31.25 1 86.88 22 ALA B C 1
ATOM 2498 O O . ALA B 1 22 ? 6.258 21.453 30.203 1 86.88 22 ALA B O 1
ATOM 2499 N N . ALA B 1 23 ? 4.617 22.219 31.484 1 88.62 23 ALA B N 1
ATOM 2500 C CA . ALA B 1 23 ? 4.207 23.203 30.484 1 88.62 23 ALA B CA 1
ATOM 2501 C C . ALA B 1 23 ? 5.301 24.25 30.266 1 88.62 23 ALA B C 1
ATOM 2503 O O . ALA B 1 23 ? 5.562 24.656 29.141 1 88.62 23 ALA B O 1
ATOM 2504 N N . ALA B 1 24 ? 5.938 24.656 31.281 1 88.31 24 ALA B N 1
ATOM 2505 C CA . ALA B 1 24 ? 7.023 25.625 31.219 1 88.31 24 ALA B CA 1
ATOM 2506 C C . ALA B 1 24 ? 8.172 25.094 30.359 1 88.31 24 ALA B C 1
ATOM 2508 O O . ALA B 1 24 ? 8.695 25.812 29.5 1 88.31 24 ALA B O 1
ATOM 2509 N N . ARG B 1 25 ? 8.484 23.891 30.516 1 83.06 25 ARG B N 1
ATOM 2510 C CA . ARG B 1 25 ? 9.547 23.266 29.75 1 83.06 25 ARG B CA 1
ATOM 2511 C C . ARG B 1 25 ? 9.18 23.203 28.266 1 83.06 25 ARG B C 1
ATOM 2513 O O . ARG B 1 25 ? 10.016 23.5 27.406 1 83.06 25 ARG B O 1
ATOM 2520 N N . LYS B 1 26 ? 7.953 22.922 28.078 1 80.31 26 LYS B N 1
ATOM 2521 C CA . LYS B 1 26 ? 7.48 22.766 26.719 1 80.31 26 LYS B CA 1
ATOM 2522 C C . LYS B 1 26 ? 7.453 24.109 25.984 1 80.31 26 LYS B C 1
ATOM 2524 O O . LYS B 1 26 ? 7.742 24.172 24.781 1 80.31 26 LYS B O 1
ATOM 2529 N N . LEU B 1 27 ? 7.172 25.172 26.688 1 80.06 27 LEU B N 1
ATOM 2530 C CA . LEU B 1 27 ? 7.008 26.484 26.094 1 80.06 27 LEU B CA 1
ATOM 2531 C C . LEU B 1 27 ? 8.289 27.297 26.188 1 80.06 27 LEU B C 1
ATOM 2533 O O . LEU B 1 27 ? 8.367 28.422 25.688 1 80.06 27 LEU B O 1
ATOM 2537 N N . GLY B 1 28 ? 9.266 26.688 26.797 1 82.62 28 GLY B N 1
ATOM 2538 C CA . GLY B 1 28 ? 10.531 27.391 26.953 1 82.62 28 GLY B CA 1
ATOM 2539 C C . GLY B 1 28 ? 10.438 28.578 27.875 1 82.62 28 GLY B C 1
ATOM 2540 O O . GLY B 1 28 ? 11.023 29.641 27.594 1 82.62 28 GLY B O 1
ATOM 2541 N N . ARG B 1 29 ? 9.633 28.469 28.859 1 82.75 29 ARG B N 1
ATOM 2542 C CA . ARG B 1 29 ? 9.43 29.516 29.844 1 82.75 29 ARG B CA 1
ATOM 2543 C C . ARG B 1 29 ? 9.68 29.016 31.25 1 82.75 29 ARG B C 1
ATOM 2545 O O . ARG B 1 29 ? 9.883 27.812 31.469 1 82.75 29 ARG B O 1
ATOM 2552 N N . VAL B 1 30 ? 9.914 29.875 32.219 1 83.56 30 VAL B N 1
ATOM 2553 C CA . VAL B 1 30 ? 10.055 29.484 33.625 1 83.56 30 VAL B CA 1
ATOM 2554 C C . VAL B 1 30 ? 8.672 29.25 34.219 1 83.56 30 VAL B C 1
ATOM 2556 O O . VAL B 1 30 ? 7.703 29.922 33.875 1 83.56 30 VAL B O 1
ATOM 2559 N N . PRO B 1 31 ? 8.617 28.281 35.062 1 86.81 31 PRO B N 1
ATOM 2560 C CA . PRO B 1 31 ? 7.332 27.922 35.688 1 86.81 31 PRO B CA 1
ATOM 2561 C C . PRO B 1 31 ? 6.609 29.125 36.281 1 86.81 31 PRO B C 1
ATOM 2563 O O . PRO B 1 31 ? 5.383 29.219 36.219 1 86.81 31 PRO B O 1
ATOM 2566 N N . SER B 1 32 ? 7.328 30.062 36.938 1 88.19 32 SER B N 1
ATOM 2567 C CA . SER B 1 32 ? 6.711 31.234 37.531 1 88.19 32 SER B CA 1
ATOM 2568 C C . SER B 1 32 ? 5.977 32.062 36.469 1 88.19 32 SER B C 1
ATOM 2570 O O . SER B 1 32 ? 4.902 32.594 36.75 1 88.19 32 SER B O 1
ATOM 2572 N N . ALA B 1 33 ? 6.539 32.125 35.344 1 88.19 33 ALA B N 1
ATOM 2573 C CA . ALA B 1 33 ? 5.93 32.875 34.25 1 88.19 33 ALA B CA 1
ATOM 2574 C C . ALA B 1 33 ? 4.637 32.188 33.781 1 88.19 33 ALA B C 1
ATOM 2576 O O . ALA B 1 33 ? 3.66 32.875 33.469 1 88.19 33 ALA B O 1
ATOM 2577 N N . ILE B 1 34 ? 4.699 30.906 33.75 1 88.62 34 ILE B N 1
ATOM 2578 C CA . ILE B 1 34 ? 3.516 30.156 33.344 1 88.62 34 ILE B CA 1
ATOM 2579 C C . ILE B 1 34 ? 2.404 30.359 34.375 1 88.62 34 ILE B C 1
ATOM 2581 O O . ILE B 1 34 ? 1.253 30.609 34 1 88.62 34 ILE B O 1
ATOM 2585 N N . ASN B 1 35 ? 2.766 30.266 35.656 1 87.88 35 ASN B N 1
ATOM 2586 C CA . ASN B 1 35 ? 1.803 30.453 36.719 1 87.88 35 ASN B CA 1
ATOM 2587 C C . ASN B 1 35 ? 1.186 31.844 36.688 1 87.88 35 ASN B C 1
ATOM 2589 O O . ASN B 1 35 ? -0.029 32 36.844 1 87.88 35 ASN B O 1
ATOM 2593 N N . MET B 1 36 ? 2.012 32.781 36.469 1 88.19 36 MET B N 1
ATOM 2594 C CA . MET B 1 36 ? 1.559 34.188 36.406 1 88.19 36 MET B CA 1
ATOM 2595 C C . MET B 1 36 ? 0.613 34.375 35.219 1 88.19 36 MET B C 1
ATOM 2597 O O . MET B 1 36 ? -0.416 35.062 35.375 1 88.19 36 MET B O 1
ATOM 2601 N N . ALA B 1 37 ? 1.062 33.844 34.156 1 89.38 37 ALA B N 1
ATOM 2602 C CA . ALA B 1 37 ? 0.258 34 32.969 1 89.38 37 ALA B CA 1
ATOM 2603 C C . ALA B 1 37 ? -1.105 33.344 33.125 1 89.38 37 ALA B C 1
ATOM 2605 O O . ALA B 1 37 ? -2.125 33.906 32.688 1 89.38 37 ALA B O 1
ATOM 2606 N N . VAL B 1 38 ? -1.117 32.219 33.719 1 89.75 38 VAL B N 1
ATOM 2607 C CA . VAL B 1 38 ? -2.365 31.484 33.969 1 89.75 38 VAL B CA 1
ATOM 2608 C C . VAL B 1 38 ? -3.234 32.281 34.938 1 89.75 38 VAL B C 1
ATOM 2610 O O . VAL B 1 38 ? -4.445 32.406 34.75 1 89.75 38 VAL B O 1
ATOM 2613 N N . SER B 1 39 ? -2.609 32.781 35.938 1 88.81 39 SER B N 1
ATOM 2614 C CA . SER B 1 39 ? -3.334 33.562 36.938 1 88.81 39 SER B CA 1
ATOM 2615 C C . SER B 1 39 ? -3.949 34.812 36.281 1 88.81 39 SER B C 1
ATOM 2617 O O . SER B 1 39 ? -5.082 35.188 36.594 1 88.81 39 SER B O 1
ATOM 2619 N N . GLN B 1 40 ? -3.158 35.375 35.469 1 87 40 GLN B N 1
ATOM 2620 C CA . GLN B 1 40 ? -3.654 36.531 34.75 1 87 40 GLN B CA 1
ATOM 2621 C C . GLN B 1 40 ? -4.855 36.188 33.875 1 87 40 GLN B C 1
ATOM 2623 O O . GLN B 1 40 ? -5.84 36.906 33.844 1 87 40 GLN B O 1
ATOM 2628 N N . LEU B 1 41 ? -4.727 35.125 33.188 1 87.62 41 LEU B N 1
ATOM 2629 C CA . LEU B 1 41 ? -5.82 34.625 32.344 1 87.62 41 LEU B CA 1
ATOM 2630 C C . LEU B 1 41 ? -7.066 34.375 33.188 1 87.62 41 LEU B C 1
ATOM 2632 O O . LEU B 1 41 ? -8.172 34.75 32.812 1 87.62 41 LEU B O 1
ATOM 2636 N N . GLU B 1 42 ? -6.867 33.719 34.312 1 89.81 42 GLU B N 1
ATOM 2637 C CA . GLU B 1 42 ? -7.961 33.406 35.219 1 89.81 42 GLU B CA 1
ATOM 2638 C C . GLU B 1 42 ? -8.602 34.688 35.75 1 89.81 42 GLU B C 1
ATOM 2640 O O . GLU B 1 42 ? -9.828 34.781 35.875 1 89.81 42 GLU B O 1
ATOM 2645 N N . ALA B 1 43 ? -7.789 35.656 36.031 1 86.88 43 ALA B N 1
ATOM 2646 C CA . ALA B 1 43 ? -8.273 36.938 36.531 1 86.88 43 ALA B CA 1
ATOM 2647 C C . ALA B 1 43 ? -9.102 37.656 35.469 1 86.88 43 ALA B C 1
ATOM 2649 O O . ALA B 1 43 ? -10.164 38.219 35.781 1 86.88 43 ALA B O 1
ATOM 2650 N N . GLU B 1 44 ? -8.594 37.625 34.312 1 82.75 44 GLU B N 1
ATOM 2651 C CA . GLU B 1 44 ? -9.281 38.281 33.219 1 82.75 44 GLU B CA 1
ATOM 2652 C C . GLU B 1 44 ? -10.625 37.625 32.938 1 82.75 44 GLU B C 1
ATOM 2654 O O . GLU B 1 44 ? -11.602 38.312 32.594 1 82.75 44 GLU B O 1
ATOM 2659 N N . LEU B 1 45 ? -10.633 36.344 33.094 1 83.75 45 LEU B N 1
ATOM 2660 C CA . LEU B 1 45 ? -11.836 35.562 32.812 1 83.75 45 LEU B CA 1
ATOM 2661 C C . LEU B 1 45 ? -12.75 35.5 34.031 1 83.75 45 LEU B C 1
ATOM 2663 O O . LEU B 1 45 ? -13.922 35.125 33.906 1 83.75 45 LEU B O 1
ATOM 2667 N N . ASP B 1 46 ? -12.219 35.875 35.094 1 86.69 46 ASP B N 1
ATOM 2668 C CA . ASP B 1 46 ? -12.898 35.719 36.375 1 86.69 46 ASP B CA 1
ATOM 2669 C C . ASP B 1 46 ? -13.328 34.281 36.625 1 86.69 46 ASP B C 1
ATOM 2671 O O . ASP B 1 46 ? -14.477 34.031 37 1 86.69 46 ASP B O 1
ATOM 2675 N N . LEU B 1 47 ? -12.414 33.344 36.25 1 87.75 47 LEU B N 1
ATOM 2676 C CA . LEU B 1 47 ? -12.594 31.922 36.406 1 87.75 47 LEU B CA 1
ATOM 2677 C C . LEU B 1 47 ? -11.289 31.266 36.875 1 87.75 47 LEU B C 1
ATOM 2679 O O . LEU B 1 47 ? -10.203 31.672 36.469 1 87.75 47 LEU B O 1
ATOM 2683 N N . LEU B 1 48 ? -11.445 30.266 37.719 1 89.56 48 LEU B N 1
ATOM 2684 C CA . LEU B 1 48 ? -10.312 29.406 38 1 89.56 48 LEU B CA 1
ATOM 2685 C C . LEU B 1 48 ? -10.227 28.25 37 1 89.56 48 LEU B C 1
ATOM 2687 O O . LEU B 1 48 ? -11.203 27.516 36.812 1 89.56 48 LEU B O 1
ATOM 2691 N N . LEU B 1 49 ? -9.117 28.234 36.406 1 92.31 49 LEU B N 1
ATOM 2692 C CA . LEU B 1 49 ? -8.969 27.219 35.375 1 92.31 49 LEU B CA 1
ATOM 2693 C C . LEU B 1 49 ? -8.242 26 35.906 1 92.31 49 LEU B C 1
ATOM 2695 O O . LEU B 1 49 ? -8.523 24.859 35.5 1 92.31 49 LEU B O 1
ATOM 2699 N N . PHE B 1 50 ? -7.371 26.188 36.844 1 93.06 50 PHE B N 1
ATOM 2700 C CA . PHE B 1 50 ? -6.602 25.078 37.375 1 93.06 50 PHE B CA 1
ATOM 2701 C C . PHE B 1 50 ? -6.578 25.125 38.906 1 93.06 50 PHE B C 1
ATOM 2703 O O . PHE B 1 50 ? -6.461 26.203 39.5 1 93.06 50 PHE B O 1
ATOM 2710 N N . ASP B 1 51 ? -6.848 23.938 39.469 1 87.75 51 ASP B N 1
ATOM 2711 C CA . ASP B 1 51 ? -6.66 23.797 40.906 1 87.75 51 ASP B CA 1
ATOM 2712 C C . ASP B 1 51 ? -5.184 23.641 41.25 1 87.75 51 ASP B C 1
ATOM 2714 O O . ASP B 1 51 ? -4.547 22.656 40.875 1 87.75 51 ASP B O 1
ATOM 2718 N N . ARG B 1 52 ? -4.688 24.641 41.875 1 77 52 ARG B N 1
ATOM 2719 C CA . ARG B 1 52 ? -3.258 24.703 42.156 1 77 52 ARG B CA 1
ATOM 2720 C C . ARG B 1 52 ? -2.965 24.156 43.562 1 77 52 ARG B C 1
ATOM 2722 O O . ARG B 1 52 ? -1.906 24.422 44.125 1 77 52 ARG B O 1
ATOM 2729 N N . SER B 1 53 ? -3.922 23.469 44.125 1 76.31 53 SER B N 1
ATOM 2730 C CA . SER B 1 53 ? -3.73 22.984 45.469 1 76.31 53 SER B CA 1
ATOM 2731 C C . SER B 1 53 ? -2.693 21.859 45.531 1 76.31 53 SER B C 1
ATOM 2733 O O . SER B 1 53 ? -2.158 21.547 46.594 1 76.31 53 SER B O 1
ATOM 2735 N N . THR B 1 54 ? -2.383 21.266 44.375 1 70.25 54 THR B N 1
ATOM 2736 C CA . THR B 1 54 ? -1.401 20.188 44.312 1 70.25 54 THR B CA 1
ATOM 2737 C C . THR B 1 54 ? -0.306 20.531 43.281 1 70.25 54 THR B C 1
ATOM 2739 O O . THR B 1 54 ? -0.369 21.578 42.625 1 70.25 54 THR B O 1
ATOM 2742 N N . ARG B 1 55 ? 0.703 19.828 43.281 1 72.56 55 ARG B N 1
ATOM 2743 C CA . ARG B 1 55 ? 1.81 19.969 42.344 1 72.56 55 ARG B CA 1
ATOM 2744 C C . ARG B 1 55 ? 1.339 19.75 40.906 1 72.56 55 ARG B C 1
ATOM 2746 O O . ARG B 1 55 ? 2.01 20.172 39.969 1 72.56 55 ARG B O 1
ATOM 2753 N N . LYS B 1 56 ? 0.127 19.266 40.812 1 77.75 56 LYS B N 1
ATOM 2754 C CA . LYS B 1 56 ? -0.439 18.984 39.5 1 77.75 56 LYS B CA 1
ATOM 2755 C C . LYS B 1 56 ? -1.412 20.094 39.094 1 77.75 56 LYS B C 1
ATOM 2757 O O . LYS B 1 56 ? -2.041 20.719 39.938 1 77.75 56 LYS B O 1
ATOM 2762 N N . ALA B 1 57 ? -1.336 20.453 37.875 1 84.31 57 ALA B N 1
ATOM 2763 C CA . ALA B 1 57 ? -2.332 21.359 37.312 1 84.31 57 ALA B CA 1
ATOM 2764 C C . ALA B 1 57 ? -3.627 20.625 36.969 1 84.31 57 ALA B C 1
ATOM 2766 O O . ALA B 1 57 ? -3.777 20.062 35.906 1 84.31 57 ALA B O 1
ATOM 2767 N N . ILE B 1 58 ? -4.5 20.562 37.969 1 88.69 58 ILE B N 1
ATOM 2768 C CA . ILE B 1 58 ? -5.762 19.859 37.75 1 88.69 58 ILE B CA 1
ATOM 2769 C C . ILE B 1 58 ? -6.777 20.812 37.125 1 88.69 58 ILE B C 1
ATOM 2771 O O . ILE B 1 58 ? -7.117 21.844 37.688 1 88.69 58 ILE B O 1
ATOM 2775 N N . PRO B 1 59 ? -7.203 20.516 35.938 1 90.56 59 PRO B N 1
ATOM 2776 C CA . PRO B 1 59 ? -8.18 21.406 35.281 1 90.56 59 PRO B CA 1
ATOM 2777 C C . PRO B 1 59 ? -9.508 21.469 36.031 1 90.56 59 PRO B C 1
ATOM 2779 O O . PRO B 1 59 ? -9.992 20.438 36.531 1 90.56 59 PRO B O 1
ATOM 2782 N N . THR B 1 60 ? -10.086 22.625 36.25 1 89.88 60 THR B N 1
ATOM 2783 C CA . THR B 1 60 ? -11.406 22.828 36.844 1 89.88 60 THR B CA 1
ATOM 2784 C C . THR B 1 60 ? -12.5 22.484 35.844 1 89.88 60 THR B C 1
ATOM 2786 O O . THR B 1 60 ? -12.219 22.297 34.656 1 89.88 60 THR B O 1
ATOM 2789 N N . PRO B 1 61 ? -13.703 22.344 36.281 1 85.5 61 PRO B N 1
ATOM 2790 C CA . PRO B 1 61 ? -14.812 22.156 35.344 1 85.5 61 PRO B CA 1
ATOM 2791 C C . PRO B 1 61 ? -14.891 23.25 34.281 1 85.5 61 PRO B C 1
ATOM 2793 O O . PRO B 1 61 ? -15.219 22.969 33.125 1 85.5 61 PRO B O 1
ATOM 2796 N N . ALA B 1 62 ? -14.555 24.422 34.719 1 87.5 62 ALA B N 1
ATOM 2797 C CA . ALA B 1 62 ? -14.547 25.547 33.781 1 87.5 62 ALA B CA 1
ATOM 2798 C C . ALA B 1 62 ? -13.5 25.344 32.688 1 87.5 62 ALA B C 1
ATOM 2800 O O . ALA B 1 62 ? -13.758 25.594 31.516 1 87.5 62 ALA B O 1
ATOM 2801 N N . ALA B 1 63 ? -12.328 24.953 33.062 1 89.38 63 ALA B N 1
ATOM 2802 C CA . ALA B 1 63 ? -11.258 24.672 32.094 1 89.38 63 ALA B CA 1
ATOM 2803 C C . ALA B 1 63 ? -11.656 23.594 31.109 1 89.38 63 ALA B C 1
ATOM 2805 O O . ALA B 1 63 ? -11.438 23.734 29.906 1 89.38 63 ALA B O 1
ATOM 2806 N N . LYS B 1 64 ? -12.242 22.625 31.625 1 85.88 64 LYS B N 1
ATOM 2807 C CA . LYS B 1 64 ? -12.672 21.5 30.781 1 85.88 64 LYS B CA 1
ATOM 2808 C C . LYS B 1 64 ? -13.758 21.938 29.797 1 85.88 64 LYS B C 1
ATOM 2810 O O . LYS B 1 64 ? -13.789 21.469 28.656 1 85.88 64 LYS B O 1
ATOM 2815 N N . ALA B 1 65 ? -14.555 22.828 30.312 1 83.12 65 ALA B N 1
ATOM 2816 C CA . ALA B 1 65 ? -15.633 23.344 29.484 1 83.12 65 ALA B CA 1
ATOM 2817 C C . ALA B 1 65 ? -15.086 24.234 28.359 1 83.12 65 ALA B C 1
ATOM 2819 O O . ALA B 1 65 ? -15.641 24.266 27.266 1 83.12 65 ALA B O 1
ATOM 2820 N N . LEU B 1 66 ? -13.984 24.906 28.641 1 84.25 66 LEU B N 1
ATOM 2821 C CA . LEU B 1 66 ? -13.422 25.859 27.688 1 84.25 66 LEU B CA 1
ATOM 2822 C C . LEU B 1 66 ? -12.484 25.156 26.703 1 84.25 66 LEU B C 1
ATOM 2824 O O . LEU B 1 66 ? -12.234 25.672 25.609 1 84.25 66 LEU B O 1
ATOM 2828 N N . GLU B 1 67 ? -12.016 24.031 27.078 1 82.94 67 GLU B N 1
ATOM 2829 C CA . GLU B 1 67 ? -10.938 23.359 26.359 1 82.94 67 GLU B CA 1
ATOM 2830 C C . GLU B 1 67 ? -11.328 23.109 24.906 1 82.94 67 GLU B C 1
ATOM 2832 O O . GLU B 1 67 ? -10.57 23.438 23.984 1 82.94 67 GLU B O 1
ATOM 2837 N N . PRO B 1 68 ? -12.523 22.609 24.688 1 71.62 68 PRO B N 1
ATOM 2838 C CA . PRO B 1 68 ? -12.867 22.328 23.297 1 71.62 68 PRO B CA 1
ATOM 2839 C C . PRO B 1 68 ? -12.883 23.594 22.438 1 71.62 68 PRO B C 1
ATOM 2841 O O . PRO B 1 68 ? -12.359 23.578 21.312 1 71.62 68 PRO B O 1
ATOM 2844 N N . GLN B 1 69 ? -13.414 24.641 22.969 1 75.19 69 GLN B N 1
ATOM 2845 C CA . GLN B 1 69 ? -13.453 25.891 22.234 1 75.19 69 GLN B CA 1
ATOM 2846 C C . GLN B 1 69 ? -12.055 26.5 22.094 1 75.19 69 GLN B C 1
ATOM 2848 O O . GLN B 1 69 ? -11.719 27.062 21.047 1 75.19 69 GLN B O 1
ATOM 2853 N N . ALA B 1 70 ? -11.305 26.375 23.156 1 79.19 70 ALA B N 1
ATOM 2854 C CA . ALA B 1 70 ? -9.93 26.859 23.125 1 79.19 70 ALA B CA 1
ATOM 2855 C C . ALA B 1 70 ? -9.125 26.156 22.031 1 79.19 70 ALA B C 1
ATOM 2857 O O . ALA B 1 70 ? -8.375 26.797 21.297 1 79.19 70 ALA B O 1
ATOM 2858 N N . ARG B 1 71 ? -9.336 24.938 21.953 1 73.62 71 ARG B N 1
ATOM 2859 C CA . ARG B 1 71 ? -8.633 24.156 20.938 1 73.62 71 ARG B CA 1
ATOM 2860 C C . ARG B 1 71 ? -9.086 24.547 19.531 1 73.62 71 ARG B C 1
ATOM 2862 O O . ARG B 1 71 ? -8.273 24.656 18.609 1 73.62 71 ARG B O 1
ATOM 2869 N N . GLN B 1 72 ? -10.312 24.797 19.422 1 66.19 72 GLN B N 1
ATOM 2870 C CA . GLN B 1 72 ? -10.852 25.234 18.141 1 66.19 72 GLN B CA 1
ATOM 2871 C C . GLN B 1 72 ? -10.266 26.578 17.734 1 66.19 72 GLN B C 1
ATOM 2873 O O . GLN B 1 72 ? -9.852 26.766 16.578 1 66.19 72 GLN B O 1
ATOM 2878 N N . VAL B 1 73 ? -10.234 27.484 18.688 1 68.94 73 VAL B N 1
ATOM 2879 C CA . VAL B 1 73 ? -9.711 28.812 18.422 1 68.94 73 VAL B CA 1
ATOM 2880 C C . VAL B 1 73 ? -8.219 28.734 18.109 1 68.94 73 VAL B C 1
ATOM 2882 O O . VAL B 1 73 ? -7.738 29.375 17.172 1 68.94 73 VAL B O 1
ATOM 2885 N N . ALA B 1 74 ? -7.547 27.922 18.859 1 69.62 74 ALA B N 1
ATOM 2886 C CA . ALA B 1 74 ? -6.121 27.75 18.594 1 69.62 74 ALA B CA 1
ATOM 2887 C C . ALA B 1 74 ? -5.883 27.203 17.188 1 69.62 74 ALA B C 1
ATOM 2889 O O . ALA B 1 74 ? -4.973 27.656 16.5 1 69.62 74 ALA B O 1
ATOM 2890 N N . SER B 1 75 ? -6.66 26.312 16.906 1 64.75 75 SER B N 1
ATOM 2891 C CA . SER B 1 75 ? -6.574 25.75 15.562 1 64.75 75 SER B CA 1
ATOM 2892 C C . SER B 1 75 ? -6.84 26.797 14.492 1 64.75 75 SER B C 1
ATOM 2894 O O . SER B 1 75 ? -6.137 26.859 13.484 1 64.75 75 SER B O 1
ATOM 2896 N N . GLN B 1 76 ? -7.797 27.641 14.711 1 61.91 76 GLN B N 1
ATOM 2897 C CA . GLN B 1 76 ? -8.148 28.703 13.773 1 61.91 76 GLN B CA 1
ATOM 2898 C C . GLN B 1 76 ? -7.043 29.75 13.688 1 61.91 76 GLN B C 1
ATOM 2900 O O . GLN B 1 76 ? -6.742 30.25 12.602 1 61.91 76 GLN B O 1
ATOM 2905 N N . LEU B 1 77 ? -6.52 30.062 14.836 1 63.91 77 LEU B N 1
ATOM 2906 C CA . LEU B 1 77 ? -5.41 31.016 14.859 1 63.91 77 LEU B CA 1
ATOM 2907 C C . LEU B 1 77 ? -4.207 30.469 14.102 1 63.91 77 LEU B C 1
ATOM 2909 O O . LEU B 1 77 ? -3.564 31.203 13.344 1 63.91 77 LEU B O 1
ATOM 2913 N N . ASN B 1 78 ? -3.945 29.266 14.391 1 60.38 78 ASN B N 1
ATOM 2914 C CA . ASN B 1 78 ? -2.861 28.625 13.656 1 60.38 78 ASN B CA 1
ATOM 2915 C C . ASN B 1 78 ? -3.109 28.656 12.148 1 60.38 78 ASN B C 1
ATOM 2917 O O . ASN B 1 78 ? -2.186 28.875 11.367 1 60.38 78 ASN B O 1
ATOM 2921 N N . LEU B 1 79 ? -4.324 28.438 11.852 1 56.69 79 LEU B N 1
ATOM 2922 C CA . LEU B 1 79 ? -4.703 28.484 10.438 1 56.69 79 LEU B CA 1
ATOM 2923 C C . LEU B 1 79 ? -4.516 29.891 9.875 1 56.69 79 LEU B C 1
ATOM 2925 O O . LEU B 1 79 ? -4.043 30.047 8.742 1 56.69 79 LEU B O 1
ATOM 2929 N N . LEU B 1 80 ? -4.949 30.906 10.625 1 58.66 80 LEU B N 1
ATOM 2930 C CA . LEU B 1 80 ? -4.777 32.281 10.219 1 58.66 80 LEU B CA 1
ATOM 2931 C C . LEU B 1 80 ? -3.303 32.625 10.023 1 58.66 80 LEU B C 1
ATOM 2933 O O . LEU B 1 80 ? -2.936 33.25 9.031 1 58.66 80 LEU B O 1
ATOM 2937 N N . ASP B 1 81 ? -2.52 32.25 10.945 1 58.72 81 ASP B N 1
ATOM 2938 C CA . ASP B 1 81 ? -1.081 32.469 10.844 1 58.72 81 ASP B CA 1
ATOM 2939 C C . ASP B 1 81 ? -0.505 31.781 9.609 1 58.72 81 ASP B C 1
ATOM 2941 O O . ASP B 1 81 ? 0.313 32.344 8.891 1 58.72 81 ASP B O 1
ATOM 2945 N N . ALA B 1 82 ? -0.918 30.625 9.469 1 55.81 82 ALA B N 1
ATOM 2946 C CA . ALA B 1 82 ? -0.47 29.859 8.305 1 55.81 82 ALA B CA 1
ATOM 2947 C C . ALA B 1 82 ? -0.865 30.562 7.004 1 55.81 82 ALA B C 1
ATOM 2949 O O . ALA B 1 82 ? -0.07 30.625 6.062 1 55.81 82 ALA B O 1
ATOM 2950 N N . HIS B 1 83 ? -2.021 30.984 6.98 1 56.91 83 HIS B N 1
ATOM 2951 C CA . HIS B 1 83 ? -2.49 31.734 5.82 1 56.91 83 HIS B CA 1
ATOM 2952 C C . HIS B 1 83 ? -1.664 33 5.613 1 56.91 83 HIS B C 1
ATOM 2954 O O . HIS B 1 83 ? -1.314 33.344 4.48 1 56.91 83 HIS B O 1
ATOM 2960 N N . ALA B 1 84 ? -1.469 33.656 6.668 1 59.28 84 ALA B N 1
ATOM 2961 C CA . ALA B 1 84 ? -0.64 34.844 6.578 1 59.28 84 ALA B CA 1
ATOM 2962 C C . ALA B 1 84 ? 0.743 34.531 6.023 1 59.28 84 ALA B C 1
ATOM 2964 O O . ALA B 1 84 ? 1.282 35.25 5.199 1 59.28 84 ALA B O 1
ATOM 2965 N N . LEU B 1 85 ? 1.211 33.438 6.551 1 56.88 85 LEU B N 1
ATOM 2966 C CA . LEU B 1 85 ? 2.504 33 6.039 1 56.88 85 LEU B CA 1
ATOM 2967 C C . LEU B 1 85 ? 2.426 32.688 4.543 1 56.88 85 LEU B C 1
ATOM 2969 O O . LEU B 1 85 ? 3.348 33.031 3.795 1 56.88 85 LEU B O 1
ATOM 2973 N N . GLN B 1 86 ? 1.383 32.031 4.172 1 59.25 86 GLN B N 1
ATOM 2974 C CA . GLN B 1 86 ? 1.163 31.719 2.76 1 59.25 86 GLN B CA 1
ATOM 2975 C C . GLN B 1 86 ? 1.123 33 1.932 1 59.25 86 GLN B C 1
ATOM 2977 O O . GLN B 1 86 ? 1.624 33.031 0.806 1 59.25 86 GLN B O 1
ATOM 2982 N N . LEU B 1 87 ? 0.566 33.969 2.508 1 56.47 87 LEU B N 1
ATOM 2983 C CA . LEU B 1 87 ? 0.407 35.25 1.813 1 56.47 87 LEU B CA 1
ATOM 2984 C C . LEU B 1 87 ? 1.722 36 1.79 1 56.47 87 LEU B C 1
ATOM 2986 O O . LEU B 1 87 ? 2.002 36.719 0.833 1 56.47 87 LEU B O 1
ATOM 2990 N N . HIS B 1 88 ? 2.494 35.75 2.922 1 60.88 88 HIS B N 1
ATOM 2991 C CA . HIS B 1 88 ? 3.582 36.719 2.988 1 60.88 88 HIS B CA 1
ATOM 2992 C C . HIS B 1 88 ? 4.938 36.031 2.998 1 60.88 88 HIS B C 1
ATOM 2994 O O . HIS B 1 88 ? 5.949 36.625 2.629 1 60.88 88 HIS B O 1
ATOM 3000 N N . GLN B 1 89 ? 4.941 34.75 3.465 1 65.25 89 GLN B N 1
ATOM 3001 C CA . GLN B 1 89 ? 6.266 34.188 3.672 1 65.25 89 GLN B CA 1
ATOM 3002 C C . GLN B 1 89 ? 6.516 33.031 2.707 1 65.25 89 GLN B C 1
ATOM 3004 O O . GLN B 1 89 ? 7.453 32.25 2.895 1 65.25 89 GLN B O 1
ATOM 3009 N N . GLY B 1 90 ? 5.715 32.969 1.687 1 77.88 90 GLY B N 1
ATOM 3010 C CA . GLY B 1 90 ? 6.035 32.031 0.63 1 77.88 90 GLY B CA 1
ATOM 3011 C C . GLY B 1 90 ? 5.645 30.594 0.967 1 77.88 90 GLY B C 1
ATOM 3012 O O . GLY B 1 90 ? 6.211 29.641 0.42 1 77.88 90 GLY B O 1
ATOM 3013 N N . LEU B 1 91 ? 4.855 30.453 2.021 1 80.81 91 LEU B N 1
ATOM 3014 C CA . LEU B 1 91 ? 4.328 29.109 2.279 1 80.81 91 LEU B CA 1
ATOM 3015 C C . LEU B 1 91 ? 3.336 28.703 1.198 1 80.81 91 LEU B C 1
ATOM 3017 O O . LEU B 1 91 ? 2.387 29.438 0.91 1 80.81 91 LEU B O 1
ATOM 3021 N N . GLU B 1 92 ? 3.709 27.547 0.594 1 85.5 92 GLU B N 1
ATOM 3022 C CA . GLU B 1 92 ? 2.775 27.062 -0.417 1 85.5 92 GLU B CA 1
ATOM 3023 C C . GLU B 1 92 ? 1.513 26.5 0.227 1 85.5 92 GLU B C 1
ATOM 3025 O O . GLU B 1 92 ? 1.512 26.156 1.413 1 85.5 92 GLU B O 1
ATOM 3030 N N . GLY B 1 93 ? 0.465 26.594 -0.467 1 82.56 93 GLY B N 1
ATOM 3031 C CA . GLY B 1 93 ? -0.791 26.031 0.004 1 82.56 93 GLY B CA 1
ATOM 3032 C C . GLY B 1 93 ? -0.768 24.531 0.104 1 82.56 93 GLY B C 1
ATOM 3033 O O . GLY B 1 93 ? -1.355 23.953 1.022 1 82.56 93 GLY B O 1
ATOM 3034 N N . ARG B 1 94 ? -0.081 23.953 -0.816 1 90 94 ARG B N 1
ATOM 3035 C CA . ARG B 1 94 ? -0.019 22.5 -0.91 1 90 94 ARG B CA 1
ATOM 3036 C C . ARG B 1 94 ? 1.379 22.031 -1.305 1 90 94 ARG B C 1
ATOM 3038 O O . ARG B 1 94 ? 1.996 22.609 -2.209 1 90 94 ARG B O 1
ATOM 3045 N N . LEU B 1 95 ? 1.861 21.141 -0.528 1 95.5 95 LEU B N 1
ATOM 3046 C CA . LEU B 1 95 ? 3.121 20.484 -0.846 1 95.5 95 LEU B CA 1
ATOM 3047 C C . LEU B 1 95 ? 2.875 19.062 -1.373 1 95.5 95 LEU B C 1
ATOM 3049 O O . LEU B 1 95 ? 2.326 18.219 -0.664 1 95.5 95 LEU B O 1
ATOM 3053 N N . VAL B 1 96 ? 3.254 18.844 -2.6 1 94.56 96 VAL B N 1
ATOM 3054 C CA . VAL B 1 96 ? 3.096 17.516 -3.209 1 94.56 96 VAL B CA 1
ATOM 3055 C C . VAL B 1 96 ? 4.461 16.859 -3.359 1 94.56 96 VAL B C 1
ATOM 3057 O O . VAL B 1 96 ? 5.379 17.422 -3.949 1 94.56 96 VAL B O 1
ATOM 3060 N N . LEU B 1 97 ? 4.582 15.703 -2.762 1 97.06 97 LEU B N 1
ATOM 3061 C CA . LEU B 1 97 ? 5.785 14.891 -2.855 1 97.06 97 LEU B CA 1
ATOM 3062 C C . LEU B 1 97 ? 5.551 13.672 -3.742 1 97.06 97 LEU B C 1
ATOM 3064 O O . LEU B 1 97 ? 4.68 12.844 -3.455 1 97.06 97 LEU B O 1
ATOM 3068 N N . ALA B 1 98 ? 6.309 13.578 -4.84 1 95.81 98 ALA B N 1
ATOM 3069 C CA . ALA B 1 98 ? 6.332 12.352 -5.625 1 95.81 98 ALA B CA 1
ATOM 3070 C C . ALA B 1 98 ? 7.426 11.406 -5.133 1 95.81 98 ALA B C 1
ATOM 3072 O O . ALA B 1 98 ? 8.594 11.789 -5.055 1 95.81 98 ALA B O 1
ATOM 3073 N N . MET B 1 99 ? 7.004 10.211 -4.816 1 94.62 99 MET B N 1
ATOM 3074 C CA . MET B 1 99 ? 7.965 9.273 -4.254 1 94.62 99 MET B CA 1
ATOM 3075 C C . MET B 1 99 ? 7.898 7.93 -4.973 1 94.62 99 MET B C 1
ATOM 3077 O O . MET B 1 99 ? 6.816 7.465 -5.324 1 94.62 99 MET B O 1
ATOM 3081 N N . ALA B 1 100 ? 9.148 7.418 -5.141 1 92.69 100 ALA B N 1
ATOM 3082 C CA . ALA B 1 100 ? 9.148 6.004 -5.508 1 92.69 100 ALA B CA 1
ATOM 3083 C C . ALA B 1 100 ? 8.367 5.176 -4.492 1 92.69 100 ALA B C 1
ATOM 3085 O O . ALA B 1 100 ? 8.445 5.422 -3.287 1 92.69 100 ALA B O 1
ATOM 3086 N N . PRO B 1 101 ? 7.66 4.188 -4.93 1 89.62 101 PRO B N 1
ATOM 3087 C CA . PRO B 1 101 ? 6.816 3.395 -4.035 1 89.62 101 PRO B CA 1
ATOM 3088 C C . PRO B 1 101 ? 7.594 2.809 -2.857 1 89.62 101 PRO B C 1
ATOM 3090 O O . PRO B 1 101 ? 7.051 2.684 -1.757 1 89.62 101 PRO B O 1
ATOM 3093 N N . GLU B 1 102 ? 8.828 2.516 -3.002 1 90.56 102 GLU B N 1
ATOM 3094 C CA . GLU B 1 102 ? 9.672 1.93 -1.967 1 90.56 102 GLU B CA 1
ATOM 3095 C C . GLU B 1 102 ? 9.891 2.904 -0.813 1 90.56 102 GLU B C 1
ATOM 3097 O O . GLU B 1 102 ? 10.281 2.5 0.282 1 90.56 102 GLU B O 1
ATOM 3102 N N . LEU B 1 103 ? 9.578 4.102 -1.1 1 92.88 103 LEU B N 1
ATOM 3103 C CA . LEU B 1 103 ? 9.977 5.152 -0.169 1 92.88 103 LEU B CA 1
ATOM 3104 C C . LEU B 1 103 ? 8.773 5.68 0.601 1 92.88 103 LEU B C 1
ATOM 3106 O O . LEU B 1 103 ? 8.875 6.691 1.303 1 92.88 103 LEU B O 1
ATOM 3110 N N . GLN B 1 104 ? 7.676 5.086 0.503 1 87.88 104 GLN B N 1
ATOM 3111 C CA . GLN B 1 104 ? 6.445 5.688 1.016 1 87.88 104 GLN B CA 1
ATOM 3112 C C . GLN B 1 104 ? 6.258 5.379 2.498 1 87.88 104 GLN B C 1
ATOM 3114 O O . GLN B 1 104 ? 5.207 5.668 3.07 1 87.88 104 GLN B O 1
ATOM 3119 N N . THR B 1 105 ? 7.219 4.746 3.139 1 83.25 105 THR B N 1
ATOM 3120 C CA . THR B 1 105 ? 7.156 4.484 4.574 1 83.25 105 THR B CA 1
ATOM 3121 C C . THR B 1 105 ? 8.5 4.789 5.234 1 83.25 105 THR B C 1
ATOM 3123 O O . THR B 1 105 ? 9.492 5.055 4.551 1 83.25 105 THR B O 1
ATOM 3126 N N . GLY B 1 106 ? 8.461 4.871 6.516 1 84.81 106 GLY B N 1
ATOM 3127 C CA . GLY B 1 106 ? 9.688 4.918 7.289 1 84.81 106 GLY B CA 1
ATOM 3128 C C . GLY B 1 106 ? 10.273 6.316 7.406 1 84.81 106 GLY B C 1
ATOM 3129 O O . GLY B 1 106 ? 9.547 7.273 7.688 1 84.81 106 GLY B O 1
ATOM 3130 N N . ILE B 1 107 ? 11.547 6.441 7.098 1 89.75 107 ILE B N 1
ATOM 3131 C CA . ILE B 1 107 ? 12.297 7.633 7.465 1 89.75 107 ILE B CA 1
ATOM 3132 C C . ILE B 1 107 ? 11.93 8.789 6.535 1 89.75 107 ILE B C 1
ATOM 3134 O O . ILE B 1 107 ? 12.039 9.953 6.91 1 89.75 107 ILE B O 1
ATOM 3138 N N . TRP B 1 108 ? 11.398 8.531 5.426 1 93.69 108 TRP B N 1
ATOM 3139 C CA . TRP B 1 108 ? 11.125 9.547 4.414 1 93.69 108 TRP B CA 1
ATOM 3140 C C . TRP B 1 108 ? 9.922 10.398 4.805 1 93.69 108 TRP B C 1
ATOM 3142 O O . TRP B 1 108 ? 9.742 11.5 4.285 1 93.69 108 TRP B O 1
ATOM 3152 N N . ASN B 1 109 ? 9.078 9.859 5.711 1 92.69 109 ASN B N 1
ATOM 3153 C CA . ASN B 1 109 ? 7.906 10.586 6.188 1 92.69 109 ASN B CA 1
ATOM 3154 C C . ASN B 1 109 ? 8.172 11.25 7.535 1 92.69 109 ASN B C 1
ATOM 3156 O O . ASN B 1 109 ? 7.355 12.039 8.023 1 92.69 109 ASN B O 1
ATOM 3160 N N . ARG B 1 110 ? 9.289 11.094 8.086 1 91.56 110 ARG B N 1
ATOM 3161 C CA . ARG B 1 110 ? 9.586 11.609 9.414 1 91.56 110 ARG B CA 1
ATOM 3162 C C . ARG B 1 110 ? 9.547 13.133 9.438 1 91.56 110 ARG B C 1
ATOM 3164 O O . ARG B 1 110 ? 9 13.727 10.367 1 91.56 110 ARG B O 1
ATOM 3171 N N . PRO B 1 111 ? 10.086 13.805 8.383 1 95.44 111 PRO B N 1
ATOM 3172 C CA . PRO B 1 111 ? 10.039 15.266 8.406 1 95.44 111 PRO B CA 1
ATOM 3173 C C . PRO B 1 111 ? 8.617 15.812 8.484 1 95.44 111 PRO B C 1
ATOM 3175 O O . PRO B 1 111 ? 8.414 16.953 8.922 1 95.44 111 PRO B O 1
ATOM 3178 N N . LEU B 1 112 ? 7.672 15.031 8.078 1 95.94 112 LEU B N 1
ATOM 3179 C CA . LEU B 1 112 ? 6.301 15.516 7.957 1 95.94 112 LEU B CA 1
ATOM 3180 C C . LEU B 1 112 ? 5.703 15.805 9.328 1 95.94 112 LEU B C 1
ATOM 3182 O O . LEU B 1 112 ? 4.836 16.672 9.461 1 95.94 112 LEU B O 1
ATOM 3186 N N . SER B 1 113 ? 6.164 15.109 10.32 1 93.62 113 SER B N 1
ATOM 3187 C CA . SER B 1 113 ? 5.684 15.375 11.672 1 93.62 113 SER B CA 1
ATOM 3188 C C . SER B 1 113 ? 6.082 16.766 12.141 1 93.62 113 SER B C 1
ATOM 3190 O O . SER B 1 113 ? 5.273 17.484 12.734 1 93.62 113 SER B O 1
ATOM 3192 N N . ILE B 1 114 ? 7.293 17.109 11.844 1 94 114 ILE B N 1
ATOM 3193 C CA . ILE B 1 114 ? 7.801 18.438 12.219 1 94 114 ILE B CA 1
ATOM 3194 C C . ILE B 1 114 ? 7.098 19.5 11.391 1 94 114 ILE B C 1
ATOM 3196 O O . ILE B 1 114 ? 6.633 20.516 11.938 1 94 114 ILE B O 1
ATOM 3200 N N . ILE B 1 115 ? 6.934 19.266 10.156 1 94.88 115 ILE B N 1
ATOM 3201 C CA . ILE B 1 115 ? 6.324 20.219 9.242 1 94.88 115 ILE B CA 1
ATOM 3202 C C . ILE B 1 115 ? 4.859 20.438 9.617 1 94.88 115 ILE B C 1
ATOM 3204 O O . ILE B 1 115 ? 4.359 21.562 9.57 1 94.88 115 ILE B O 1
ATOM 3208 N N . ALA B 1 116 ? 4.215 19.375 9.977 1 92.62 116 ALA B N 1
ATOM 3209 C CA . ALA B 1 116 ? 2.811 19.453 10.375 1 92.62 116 ALA B CA 1
ATOM 3210 C C . ALA B 1 116 ? 2.635 20.375 11.578 1 92.62 116 ALA B C 1
ATOM 3212 O O . ALA B 1 116 ? 1.628 21.078 11.688 1 92.62 116 ALA B O 1
ATOM 3213 N N . ARG B 1 117 ? 3.564 20.391 12.445 1 89.06 117 ARG B N 1
ATOM 3214 C CA . ARG B 1 117 ? 3.527 21.234 13.633 1 89.06 117 ARG B CA 1
ATOM 3215 C C . ARG B 1 117 ? 3.879 22.672 13.281 1 89.06 117 ARG B C 1
ATOM 3217 O O . ARG B 1 117 ? 3.23 23.609 13.758 1 89.06 117 ARG B O 1
ATOM 3224 N N . GLU B 1 118 ? 4.863 22.828 12.461 1 88.38 118 GLU B N 1
ATOM 3225 C CA . GLU B 1 118 ? 5.359 24.141 12.102 1 88.38 118 GLU B CA 1
ATOM 3226 C C . GLU B 1 118 ? 4.391 24.859 11.156 1 88.38 118 GLU B C 1
ATOM 3228 O O . GLU B 1 118 ? 4.23 26.078 11.234 1 88.38 118 GLU B O 1
ATOM 3233 N N . PHE B 1 119 ? 3.803 24.078 10.266 1 89.19 119 PHE B N 1
ATOM 3234 C CA . PHE B 1 119 ? 2.879 24.609 9.273 1 89.19 119 PHE B CA 1
ATOM 3235 C C . PHE B 1 119 ? 1.55 23.875 9.312 1 89.19 119 PHE B C 1
ATOM 3237 O O . PHE B 1 119 ? 1.23 23.109 8.391 1 89.19 119 PHE B O 1
ATOM 3244 N N . PRO B 1 120 ? 0.685 24.078 10.219 1 83.94 120 PRO B N 1
ATOM 3245 C CA . PRO B 1 120 ? -0.534 23.297 10.438 1 83.94 120 PRO B CA 1
ATOM 3246 C C . PRO B 1 120 ? -1.533 23.438 9.289 1 83.94 120 PRO B C 1
ATOM 3248 O O . PRO B 1 120 ? -2.387 22.562 9.102 1 83.94 120 PRO B O 1
ATOM 3251 N N . THR B 1 121 ? -1.39 24.469 8.5 1 82.81 121 THR B N 1
ATOM 3252 C CA . THR B 1 121 ? -2.367 24.703 7.441 1 82.81 121 THR B CA 1
ATOM 3253 C C . THR B 1 121 ? -1.862 24.141 6.109 1 82.81 121 THR B C 1
ATOM 3255 O O . THR B 1 121 ? -2.605 24.109 5.129 1 82.81 121 THR B O 1
ATOM 3258 N N . LEU B 1 122 ? -0.649 23.766 6.086 1 90.31 122 LEU B N 1
ATOM 3259 C CA . LEU B 1 122 ? -0.08 23.219 4.855 1 90.31 122 LEU B CA 1
ATOM 3260 C C . LEU B 1 122 ? -0.701 21.875 4.516 1 90.31 122 LEU B C 1
ATOM 3262 O O . LEU B 1 122 ? -0.703 20.969 5.348 1 90.31 122 LEU B O 1
ATOM 3266 N N . GLU B 1 123 ? -1.301 21.828 3.391 1 92.19 123 GLU B N 1
ATOM 3267 C CA . GLU B 1 123 ? -1.783 20.531 2.898 1 92.19 123 GLU B CA 1
ATOM 3268 C C . GLU B 1 123 ? -0.665 19.75 2.215 1 92.19 123 GLU B C 1
ATOM 3270 O O . GLU B 1 123 ? 0.099 20.312 1.426 1 92.19 123 GLU B O 1
ATOM 3275 N N . ILE B 1 124 ? -0.562 18.516 2.584 1 96.12 124 ILE B N 1
ATOM 3276 C CA . ILE B 1 124 ? 0.487 17.688 2.002 1 96.12 124 ILE B CA 1
ATOM 3277 C C . ILE B 1 124 ? -0.14 16.516 1.244 1 96.12 124 ILE B C 1
ATOM 3279 O O . ILE B 1 124 ? -1.101 15.906 1.719 1 96.12 124 ILE B O 1
ATOM 3283 N N . GLU B 1 125 ? 0.369 16.25 0.1 1 94.88 125 GLU B N 1
ATOM 3284 C CA . GLU B 1 125 ? -0.005 15.102 -0.723 1 94.88 125 GLU B CA 1
ATOM 3285 C C . GLU B 1 125 ? 1.213 14.25 -1.072 1 94.88 125 GLU B C 1
ATOM 3287 O O . GLU B 1 125 ? 2.225 14.773 -1.545 1 94.88 125 GLU B O 1
ATOM 3292 N N . ILE B 1 126 ? 1.093 12.977 -0.796 1 95.12 126 ILE B N 1
ATOM 3293 C CA . ILE B 1 126 ? 2.125 12.023 -1.182 1 95.12 126 ILE B CA 1
ATOM 3294 C C . ILE B 1 126 ? 1.637 11.188 -2.361 1 95.12 126 ILE B C 1
ATOM 3296 O O . ILE B 1 126 ? 0.579 10.555 -2.289 1 95.12 126 ILE B O 1
ATOM 3300 N N . ARG B 1 127 ? 2.498 11.141 -3.373 1 92.06 127 ARG B N 1
ATOM 3301 C CA . ARG B 1 127 ? 2.143 10.406 -4.586 1 92.06 127 ARG B CA 1
ATOM 3302 C C . ARG B 1 127 ? 3.221 9.391 -4.949 1 92.06 127 ARG B C 1
ATOM 3304 O O . ARG B 1 127 ? 4.41 9.727 -4.98 1 92.06 127 ARG B O 1
ATOM 3311 N N . SER B 1 128 ? 2.729 8.25 -5.223 1 91.38 128 SER B N 1
ATOM 3312 C CA . SER B 1 128 ? 3.635 7.258 -5.793 1 91.38 128 SER B CA 1
ATOM 3313 C C . SER B 1 128 ? 3.873 7.516 -7.277 1 91.38 128 SER B C 1
ATOM 3315 O O . SER B 1 128 ? 2.93 7.766 -8.031 1 91.38 128 SER B O 1
ATOM 3317 N N . ALA B 1 129 ? 5.168 7.426 -7.648 1 89.19 129 ALA B N 1
ATOM 3318 C CA . ALA B 1 129 ? 5.484 7.641 -9.055 1 89.19 129 ALA B CA 1
ATOM 3319 C C . ALA B 1 129 ? 6.773 6.918 -9.445 1 89.19 129 ALA B C 1
ATOM 3321 O O . ALA B 1 129 ? 7.719 6.859 -8.656 1 89.19 129 ALA B O 1
ATOM 3322 N N . SER B 1 130 ? 6.715 6.359 -10.641 1 87.12 130 SER B N 1
ATOM 3323 C CA . SER B 1 130 ? 7.98 5.938 -11.234 1 87.12 130 SER B CA 1
ATOM 3324 C C . SER B 1 130 ? 8.898 7.129 -11.492 1 87.12 130 SER B C 1
ATOM 3326 O O . SER B 1 130 ? 8.453 8.281 -11.453 1 87.12 130 SER B O 1
ATOM 3328 N N . HIS B 1 131 ? 10.102 6.82 -11.75 1 88.25 131 HIS B N 1
ATOM 3329 C CA . HIS B 1 131 ? 11.055 7.91 -11.969 1 88.25 131 HIS B CA 1
ATOM 3330 C C . HIS B 1 131 ? 10.625 8.781 -13.141 1 88.25 131 HIS B C 1
ATOM 3332 O O . HIS B 1 131 ? 10.531 10.008 -13.008 1 88.25 131 HIS B O 1
ATOM 3338 N N . PRO B 1 132 ? 10.289 8.148 -14.32 1 87 132 PRO B N 1
ATOM 3339 C CA . PRO B 1 132 ? 9.875 9.008 -15.43 1 87 132 PRO B CA 1
ATOM 3340 C C . PRO B 1 132 ? 8.625 9.82 -15.117 1 87 132 PRO B C 1
ATOM 3342 O O . PRO B 1 132 ? 8.516 10.984 -15.508 1 87 132 PRO B O 1
ATOM 3345 N N . GLU B 1 133 ? 7.754 9.242 -14.43 1 87.81 133 GLU B N 1
ATOM 3346 C CA . GLU B 1 133 ? 6.527 9.945 -14.07 1 87.81 133 GLU B CA 1
ATOM 3347 C C . GLU B 1 133 ? 6.812 11.078 -13.086 1 87.81 133 GLU B C 1
ATOM 3349 O O . GLU B 1 133 ? 6.258 12.172 -13.211 1 87.81 133 GLU B O 1
ATOM 3354 N N . ALA B 1 134 ? 7.656 10.828 -12.102 1 93.19 134 ALA B N 1
ATOM 3355 C CA . ALA B 1 134 ? 8.023 11.836 -11.109 1 93.19 134 ALA B CA 1
ATOM 3356 C C . ALA B 1 134 ? 8.703 13.031 -11.766 1 93.19 134 ALA B C 1
ATOM 3358 O O . ALA B 1 134 ? 8.406 14.188 -11.43 1 93.19 134 ALA B O 1
ATOM 3359 N N . MET B 1 135 ? 9.539 12.727 -12.719 1 92.94 135 MET B N 1
ATOM 3360 C CA . MET B 1 135 ? 10.234 13.805 -13.414 1 92.94 135 MET B CA 1
ATOM 3361 C C . MET B 1 135 ? 9.266 14.633 -14.258 1 92.94 135 MET B C 1
ATOM 3363 O O . MET B 1 135 ? 9.344 15.859 -14.281 1 92.94 135 MET B O 1
ATOM 3367 N N . ARG B 1 136 ? 8.422 13.914 -14.922 1 91.5 136 ARG B N 1
ATOM 3368 C CA . ARG B 1 136 ? 7.41 14.625 -15.703 1 91.5 136 ARG B CA 1
ATOM 3369 C C . ARG B 1 136 ? 6.586 15.555 -14.82 1 91.5 136 ARG B C 1
ATOM 3371 O O . ARG B 1 136 ? 6.418 16.734 -15.133 1 91.5 136 ARG B O 1
ATOM 3378 N N . MET B 1 137 ? 6.125 15.07 -13.695 1 92 137 MET B N 1
ATOM 3379 C CA . MET B 1 137 ? 5.32 15.859 -12.766 1 92 137 MET B CA 1
ATOM 3380 C C . MET B 1 137 ? 6.117 17.031 -12.211 1 92 137 MET B C 1
ATOM 3382 O O . MET B 1 137 ? 5.582 18.125 -12.039 1 92 137 MET B O 1
ATOM 3386 N N . LEU B 1 138 ? 7.34 16.781 -11.945 1 94 138 LEU B N 1
ATOM 3387 C CA . LEU B 1 138 ? 8.227 17.812 -11.43 1 94 138 LEU B CA 1
ATOM 3388 C C . LEU B 1 138 ? 8.367 18.969 -12.422 1 94 138 LEU B C 1
ATOM 3390 O O . LEU B 1 138 ? 8.156 20.125 -12.07 1 94 138 LEU B O 1
ATOM 3394 N N . HIS B 1 139 ? 8.602 18.641 -13.656 1 91.06 139 HIS B N 1
ATOM 3395 C CA . HIS B 1 139 ? 8.828 19.656 -14.68 1 91.06 139 HIS B CA 1
ATOM 3396 C C . HIS B 1 139 ? 7.535 20.359 -15.055 1 91.06 139 HIS B C 1
ATOM 3398 O O . HIS B 1 139 ? 7.551 21.531 -15.43 1 91.06 139 HIS B O 1
ATOM 3404 N N . GLU B 1 140 ? 6.438 19.641 -14.914 1 89.25 140 GLU B N 1
ATOM 3405 C CA . GLU B 1 140 ? 5.129 20.234 -15.164 1 89.25 140 GLU B CA 1
ATOM 3406 C C . GLU B 1 140 ? 4.68 21.094 -13.984 1 89.25 140 GLU B C 1
ATOM 3408 O O . GLU B 1 140 ? 3.654 21.781 -14.062 1 89.25 140 GLU B O 1
ATOM 3413 N N . GLY B 1 141 ? 5.355 21.016 -12.891 1 89 141 GLY B N 1
ATOM 3414 C CA . GLY B 1 141 ? 5.039 21.828 -11.727 1 89 141 GLY B CA 1
ATOM 3415 C C . GLY B 1 141 ? 3.949 21.219 -10.859 1 89 141 GLY B C 1
ATOM 3416 O O . GLY B 1 141 ? 3.371 21.891 -10.008 1 89 141 GLY B O 1
ATOM 3417 N N . ARG B 1 142 ? 3.693 19.984 -11.039 1 89.75 142 ARG B N 1
ATOM 3418 C CA . ARG B 1 142 ? 2.627 19.297 -10.312 1 89.75 142 ARG B CA 1
ATOM 3419 C C . ARG B 1 142 ? 3.121 18.797 -8.961 1 89.75 142 ARG B C 1
ATOM 3421 O O . ARG B 1 142 ? 2.318 18.484 -8.078 1 89.75 142 ARG B O 1
ATOM 3428 N N . VAL B 1 143 ? 4.434 18.656 -8.859 1 94.69 143 VAL B N 1
ATOM 3429 C CA . VAL B 1 143 ? 5.051 18.281 -7.59 1 94.69 143 VAL B CA 1
ATOM 3430 C C . VAL B 1 143 ? 6.234 19.188 -7.297 1 94.69 143 VAL B C 1
ATOM 3432 O O . VAL B 1 143 ? 6.844 19.734 -8.219 1 94.69 143 VAL B O 1
ATOM 3435 N N . GLN B 1 144 ? 6.492 19.406 -6.039 1 95.12 144 GLN B N 1
ATOM 3436 C CA . GLN B 1 144 ? 7.582 20.297 -5.656 1 95.12 144 GLN B CA 1
ATOM 3437 C C . GLN B 1 144 ? 8.883 19.516 -5.453 1 95.12 144 GLN B C 1
ATOM 3439 O O . GLN B 1 144 ? 9.969 20.047 -5.707 1 95.12 144 GLN B O 1
ATOM 3444 N N . LEU B 1 145 ? 8.75 18.328 -4.91 1 97.56 145 LEU B N 1
ATOM 3445 C CA . LEU B 1 145 ? 9.906 17.453 -4.676 1 97.56 145 LEU B CA 1
ATOM 3446 C C . LEU B 1 145 ? 9.633 16.047 -5.164 1 97.56 145 LEU B C 1
ATOM 3448 O O . LEU B 1 145 ? 8.516 15.531 -5.02 1 97.56 145 LEU B O 1
ATOM 3452 N N . ALA B 1 146 ? 10.68 15.43 -5.73 1 97 146 ALA B N 1
ATOM 3453 C CA . ALA B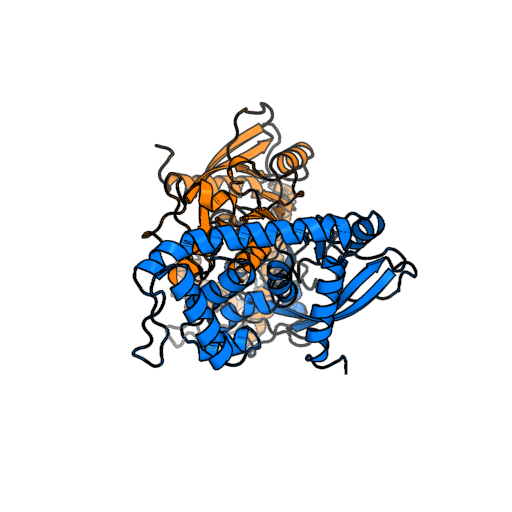 1 146 ? 10.633 14.031 -6.145 1 97 146 ALA B CA 1
ATOM 3454 C C . ALA B 1 146 ? 11.688 13.211 -5.418 1 97 146 ALA B C 1
ATOM 3456 O O . ALA B 1 146 ? 12.867 13.562 -5.414 1 97 146 ALA B O 1
ATOM 3457 N N . LEU B 1 147 ? 11.234 12.227 -4.715 1 96.69 147 LEU B N 1
ATOM 3458 C CA . LEU B 1 147 ? 12.141 11.297 -4.059 1 96.69 147 LEU B CA 1
ATOM 3459 C C . LEU B 1 147 ? 12.266 10 -4.852 1 96.69 147 LEU B C 1
ATOM 3461 O O . LEU B 1 147 ? 11.273 9.297 -5.055 1 96.69 147 LEU B O 1
ATOM 3465 N N . GLY B 1 148 ? 13.422 9.734 -5.348 1 94.25 148 GLY B N 1
ATOM 3466 C CA . GLY B 1 148 ? 13.672 8.539 -6.133 1 94.25 148 GLY B CA 1
ATOM 3467 C C . GLY B 1 148 ? 15.086 8 -5.969 1 94.25 148 GLY B C 1
ATOM 3468 O O . GLY B 1 148 ? 15.836 8.469 -5.109 1 94.25 148 GLY B O 1
ATOM 3469 N N . PHE B 1 149 ? 15.352 7.047 -6.73 1 91.94 149 PHE B N 1
ATOM 3470 C CA . PHE B 1 149 ? 16.656 6.406 -6.629 1 91.94 149 PHE B CA 1
ATOM 3471 C C . PHE B 1 149 ? 17.656 7.062 -7.574 1 91.94 149 PHE B C 1
ATOM 3473 O O . PHE B 1 149 ? 17.297 7.512 -8.664 1 91.94 149 PHE B O 1
ATOM 3480 N N . GLU B 1 150 ? 18.844 6.98 -7.055 1 88.31 150 GLU B N 1
ATOM 3481 C CA . GLU B 1 150 ? 19.938 7.578 -7.82 1 88.31 150 GLU B CA 1
ATOM 3482 C C . GLU B 1 150 ? 20.062 6.93 -9.195 1 88.31 150 GLU B C 1
ATOM 3484 O O . GLU B 1 150 ? 19.969 5.707 -9.32 1 88.31 150 GLU B O 1
ATOM 3489 N N . ARG B 1 151 ? 20.109 7.746 -10.234 1 80.38 151 ARG B N 1
ATOM 3490 C CA . ARG B 1 151 ? 20.328 7.297 -11.609 1 80.38 151 ARG B CA 1
ATOM 3491 C C . ARG B 1 151 ? 21.5 8.039 -12.242 1 80.38 151 ARG B C 1
ATOM 3493 O O . ARG B 1 151 ? 21.844 9.148 -11.828 1 80.38 151 ARG B O 1
ATOM 3500 N N . PRO B 1 152 ? 21.938 7.207 -13.258 1 76.75 152 PRO B N 1
ATOM 3501 C CA . PRO B 1 152 ? 22.984 7.922 -13.992 1 76.75 152 PRO B CA 1
ATOM 3502 C C . PRO B 1 152 ? 22.422 9.07 -14.836 1 76.75 152 PRO B C 1
ATOM 3504 O O . PRO B 1 152 ? 21.297 9 -15.305 1 76.75 152 PRO B O 1
ATOM 3507 N N . GLY B 1 153 ? 23.125 10.102 -14.945 1 72.69 153 GLY B N 1
ATOM 3508 C CA . GLY B 1 153 ? 22.797 11.219 -15.82 1 72.69 153 GLY B CA 1
ATOM 3509 C C . GLY B 1 153 ? 22.047 12.328 -15.109 1 72.69 153 GLY B C 1
ATOM 3510 O O . GLY B 1 153 ? 21.078 12.062 -14.406 1 72.69 153 GLY B O 1
ATOM 3511 N N . LEU B 1 154 ? 22.656 13.32 -15.039 1 70.69 154 LEU B N 1
ATOM 3512 C CA . LEU B 1 154 ? 22.062 14.492 -14.406 1 70.69 154 LEU B CA 1
ATOM 3513 C C . LEU B 1 154 ? 21.422 15.406 -15.445 1 70.69 154 LEU B C 1
ATOM 3515 O O . LEU B 1 154 ? 22.016 15.672 -16.5 1 70.69 154 LEU B O 1
ATOM 3519 N N . ASP B 1 155 ? 20.078 15.477 -15.336 1 85.62 155 ASP B N 1
ATOM 3520 C CA . ASP B 1 155 ? 19.438 16.547 -16.078 1 85.62 155 ASP B CA 1
ATOM 3521 C C . ASP B 1 155 ? 19.828 17.922 -15.523 1 85.62 155 ASP B C 1
ATOM 3523 O O . ASP B 1 155 ? 19.625 18.203 -14.344 1 85.62 155 ASP B O 1
ATOM 3527 N N . GLU B 1 156 ? 20.344 18.797 -16.375 1 85.56 156 GLU B N 1
ATOM 3528 C CA . GLU B 1 156 ? 20.875 20.094 -15.961 1 85.56 156 GLU B CA 1
ATOM 3529 C C . GLU B 1 156 ? 19.781 20.969 -15.367 1 85.56 156 GLU B C 1
ATOM 3531 O O . GLU B 1 156 ? 20.062 21.922 -14.641 1 85.56 156 GLU B O 1
ATOM 3536 N N . ARG B 1 157 ? 18.609 20.75 -15.742 1 91.25 157 ARG B N 1
ATOM 3537 C CA . ARG B 1 157 ? 17.484 21.547 -15.25 1 91.25 157 ARG B CA 1
ATOM 3538 C C . ARG B 1 157 ? 17.125 21.156 -13.82 1 91.25 157 ARG B C 1
ATOM 3540 O O . ARG B 1 157 ? 16.328 21.828 -13.172 1 91.25 157 ARG B O 1
ATOM 3547 N N . GLU B 1 158 ? 17.734 20.047 -13.32 1 93.31 158 GLU B N 1
ATOM 3548 C CA . GLU B 1 158 ? 17.406 19.5 -12.008 1 93.31 158 GLU B CA 1
ATOM 3549 C C . GLU B 1 158 ? 18.562 19.641 -11.039 1 93.31 158 GLU B C 1
ATOM 3551 O O . GLU B 1 158 ? 19.719 19.75 -11.461 1 93.31 158 GLU B O 1
ATOM 3556 N N . THR B 1 159 ? 18.359 19.797 -9.82 1 92.94 159 THR B N 1
ATOM 3557 C CA . THR B 1 159 ? 19.297 19.641 -8.719 1 92.94 159 THR B CA 1
ATOM 3558 C C . THR B 1 159 ? 18.797 18.625 -7.703 1 92.94 159 THR B C 1
ATOM 3560 O O . THR B 1 159 ? 17.688 18.094 -7.848 1 92.94 159 THR B O 1
ATOM 3563 N N . PHE B 1 160 ? 19.672 18.156 -6.844 1 93.75 160 PHE B N 1
ATOM 3564 C CA . PHE B 1 160 ? 19.25 17.047 -5.98 1 93.75 160 PHE B CA 1
ATOM 3565 C C . PHE B 1 160 ? 20 17.094 -4.648 1 93.75 160 PHE B C 1
ATOM 3567 O O . PHE B 1 160 ? 21 17.812 -4.512 1 93.75 160 PHE B O 1
ATOM 3574 N N . LEU B 1 161 ? 19.406 16.484 -3.664 1 94.5 161 LEU B N 1
ATOM 3575 C CA . LEU B 1 161 ? 20 16.172 -2.365 1 94.5 161 LEU B CA 1
ATOM 3576 C C . LEU B 1 161 ? 20.172 14.672 -2.195 1 94.5 161 LEU B C 1
ATOM 3578 O O . LEU B 1 161 ? 19.219 13.906 -2.359 1 94.5 161 LEU B O 1
ATOM 3582 N N . GLU B 1 162 ? 21.438 14.289 -1.932 1 93.5 162 GLU B N 1
ATOM 3583 C CA . GLU B 1 162 ? 21.625 12.898 -1.523 1 93.5 162 GLU B CA 1
ATOM 3584 C C . GLU B 1 162 ? 21.062 12.648 -0.126 1 93.5 162 GLU B C 1
ATOM 3586 O O . GLU B 1 162 ? 21.625 13.125 0.866 1 93.5 162 GLU B O 1
ATOM 3591 N N . ALA B 1 163 ? 20.031 11.906 -0.057 1 93.81 163 ALA B N 1
ATOM 3592 C CA . ALA B 1 163 ? 19.25 11.883 1.173 1 93.81 163 ALA B CA 1
ATOM 3593 C C . ALA B 1 163 ? 19.5 10.609 1.969 1 93.81 163 ALA B C 1
ATOM 3595 O O . ALA B 1 163 ? 19.141 10.516 3.141 1 93.81 163 ALA B O 1
ATOM 3596 N N . GLY B 1 164 ? 20.109 9.617 1.394 1 92.75 164 GLY B N 1
ATOM 3597 C CA . GLY B 1 164 ? 20.375 8.359 2.078 1 92.75 164 GLY B CA 1
ATOM 3598 C C . GLY B 1 164 ? 20.094 7.141 1.213 1 92.75 164 GLY B C 1
ATOM 3599 O O . GLY B 1 164 ? 20.375 7.148 0.015 1 92.75 164 GLY B O 1
ATOM 3600 N N . SER B 1 165 ? 19.656 6.047 1.946 1 93.12 165 SER B N 1
ATOM 3601 C CA . SER B 1 165 ? 19.438 4.816 1.187 1 93.12 165 SER B CA 1
ATOM 3602 C C . SER B 1 165 ? 18.219 4.062 1.683 1 93.12 165 SER B C 1
ATOM 3604 O O . SER B 1 165 ? 17.703 4.348 2.766 1 93.12 165 SER B O 1
ATOM 3606 N N . GLN B 1 166 ? 17.703 3.332 0.833 1 93.31 166 GLN B N 1
ATOM 3607 C CA . GLN B 1 166 ? 16.609 2.408 1.11 1 93.31 166 GLN B CA 1
ATOM 3608 C C . GLN B 1 166 ? 17.031 0.961 0.9 1 93.31 166 GLN B C 1
ATOM 3610 O O . GLN B 1 166 ? 17.594 0.621 -0.143 1 93.31 166 GLN B O 1
ATOM 3615 N N . LEU B 1 167 ? 16.828 0.172 1.933 1 94.25 167 LEU B N 1
ATOM 3616 C CA . LEU B 1 167 ? 17.172 -1.243 1.854 1 94.25 167 LEU B CA 1
ATOM 3617 C C . LEU B 1 167 ? 15.961 -2.082 1.475 1 94.25 167 LEU B C 1
ATOM 3619 O O . LEU B 1 167 ? 14.891 -1.95 2.082 1 94.25 167 LEU B O 1
ATOM 3623 N N . LEU B 1 168 ? 16.078 -2.861 0.433 1 94.38 168 LEU B N 1
ATOM 3624 C CA . LEU B 1 168 ? 15.102 -3.879 0.07 1 94.38 168 LEU B CA 1
ATOM 3625 C C . LEU B 1 168 ? 15.578 -5.266 0.493 1 94.38 168 LEU B C 1
ATOM 3627 O O . LEU B 1 168 ? 16.766 -5.586 0.366 1 94.38 168 LEU B O 1
ATOM 3631 N N . VAL B 1 169 ? 14.672 -6.09 0.98 1 95.31 169 VAL B N 1
ATOM 3632 C CA . VAL B 1 169 ? 14.992 -7.426 1.469 1 95.31 169 VAL B CA 1
ATOM 3633 C C . VAL B 1 169 ? 14.156 -8.461 0.727 1 95.31 169 VAL B C 1
ATOM 3635 O O . VAL B 1 169 ? 12.945 -8.289 0.565 1 95.31 169 VAL B O 1
ATOM 3638 N N . ALA B 1 170 ? 14.828 -9.469 0.266 1 95.06 170 ALA B N 1
ATOM 3639 C CA . ALA B 1 170 ? 14.094 -10.594 -0.309 1 95.06 170 ALA B CA 1
ATOM 3640 C C . ALA B 1 170 ? 13.438 -11.438 0.781 1 95.06 170 ALA B C 1
ATOM 3642 O O . ALA B 1 170 ? 14.109 -11.93 1.688 1 95.06 170 ALA B O 1
ATOM 3643 N N . VAL B 1 171 ? 12.07 -11.594 0.656 1 96.44 171 VAL B N 1
ATOM 3644 C CA . VAL B 1 171 ? 11.367 -12.297 1.723 1 96.44 171 VAL B CA 1
ATOM 3645 C C . VAL B 1 171 ? 10.375 -13.289 1.12 1 96.44 171 VAL B C 1
ATOM 3647 O O . VAL B 1 171 ? 9.938 -13.117 -0.022 1 96.44 171 VAL B O 1
ATOM 3650 N N . ALA B 1 172 ? 10.055 -14.266 1.872 1 96.25 172 ALA B N 1
ATOM 3651 C CA . ALA B 1 172 ? 9.039 -15.273 1.584 1 96.25 172 ALA B CA 1
ATOM 3652 C C . ALA B 1 172 ? 8.352 -15.734 2.863 1 96.25 172 ALA B C 1
ATOM 3654 O O . ALA B 1 172 ? 8.82 -15.461 3.967 1 96.25 172 ALA B O 1
ATOM 3655 N N . ALA B 1 173 ? 7.164 -16.312 2.645 1 95.69 173 ALA B N 1
ATOM 3656 C CA . ALA B 1 173 ? 6.535 -16.969 3.789 1 95.69 173 ALA B CA 1
ATOM 3657 C C . ALA B 1 173 ? 7.438 -18.062 4.355 1 95.69 173 ALA B C 1
ATOM 3659 O O . ALA B 1 173 ? 8.203 -18.688 3.617 1 95.69 173 ALA B O 1
ATOM 3660 N N . PRO B 1 174 ? 7.352 -18.344 5.633 1 92.62 174 PRO B N 1
ATOM 3661 C CA . PRO B 1 174 ? 8.266 -19.281 6.273 1 92.62 174 PRO B CA 1
ATOM 3662 C C . PRO B 1 174 ? 8.172 -20.688 5.68 1 92.62 174 PRO B C 1
ATOM 3664 O O . PRO B 1 174 ? 9.164 -21.422 5.641 1 92.62 174 PRO B O 1
ATOM 3667 N N . ASP B 1 175 ? 7.023 -21.047 5.23 1 87.75 175 ASP B N 1
ATOM 3668 C CA . ASP B 1 175 ? 6.828 -22.391 4.707 1 87.75 175 ASP B CA 1
ATOM 3669 C C . ASP B 1 175 ? 7.047 -22.422 3.195 1 87.75 175 ASP B C 1
ATOM 3671 O O . ASP B 1 175 ? 6.914 -23.484 2.572 1 87.75 175 ASP B O 1
ATOM 3675 N N . HIS B 1 176 ? 7.402 -21.344 2.621 1 88.75 176 HIS B N 1
ATOM 3676 C CA . HIS B 1 176 ? 7.637 -21.266 1.185 1 88.75 176 HIS B CA 1
ATOM 3677 C C . HIS B 1 176 ? 8.961 -21.922 0.812 1 88.75 176 HIS B C 1
ATOM 3679 O O . HIS B 1 176 ? 9.953 -21.797 1.537 1 88.75 176 HIS B O 1
ATOM 3685 N N . PRO B 1 177 ? 9.047 -22.547 -0.26 1 79.19 177 PRO B N 1
ATOM 3686 C CA . PRO B 1 177 ? 10.281 -23.219 -0.682 1 79.19 177 PRO B CA 1
ATOM 3687 C C . PRO B 1 177 ? 11.477 -22.266 -0.751 1 79.19 177 PRO B C 1
ATOM 3689 O O . PRO B 1 177 ? 12.617 -22.688 -0.546 1 79.19 177 PRO B O 1
ATOM 3692 N N . ALA B 1 178 ? 11.211 -21.109 -1.046 1 79.19 178 ALA B N 1
ATOM 3693 C CA . ALA B 1 178 ? 12.289 -20.141 -1.17 1 79.19 178 ALA B CA 1
ATOM 3694 C C . ALA B 1 178 ? 12.859 -19.781 0.198 1 79.19 178 ALA B C 1
ATOM 3696 O O . ALA B 1 178 ? 13.93 -19.172 0.29 1 79.19 178 ALA B O 1
ATOM 3697 N N . ALA B 1 179 ? 12.141 -20.172 1.225 1 79.06 179 ALA B N 1
ATOM 3698 C CA . ALA B 1 179 ? 12.547 -19.766 2.572 1 79.06 179 ALA B CA 1
ATOM 3699 C C . ALA B 1 179 ? 13.5 -20.797 3.182 1 79.06 179 ALA B C 1
ATOM 3701 O O . ALA B 1 179 ? 13.805 -20.734 4.375 1 79.06 179 ALA B O 1
ATOM 3702 N N . ALA B 1 180 ? 13.93 -21.766 2.613 1 68.12 180 ALA B N 1
ATOM 3703 C CA . ALA B 1 180 ? 14.742 -22.859 3.152 1 68.12 180 ALA B CA 1
ATOM 3704 C C . ALA B 1 180 ? 15.969 -22.312 3.889 1 68.12 180 ALA B C 1
ATOM 3706 O O . ALA B 1 180 ? 16.547 -23 4.723 1 68.12 180 ALA B O 1
ATOM 3707 N N . GLY B 1 181 ? 16.047 -21.016 4.109 1 62.84 181 GLY B N 1
ATOM 3708 C CA . GLY B 1 181 ? 16.953 -20.359 5.051 1 62.84 181 GLY B CA 1
ATOM 3709 C C . GLY B 1 181 ? 18.406 -20.422 4.633 1 62.84 181 GLY B C 1
ATOM 3710 O O . GLY B 1 181 ? 18.719 -20.734 3.48 1 62.84 181 GLY B O 1
ATOM 3711 N N . GLN B 1 182 ? 19.266 -19.922 5.512 1 60.69 182 GLN B N 1
ATOM 3712 C CA . GLN B 1 182 ? 20.719 -19.797 5.43 1 60.69 182 GLN B CA 1
ATOM 3713 C C . GLN B 1 182 ? 21.375 -21.156 5.172 1 60.69 182 GLN B C 1
ATOM 3715 O O . GLN B 1 182 ? 22.438 -21.219 4.535 1 60.69 182 GLN B O 1
ATOM 3720 N N . LYS B 1 183 ? 20.656 -22.188 5.473 1 65.06 183 LYS B N 1
ATOM 3721 C CA . LYS B 1 183 ? 21.328 -23.469 5.363 1 65.06 183 LYS B CA 1
ATOM 3722 C C . LYS B 1 183 ? 21.25 -24.016 3.938 1 65.06 183 LYS B C 1
ATOM 3724 O O . LYS B 1 183 ? 22.062 -24.844 3.539 1 65.06 183 LYS B O 1
ATOM 3729 N N . SER B 1 184 ? 20.391 -23.469 3.139 1 72.38 184 SER B N 1
ATOM 3730 C CA . SER B 1 184 ? 20.25 -23.906 1.754 1 72.38 184 SER B CA 1
ATOM 3731 C C . SER B 1 184 ? 19.938 -22.734 0.831 1 72.38 184 SER B C 1
ATOM 3733 O O . SER B 1 184 ? 18.797 -22.562 0.395 1 72.38 184 SER B O 1
ATOM 3735 N N . PRO B 1 185 ? 21.031 -21.969 0.603 1 78.5 185 PRO B N 1
ATOM 3736 C CA . PRO B 1 185 ? 20.828 -20.828 -0.296 1 78.5 185 PRO B CA 1
ATOM 3737 C C . PRO B 1 185 ? 20.297 -21.25 -1.669 1 78.5 185 PRO B C 1
ATOM 3739 O O . PRO B 1 185 ? 20.688 -22.297 -2.184 1 78.5 185 PRO B O 1
ATOM 3742 N N . LEU B 1 186 ? 19.422 -20.469 -2.156 1 81.94 186 LEU B N 1
ATOM 3743 C CA . LEU B 1 186 ? 18.859 -20.75 -3.473 1 81.94 186 LEU B CA 1
ATOM 3744 C C . LEU B 1 186 ? 19.828 -20.344 -4.578 1 81.94 186 LEU B C 1
ATOM 3746 O O . LEU B 1 186 ? 20.375 -19.234 -4.559 1 81.94 186 LEU B O 1
ATOM 3750 N N . SER B 1 187 ? 20 -21.219 -5.414 1 80.12 187 SER B N 1
ATOM 3751 C CA . SER B 1 187 ? 20.797 -20.906 -6.594 1 80.12 187 SER B CA 1
ATOM 3752 C C . SER B 1 187 ? 19.984 -20.094 -7.605 1 80.12 187 SER B C 1
ATOM 3754 O O . SER B 1 187 ? 18.766 -20.031 -7.508 1 80.12 187 SER B O 1
ATOM 3756 N N . GLU B 1 188 ? 20.703 -19.531 -8.508 1 76.69 188 GLU B N 1
ATOM 3757 C CA . GLU B 1 188 ? 20.062 -18.781 -9.586 1 76.69 188 GLU B CA 1
ATOM 3758 C C . GLU B 1 188 ? 19.094 -19.688 -10.367 1 76.69 188 GLU B C 1
ATOM 3760 O O . GLU B 1 188 ? 18.016 -19.25 -10.766 1 76.69 188 GLU B O 1
ATOM 3765 N N . GLU B 1 189 ? 19.562 -20.891 -10.5 1 75.81 189 GLU B N 1
ATOM 3766 C CA . GLU B 1 189 ? 18.781 -21.859 -11.258 1 75.81 189 GLU B CA 1
ATOM 3767 C C . GLU B 1 189 ? 17.469 -22.172 -10.547 1 75.81 189 GLU B C 1
ATOM 3769 O O . GLU B 1 189 ? 16.422 -22.344 -11.195 1 75.81 189 GLU B O 1
ATOM 3774 N N . GLN B 1 190 ? 17.609 -22.219 -9.305 1 77.5 190 GLN B N 1
ATOM 3775 C CA . GLN B 1 190 ? 16.406 -22.5 -8.516 1 77.5 190 GLN B CA 1
ATOM 3776 C C . GLN B 1 190 ? 15.477 -21.297 -8.484 1 77.5 190 GLN B C 1
ATOM 3778 O O . GLN B 1 190 ? 14.258 -21.453 -8.609 1 77.5 190 GLN B O 1
ATOM 3783 N N . LEU B 1 191 ? 16.016 -20.125 -8.438 1 80.06 191 LEU B N 1
ATOM 3784 C CA . LEU B 1 191 ? 15.266 -18.891 -8.289 1 80.06 191 LEU B CA 1
ATOM 3785 C C . LEU B 1 191 ? 14.469 -18.578 -9.555 1 80.06 191 LEU B C 1
ATOM 3787 O O . LEU B 1 191 ? 13.367 -18.031 -9.484 1 80.06 191 LEU B O 1
ATOM 3791 N N . VAL B 1 192 ? 15.008 -18.969 -10.602 1 80.94 192 VAL B N 1
ATOM 3792 C CA . VAL B 1 192 ? 14.406 -18.641 -11.891 1 80.94 192 VAL B CA 1
ATOM 3793 C C . VAL B 1 192 ? 13.055 -19.328 -12.023 1 80.94 192 VAL B C 1
ATOM 3795 O O . VAL B 1 192 ? 12.172 -18.844 -12.734 1 80.94 192 VAL B O 1
ATOM 3798 N N . ASN B 1 193 ? 12.914 -20.391 -11.203 1 81.56 193 ASN B N 1
ATOM 3799 C CA . ASN B 1 193 ? 11.695 -21.188 -11.352 1 81.56 193 ASN B CA 1
ATOM 3800 C C . ASN B 1 193 ? 10.742 -20.984 -10.18 1 81.56 193 ASN B C 1
ATOM 3802 O O . ASN B 1 193 ? 9.664 -21.578 -10.141 1 81.56 193 ASN B O 1
ATOM 3806 N N . VAL B 1 194 ? 11.141 -20.172 -9.273 1 88.56 194 VAL B N 1
ATOM 3807 C CA . VAL B 1 194 ? 10.281 -19.844 -8.141 1 88.56 194 VAL B CA 1
ATOM 3808 C C . VAL B 1 194 ? 9.578 -18.516 -8.398 1 88.56 194 VAL B C 1
ATOM 3810 O O . VAL B 1 194 ? 10.219 -17.516 -8.773 1 88.56 194 VAL B O 1
ATOM 3813 N N . ARG B 1 195 ? 8.297 -18.5 -8.266 1 94 195 ARG B N 1
ATOM 3814 C CA . ARG B 1 195 ? 7.512 -17.312 -8.586 1 94 195 ARG B CA 1
ATOM 3815 C C . ARG B 1 195 ? 7.988 -16.109 -7.781 1 94 195 ARG B C 1
ATOM 3817 O O . ARG B 1 195 ? 8.148 -16.188 -6.562 1 94 195 ARG B O 1
ATOM 3824 N N . GLN B 1 196 ? 8.242 -15.062 -8.508 1 95 196 GLN B N 1
ATOM 3825 C CA . GLN B 1 196 ? 8.555 -13.766 -7.918 1 95 196 GLN B CA 1
ATOM 3826 C C . GLN B 1 196 ? 7.395 -12.789 -8.086 1 95 196 GLN B C 1
ATOM 3828 O O . GLN B 1 196 ? 6.773 -12.734 -9.148 1 95 196 GLN B O 1
ATOM 3833 N N . ILE B 1 197 ? 7.062 -12.117 -7.031 1 96.69 197 ILE B N 1
ATOM 3834 C CA . ILE B 1 197 ? 6.062 -11.055 -7.113 1 96.69 197 ILE B CA 1
ATOM 3835 C C . ILE B 1 197 ? 6.754 -9.703 -7.273 1 96.69 197 ILE B C 1
ATOM 3837 O O . ILE B 1 197 ? 7.531 -9.289 -6.41 1 96.69 197 ILE B O 1
ATOM 3841 N N . ILE B 1 198 ? 6.461 -9.031 -8.375 1 94.62 198 ILE B N 1
ATOM 3842 C CA . ILE B 1 198 ? 7.113 -7.781 -8.727 1 94.62 198 ILE B CA 1
ATOM 3843 C C . ILE B 1 198 ? 6.145 -6.617 -8.523 1 94.62 198 ILE B C 1
ATOM 3845 O O . ILE B 1 198 ? 4.988 -6.684 -8.945 1 94.62 198 ILE B O 1
ATOM 3849 N N . VAL B 1 199 ? 6.637 -5.598 -7.828 1 91.62 199 VAL B N 1
ATOM 3850 C CA . VAL B 1 199 ? 5.863 -4.367 -7.711 1 91.62 199 VAL B CA 1
ATOM 3851 C C . VAL B 1 199 ? 6.102 -3.49 -8.938 1 91.62 199 VAL B C 1
ATOM 3853 O O . VAL B 1 199 ? 7.227 -3.055 -9.188 1 91.62 199 VAL B O 1
ATOM 3856 N N . ALA B 1 200 ? 4.996 -3.244 -9.641 1 87.25 200 ALA B N 1
ATOM 3857 C CA . ALA B 1 200 ? 5.043 -2.414 -10.836 1 87.25 200 ALA B CA 1
ATOM 3858 C C . ALA B 1 200 ? 3.908 -1.394 -10.844 1 87.25 200 ALA B C 1
ATOM 3860 O O . ALA B 1 200 ? 2.809 -1.68 -11.32 1 87.25 200 ALA B O 1
ATOM 3861 N N . THR B 1 201 ? 4.125 -0.184 -10.344 1 78.19 201 THR B N 1
ATOM 3862 C CA . THR B 1 201 ? 3.102 0.834 -10.133 1 78.19 201 THR B CA 1
ATOM 3863 C C . THR B 1 201 ? 2.498 1.277 -11.469 1 78.19 201 THR B C 1
ATOM 3865 O O . THR B 1 201 ? 1.289 1.499 -11.562 1 78.19 201 THR B O 1
ATOM 3868 N N . GLY B 1 202 ? 3.236 1.416 -12.516 1 73.44 202 GLY B N 1
ATOM 3869 C CA . GLY B 1 202 ? 2.717 1.824 -13.812 1 73.44 202 GLY B CA 1
ATOM 3870 C C . GLY B 1 202 ? 2.396 0.653 -14.719 1 73.44 202 GLY B C 1
ATOM 3871 O O . GLY B 1 202 ? 2.094 0.842 -15.898 1 73.44 202 GLY B O 1
ATOM 3872 N N . GLY B 1 203 ? 2.488 -0.514 -14.172 1 76.75 203 GLY B N 1
ATOM 3873 C CA . GLY B 1 203 ? 2.326 -1.717 -14.969 1 76.75 203 GLY B CA 1
ATOM 3874 C C . GLY B 1 203 ? 3.615 -2.5 -15.141 1 76.75 203 GLY B C 1
ATOM 3875 O O . GLY B 1 203 ? 4.684 -2.045 -14.719 1 76.75 203 GLY B O 1
ATOM 3876 N N . PRO B 1 204 ? 3.418 -3.664 -15.711 1 73.88 204 PRO B N 1
ATOM 3877 C CA . PRO B 1 204 ? 4.559 -4.574 -15.828 1 73.88 204 PRO B CA 1
ATOM 3878 C C . PRO B 1 204 ? 5.75 -3.932 -16.531 1 73.88 204 PRO B C 1
ATOM 3880 O O . PRO B 1 204 ? 6.902 -4.215 -16.203 1 73.88 204 PRO B O 1
ATOM 3883 N N . ALA B 1 205 ? 5.484 -3.043 -17.438 1 70.75 205 ALA B N 1
ATOM 3884 C CA . ALA B 1 205 ? 6.555 -2.408 -18.203 1 70.75 205 ALA B CA 1
ATOM 3885 C C . ALA B 1 205 ? 7.391 -1.493 -17.312 1 70.75 205 ALA B C 1
ATOM 3887 O O . ALA B 1 205 ? 8.516 -1.127 -17.672 1 70.75 205 ALA B O 1
ATOM 3888 N N . ASP B 1 206 ? 6.918 -1.212 -16.141 1 73.19 206 ASP B N 1
ATOM 3889 C CA . ASP B 1 206 ? 7.59 -0.299 -15.227 1 73.19 206 ASP B CA 1
ATOM 3890 C C . ASP B 1 206 ? 8.445 -1.065 -14.219 1 73.19 206 ASP B C 1
ATOM 3892 O O . ASP B 1 206 ? 9.023 -0.47 -13.305 1 73.19 206 ASP B O 1
ATOM 3896 N N . SER B 1 207 ? 8.57 -2.324 -14.461 1 76.56 207 SER B N 1
ATOM 3897 C CA . SER B 1 207 ? 9.375 -3.121 -13.539 1 76.56 207 SER B CA 1
ATOM 3898 C C . SER B 1 207 ? 10.859 -2.777 -13.656 1 76.56 207 SER B C 1
ATOM 3900 O O . SER B 1 207 ? 11.359 -2.539 -14.758 1 76.56 207 SER B O 1
ATOM 3902 N N . ASP B 1 208 ? 11.508 -2.605 -12.555 1 74 208 ASP B N 1
ATOM 3903 C CA . ASP B 1 208 ? 12.953 -2.443 -12.562 1 74 208 ASP B CA 1
ATOM 3904 C C . ASP B 1 208 ? 13.656 -3.762 -12.891 1 74 208 ASP B C 1
ATOM 3906 O O . ASP B 1 208 ? 13.609 -4.711 -12.102 1 74 208 ASP B O 1
ATOM 3910 N N . PRO B 1 209 ? 14.25 -3.814 -13.992 1 71.69 209 PRO B N 1
ATOM 3911 C CA . PRO B 1 209 ? 14.867 -5.082 -14.398 1 71.69 209 PRO B CA 1
ATOM 3912 C C . PRO B 1 209 ? 15.891 -5.586 -13.391 1 71.69 209 PRO B C 1
ATOM 3914 O O . PRO B 1 209 ? 16.172 -6.785 -13.344 1 71.69 209 PRO B O 1
ATOM 3917 N N . ARG B 1 210 ? 16.531 -4.766 -12.586 1 74.69 210 ARG B N 1
ATOM 3918 C CA . ARG B 1 210 ? 17.562 -5.148 -11.625 1 74.69 210 ARG B CA 1
ATOM 3919 C C . ARG B 1 210 ? 17 -6.078 -10.562 1 74.69 210 ARG B C 1
ATOM 3921 O O . ARG B 1 210 ? 17.734 -6.859 -9.953 1 74.69 210 ARG B O 1
ATOM 3928 N N . VAL B 1 211 ? 15.648 -6.039 -10.453 1 79.62 211 VAL B N 1
ATOM 3929 C CA . VAL B 1 211 ? 15.086 -6.781 -9.328 1 79.62 211 VAL B CA 1
ATOM 3930 C C . VAL B 1 211 ? 14.352 -8.016 -9.844 1 79.62 211 VAL B C 1
ATOM 3932 O O . VAL B 1 211 ? 13.812 -8.797 -9.055 1 79.62 211 VAL B O 1
ATOM 3935 N N . VAL B 1 212 ? 14.281 -8.18 -11.133 1 86.5 212 VAL B N 1
ATOM 3936 C CA . VAL B 1 212 ? 13.578 -9.32 -11.711 1 86.5 212 VAL B CA 1
ATOM 3937 C C . VAL B 1 212 ? 14.547 -10.492 -11.859 1 86.5 212 VAL B C 1
ATOM 3939 O O . VAL B 1 212 ? 15.445 -10.461 -12.703 1 86.5 212 VAL B O 1
ATOM 3942 N N . LEU B 1 213 ? 14.281 -11.531 -11.133 1 87.19 213 LEU B N 1
ATOM 3943 C CA . LEU B 1 213 ? 15.234 -12.641 -11.102 1 87.19 213 LEU B CA 1
ATOM 3944 C C . LEU B 1 213 ? 14.57 -13.945 -11.523 1 87.19 213 LEU B C 1
ATOM 3946 O O . LEU B 1 213 ? 15.242 -14.945 -11.75 1 87.19 213 LEU B O 1
ATOM 3950 N N . SER B 1 214 ? 13.266 -13.93 -11.578 1 90.12 214 SER B N 1
ATOM 3951 C CA . SER B 1 214 ? 12.523 -15.148 -11.898 1 90.12 214 SER B CA 1
ATOM 3952 C C . SER B 1 214 ? 11.867 -15.047 -13.273 1 90.12 214 SER B C 1
ATOM 3954 O O . SER B 1 214 ? 11.633 -13.953 -13.773 1 90.12 214 SER B O 1
ATOM 3956 N N . ARG B 1 215 ? 11.641 -16.141 -13.867 1 86.06 215 ARG B N 1
ATOM 3957 C CA . ARG B 1 215 ? 10.867 -16.203 -15.102 1 86.06 215 ARG B CA 1
ATOM 3958 C C . ARG B 1 215 ? 9.375 -16.359 -14.812 1 86.06 215 ARG B C 1
ATOM 3960 O O . ARG B 1 215 ? 8.539 -16.172 -15.703 1 86.06 215 ARG B O 1
ATOM 3967 N N . ARG B 1 216 ? 9.055 -16.766 -13.648 1 90.75 216 ARG B N 1
ATOM 3968 C CA . ARG B 1 216 ? 7.672 -16.828 -13.172 1 90.75 216 ARG B CA 1
ATOM 3969 C C . ARG B 1 216 ? 7.316 -15.602 -12.344 1 90.75 216 ARG B C 1
ATOM 3971 O O . ARG B 1 216 ? 7.77 -15.461 -11.211 1 90.75 216 ARG B O 1
ATOM 3978 N N . ILE B 1 217 ? 6.422 -14.789 -12.961 1 93.38 217 ILE B N 1
ATOM 3979 C CA . ILE B 1 217 ? 6.246 -13.484 -12.336 1 93.38 217 ILE B CA 1
ATOM 3980 C C . ILE B 1 217 ? 4.758 -13.188 -12.156 1 93.38 217 ILE B C 1
ATOM 3982 O O . ILE B 1 217 ? 3.955 -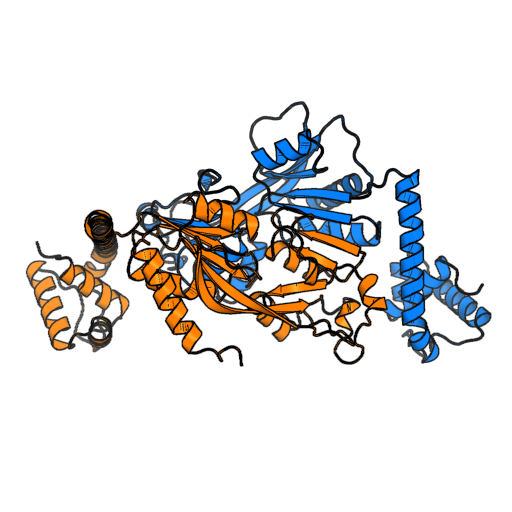13.461 -13.055 1 93.38 217 ILE B O 1
ATOM 3986 N N . TRP B 1 218 ? 4.391 -12.836 -10.977 1 96.5 218 TRP B N 1
ATOM 3987 C CA . TRP B 1 218 ? 3.154 -12.102 -10.734 1 96.5 218 TRP B CA 1
ATOM 3988 C C . TRP B 1 218 ? 3.436 -10.617 -10.5 1 96.5 218 TRP B C 1
ATOM 3990 O O . TRP B 1 218 ? 4.52 -10.25 -10.039 1 96.5 218 TRP B O 1
ATOM 4000 N N . HIS B 1 219 ? 2.496 -9.773 -10.859 1 94.81 219 HIS B N 1
ATOM 4001 C CA . HIS B 1 219 ? 2.666 -8.336 -10.695 1 94.81 219 HIS B CA 1
ATOM 4002 C C . HIS B 1 219 ? 1.608 -7.762 -9.758 1 94.81 219 HIS B C 1
ATOM 4004 O O . HIS B 1 219 ? 0.458 -8.203 -9.766 1 94.81 219 HIS B O 1
ATOM 4010 N N . SER B 1 220 ? 2.035 -6.891 -8.961 1 93.62 220 SER B N 1
ATOM 4011 C CA . SER B 1 220 ? 1.173 -5.977 -8.211 1 93.62 220 SER B CA 1
ATOM 4012 C C . SER B 1 220 ? 1.634 -4.531 -8.367 1 93.62 220 SER B C 1
ATOM 4014 O O . SER B 1 220 ? 2.73 -4.273 -8.867 1 93.62 220 SER B O 1
ATOM 4016 N N . ASP B 1 221 ? 0.78 -3.586 -7.918 1 89.62 221 ASP B N 1
ATOM 4017 C CA . ASP B 1 221 ? 1.176 -2.207 -8.188 1 89.62 221 ASP B CA 1
ATOM 4018 C C . ASP B 1 221 ? 1.552 -1.482 -6.891 1 89.62 221 ASP B C 1
ATOM 4020 O O . ASP B 1 221 ? 1.751 -0.266 -6.891 1 89.62 221 ASP B O 1
ATOM 4024 N N . ASN B 1 222 ? 1.505 -2.227 -5.797 1 90.88 222 ASN B N 1
ATOM 4025 C CA . ASN B 1 222 ? 1.888 -1.597 -4.535 1 90.88 222 ASN B CA 1
ATOM 4026 C C . ASN B 1 222 ? 2.441 -2.615 -3.545 1 90.88 222 ASN B C 1
ATOM 4028 O O . ASN B 1 222 ? 2.246 -3.82 -3.711 1 90.88 222 ASN B O 1
ATOM 4032 N N . TYR B 1 223 ? 3.078 -2.107 -2.559 1 93.31 223 TYR B N 1
ATOM 4033 C CA . TYR B 1 223 ? 3.83 -2.969 -1.652 1 93.31 223 TYR B CA 1
ATOM 4034 C C . TYR B 1 223 ? 2.904 -3.646 -0.649 1 93.31 223 TYR B C 1
ATOM 4036 O O . TYR B 1 223 ? 3.203 -4.734 -0.157 1 93.31 223 TYR B O 1
ATOM 4044 N N . LEU B 1 224 ? 1.782 -3.043 -0.367 1 92.44 224 LEU B N 1
ATOM 4045 C CA . LEU B 1 224 ? 0.848 -3.682 0.552 1 92.44 224 LEU B CA 1
ATOM 4046 C C . LEU B 1 224 ? 0.273 -4.957 -0.056 1 92.44 224 LEU B C 1
ATOM 4048 O O . LEU B 1 224 ? 0.24 -6 0.599 1 92.44 224 LEU B O 1
ATOM 4052 N N . ALA B 1 225 ? -0.151 -4.836 -1.262 1 93.12 225 ALA B N 1
ATOM 4053 C CA . ALA B 1 225 ? -0.671 -6.008 -1.965 1 93.12 225 ALA B CA 1
ATOM 4054 C C . ALA B 1 225 ? 0.401 -7.082 -2.105 1 93.12 225 ALA B C 1
ATOM 4056 O O . ALA B 1 225 ? 0.125 -8.273 -1.919 1 93.12 225 ALA B O 1
ATOM 4057 N N . THR B 1 226 ? 1.564 -6.688 -2.432 1 95.62 226 THR B N 1
ATOM 4058 C CA . THR B 1 226 ? 2.672 -7.625 -2.6 1 95.62 226 THR B CA 1
ATOM 4059 C C . THR B 1 226 ? 2.969 -8.352 -1.293 1 95.62 226 THR B C 1
ATOM 4061 O O . THR B 1 226 ? 3.154 -9.57 -1.284 1 95.62 226 THR B O 1
ATOM 4064 N N . LEU B 1 227 ? 3.016 -7.586 -0.246 1 95.12 227 LEU B N 1
ATOM 4065 C CA . LEU B 1 227 ? 3.238 -8.195 1.062 1 95.12 227 LEU B CA 1
ATOM 4066 C C . LEU B 1 227 ? 2.182 -9.25 1.355 1 95.12 227 LEU B C 1
ATOM 4068 O O . LEU B 1 227 ? 2.506 -10.344 1.828 1 95.12 227 LEU B O 1
ATOM 4072 N N . ASP B 1 228 ? 0.969 -8.953 1.068 1 93.94 228 ASP B N 1
ATOM 4073 C CA . ASP B 1 228 ? -0.129 -9.883 1.31 1 93.94 228 ASP B CA 1
ATOM 4074 C C . ASP B 1 228 ? 0.062 -11.18 0.516 1 93.94 228 ASP B C 1
ATOM 4076 O O . ASP B 1 228 ? -0.093 -12.273 1.057 1 93.94 228 ASP B O 1
ATOM 4080 N N . LEU B 1 229 ? 0.409 -11.047 -0.76 1 96.31 229 LEU B N 1
ATOM 4081 C CA . LEU B 1 229 ? 0.63 -12.211 -1.616 1 96.31 229 LEU B CA 1
ATOM 4082 C C . LEU B 1 229 ? 1.78 -13.062 -1.092 1 96.31 229 LEU B C 1
ATOM 4084 O O . LEU B 1 229 ? 1.685 -14.289 -1.062 1 96.31 229 LEU B O 1
ATOM 4088 N N . VAL B 1 230 ? 2.844 -12.43 -0.657 1 96.81 230 VAL B N 1
ATOM 4089 C CA . VAL B 1 230 ? 4.02 -13.125 -0.142 1 96.81 230 VAL B CA 1
ATOM 4090 C C . VAL B 1 230 ? 3.66 -13.859 1.145 1 96.81 230 VAL B C 1
ATOM 4092 O O . VAL B 1 230 ? 4.027 -15.023 1.323 1 96.81 230 VAL B O 1
ATOM 4095 N N . GLN B 1 231 ? 2.932 -13.211 1.971 1 94.44 231 GLN B N 1
ATOM 4096 C CA . GLN B 1 231 ? 2.539 -13.805 3.244 1 94.44 231 GLN B CA 1
ATOM 4097 C C . GLN B 1 231 ? 1.655 -15.031 3.031 1 94.44 231 GLN B C 1
ATOM 4099 O O . GLN B 1 231 ? 1.681 -15.969 3.83 1 94.44 231 GLN B O 1
ATOM 4104 N N . GLN B 1 232 ? 0.947 -15.023 1.962 1 92.75 232 GLN B N 1
ATOM 4105 C CA . GLN B 1 232 ? 0.071 -16.141 1.633 1 92.75 232 GLN B CA 1
ATOM 4106 C C . GLN B 1 232 ? 0.855 -17.297 1 1 92.75 232 GLN B C 1
ATOM 4108 O O . GLN B 1 232 ? 0.281 -18.328 0.645 1 92.75 232 GLN B O 1
ATOM 4113 N N . GLY B 1 233 ? 2.092 -17.078 0.807 1 94.25 233 GLY B N 1
ATOM 4114 C CA . GLY B 1 233 ? 2.947 -18.125 0.266 1 94.25 233 GLY B CA 1
ATOM 4115 C C . GLY B 1 233 ? 2.887 -18.219 -1.247 1 94.25 233 GLY B C 1
ATOM 4116 O O . GLY B 1 233 ? 3.203 -19.266 -1.82 1 94.25 233 GLY B O 1
ATOM 4117 N N . LEU B 1 234 ? 2.549 -17.156 -1.908 1 95.5 234 LEU B N 1
ATOM 4118 C CA . LEU B 1 234 ? 2.295 -17.219 -3.342 1 95.5 234 LEU B CA 1
ATOM 4119 C C . LEU B 1 234 ? 3.559 -16.906 -4.133 1 95.5 234 LEU B C 1
ATOM 4121 O O . LEU B 1 234 ? 3.59 -17.062 -5.355 1 95.5 234 LEU B O 1
ATOM 4125 N N . GLY B 1 235 ? 4.555 -16.469 -3.453 1 96.19 235 GLY B N 1
ATOM 4126 C CA . GLY B 1 235 ? 5.84 -16.125 -4.051 1 96.19 235 GLY B CA 1
ATOM 4127 C C . GLY B 1 235 ? 6.762 -15.391 -3.098 1 96.19 235 GLY B C 1
ATOM 4128 O O . GLY B 1 235 ? 6.453 -15.242 -1.914 1 96.19 235 GLY B O 1
ATOM 4129 N N . TRP B 1 236 ? 7.941 -15.023 -3.627 1 95.81 236 TRP B N 1
ATOM 4130 C CA . TRP B 1 236 ? 8.875 -14.172 -2.896 1 95.81 236 TRP B CA 1
ATOM 4131 C C . TRP B 1 236 ? 8.992 -12.805 -3.561 1 95.81 236 TRP B C 1
ATOM 4133 O O . TRP B 1 236 ? 8.594 -12.625 -4.715 1 95.81 236 TRP B O 1
ATOM 4143 N N . ALA B 1 237 ? 9.422 -11.805 -2.797 1 96.25 237 ALA B N 1
ATOM 4144 C CA . ALA B 1 237 ? 9.57 -10.461 -3.34 1 96.25 237 ALA B CA 1
ATOM 4145 C C . ALA B 1 237 ? 10.633 -9.672 -2.572 1 96.25 237 ALA B C 1
ATOM 4147 O O . ALA B 1 237 ? 10.945 -10 -1.424 1 96.25 237 ALA B O 1
ATOM 4148 N N . TYR B 1 238 ? 11.242 -8.711 -3.262 1 94.44 238 TYR B N 1
ATOM 4149 C CA . TYR B 1 238 ? 11.969 -7.652 -2.566 1 94.44 238 TYR B CA 1
ATOM 4150 C C . TYR B 1 238 ? 11.008 -6.645 -1.946 1 94.44 238 TYR B C 1
ATOM 4152 O O . TYR B 1 238 ? 10.188 -6.047 -2.648 1 94.44 238 TYR B O 1
ATOM 4160 N N . LEU B 1 239 ? 11.078 -6.484 -0.653 1 95.94 239 LEU B N 1
ATOM 4161 C CA . LEU B 1 239 ? 10.227 -5.527 0.051 1 95.94 239 LEU B CA 1
ATOM 4162 C C . LEU B 1 239 ? 11.062 -4.59 0.914 1 95.94 239 LEU B C 1
ATOM 4164 O O . LEU B 1 239 ? 12.133 -4.973 1.398 1 95.94 239 LEU B O 1
ATOM 4168 N N . PRO B 1 240 ? 10.594 -3.35 1.065 1 94.88 240 PRO B N 1
ATOM 4169 C CA . PRO B 1 240 ? 11.344 -2.406 1.899 1 94.88 240 PRO B CA 1
ATOM 4170 C C . PRO B 1 240 ? 11.547 -2.914 3.326 1 94.88 240 PRO B C 1
ATOM 4172 O O . PRO B 1 240 ? 10.602 -3.395 3.955 1 94.88 240 PRO B O 1
ATOM 4175 N N . GLN B 1 241 ? 12.727 -2.77 3.854 1 94.38 241 GLN B N 1
ATOM 4176 C CA . GLN B 1 241 ? 13.133 -3.299 5.152 1 94.38 241 GLN B CA 1
ATOM 4177 C C . GLN B 1 241 ? 12.219 -2.781 6.266 1 94.38 241 GLN B C 1
ATOM 4179 O O . GLN B 1 241 ? 11.766 -3.555 7.109 1 94.38 241 GLN B O 1
ATOM 4184 N N . PRO B 1 242 ? 11.914 -1.509 6.285 1 90.19 242 PRO B N 1
ATOM 4185 C CA . PRO B 1 242 ? 11.047 -1.052 7.379 1 90.19 242 PRO B CA 1
ATOM 4186 C C . PRO B 1 242 ? 9.695 -1.754 7.395 1 90.19 242 PRO B C 1
ATOM 4188 O O . PRO B 1 242 ? 9.102 -1.931 8.461 1 90.19 242 PRO B O 1
ATOM 4191 N N . LEU B 1 243 ? 9.219 -2.135 6.293 1 91.38 243 LEU B N 1
ATOM 4192 C CA . LEU B 1 243 ? 7.922 -2.795 6.168 1 91.38 243 LEU B CA 1
ATOM 4193 C C .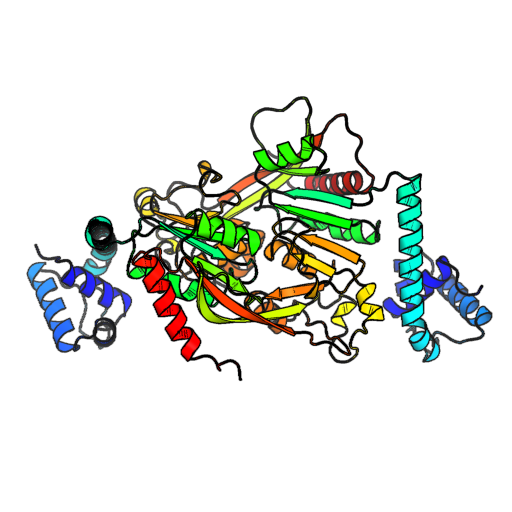 LEU B 1 243 ? 7.988 -4.223 6.703 1 91.38 243 LEU B C 1
ATOM 4195 O O . LEU B 1 243 ? 7.051 -4.691 7.355 1 91.38 243 LEU B O 1
ATOM 4199 N N . VAL B 1 244 ? 9.078 -4.918 6.484 1 94.69 244 VAL B N 1
ATOM 4200 C CA . VAL B 1 244 ? 9.07 -6.359 6.707 1 94.69 244 VAL B CA 1
ATOM 4201 C C . VAL B 1 244 ? 9.828 -6.691 7.984 1 94.69 244 VAL B C 1
ATOM 4203 O O . VAL B 1 244 ? 9.75 -7.812 8.492 1 94.69 244 VAL B O 1
ATOM 4206 N N . GLN B 1 245 ? 10.555 -5.742 8.594 1 93.56 245 GLN B N 1
ATOM 4207 C CA . GLN B 1 245 ? 11.414 -6.016 9.742 1 93.56 245 GLN B CA 1
ATOM 4208 C C . GLN B 1 245 ? 10.625 -6.621 10.891 1 93.56 245 GLN B C 1
ATOM 4210 O O . GLN B 1 245 ? 11.031 -7.633 11.469 1 93.56 245 GLN B O 1
ATOM 4215 N N . PRO B 1 246 ? 9.461 -6.051 11.258 1 89.12 246 PRO B N 1
ATOM 4216 C CA . PRO B 1 246 ? 8.695 -6.664 12.344 1 89.12 246 PRO B CA 1
ATOM 4217 C C . PRO B 1 246 ? 8.258 -8.094 12.031 1 89.12 246 PRO B C 1
ATOM 4219 O O . PRO B 1 246 ? 8.18 -8.938 12.93 1 89.12 246 PRO B O 1
ATOM 4222 N N . LEU B 1 247 ? 8 -8.344 10.828 1 93.38 247 LEU B N 1
ATOM 4223 C CA . LEU B 1 247 ? 7.539 -9.656 10.398 1 93.38 247 LEU B CA 1
ATOM 4224 C C . LEU B 1 247 ? 8.695 -10.656 10.367 1 93.38 247 LEU B C 1
ATOM 4226 O O . LEU B 1 247 ? 8.492 -11.852 10.609 1 93.38 247 LEU B O 1
ATOM 4230 N N . LEU B 1 248 ? 9.852 -10.164 10.055 1 94.19 248 LEU B N 1
ATOM 4231 C CA . LEU B 1 248 ? 11.047 -11.008 10.117 1 94.19 248 LEU B CA 1
ATOM 4232 C C . LEU B 1 248 ? 11.383 -11.367 11.555 1 94.19 248 LEU B C 1
ATOM 4234 O O . LEU B 1 248 ? 11.695 -12.523 11.859 1 94.19 248 LEU B O 1
ATOM 4238 N N . THR B 1 249 ? 11.242 -10.445 12.422 1 93.56 249 THR B N 1
ATOM 4239 C CA . THR B 1 249 ? 11.547 -10.625 13.836 1 93.56 249 THR B CA 1
ATOM 4240 C C . THR B 1 249 ? 10.578 -11.609 14.477 1 93.56 249 THR B C 1
ATOM 4242 O O . THR B 1 249 ? 10.977 -12.453 15.281 1 93.56 249 THR B O 1
ATOM 4245 N N . SER B 1 250 ? 9.305 -11.57 14.102 1 91.62 250 SER B N 1
ATOM 4246 C CA . SER B 1 250 ? 8.281 -12.438 14.672 1 91.62 250 SER B CA 1
ATOM 4247 C C . SER B 1 250 ? 8.297 -13.812 14.023 1 91.62 250 SER B C 1
ATOM 4249 O O . SER B 1 250 ? 7.645 -14.742 14.516 1 91.62 250 SER B O 1
ATOM 4251 N N . GLY B 1 251 ? 8.922 -13.922 12.898 1 92.44 251 GLY B N 1
ATOM 4252 C CA . GLY B 1 251 ? 8.969 -15.188 12.18 1 92.44 251 GLY B CA 1
ATOM 4253 C C . GLY B 1 251 ? 7.824 -15.359 11.203 1 92.44 251 GLY B C 1
ATOM 4254 O O . GLY B 1 251 ? 7.672 -16.422 10.594 1 92.44 251 GLY B O 1
ATOM 4255 N N . ALA B 1 252 ? 7.074 -14.312 11 1 93 252 ALA B N 1
ATOM 4256 C CA . ALA B 1 252 ? 5.953 -14.359 10.07 1 93 252 ALA B CA 1
ATOM 4257 C C . ALA B 1 252 ? 6.445 -14.344 8.625 1 93 252 ALA B C 1
ATOM 4259 O O . ALA B 1 252 ? 5.715 -14.734 7.707 1 93 252 ALA B O 1
ATOM 4260 N N . LEU B 1 253 ? 7.652 -13.844 8.406 1 96 253 LEU B N 1
ATOM 4261 C CA . LEU B 1 253 ? 8.367 -13.883 7.133 1 96 253 LEU B CA 1
ATOM 4262 C C . LEU B 1 253 ? 9.797 -14.383 7.336 1 96 253 LEU B C 1
ATOM 4264 O O . LEU B 1 253 ? 10.32 -14.359 8.453 1 96 253 LEU B O 1
ATOM 4268 N N . THR B 1 254 ? 10.359 -14.828 6.309 1 94.88 254 THR B N 1
ATOM 4269 C CA . THR B 1 254 ? 11.75 -15.266 6.305 1 94.88 254 THR B CA 1
ATOM 4270 C C . THR B 1 254 ? 12.516 -14.633 5.145 1 94.88 254 THR B C 1
ATOM 4272 O O . THR B 1 254 ? 11.992 -14.523 4.035 1 94.88 254 THR B O 1
ATOM 4275 N N . GLU B 1 255 ? 13.711 -14.25 5.477 1 94.25 255 GLU B N 1
ATOM 4276 C CA . GLU B 1 255 ? 14.578 -13.727 4.43 1 94.25 255 GLU B CA 1
ATOM 4277 C C . GLU B 1 255 ? 15.016 -14.828 3.469 1 94.25 255 GLU B C 1
ATOM 4279 O O . GLU B 1 255 ? 15.359 -15.93 3.896 1 94.25 255 GLU B O 1
ATOM 4284 N N . VAL B 1 256 ? 14.922 -14.594 2.205 1 92.38 256 VAL B N 1
ATOM 4285 C CA . VAL B 1 256 ? 15.391 -15.516 1.179 1 92.38 256 VAL B CA 1
ATOM 4286 C C . VAL B 1 256 ? 16.891 -15.32 0.95 1 92.38 256 VAL B C 1
ATOM 4288 O O . VAL B 1 256 ? 17.328 -14.203 0.675 1 92.38 256 VAL B O 1
ATOM 4291 N N . VAL B 1 257 ? 17.625 -16.375 1.065 1 88.19 257 VAL B N 1
ATOM 4292 C CA . VAL B 1 257 ? 19.078 -16.297 0.901 1 88.19 257 VAL B CA 1
ATOM 4293 C C . VAL B 1 257 ? 19.469 -16.922 -0.437 1 88.19 257 VAL B C 1
ATOM 4295 O O . VAL B 1 257 ? 19.047 -18.016 -0.771 1 88.19 257 VAL B O 1
ATOM 4298 N N . PHE B 1 258 ? 20.219 -16.094 -1.121 1 86 258 PHE B N 1
ATOM 4299 C CA . PHE B 1 258 ? 20.703 -16.531 -2.424 1 86 258 PHE B CA 1
ATOM 4300 C C . PHE B 1 258 ? 22.172 -16.969 -2.338 1 86 258 PHE B C 1
ATOM 4302 O O . PHE B 1 258 ? 22.891 -16.562 -1.429 1 86 258 PHE B O 1
ATOM 4309 N N . ASP B 1 259 ? 22.594 -17.828 -3.18 1 81.31 259 ASP B N 1
ATOM 4310 C CA . ASP B 1 259 ? 23.969 -18.297 -3.189 1 81.31 259 ASP B CA 1
ATOM 4311 C C . ASP B 1 259 ? 24.938 -17.188 -3.611 1 81.31 259 ASP B C 1
ATOM 4313 O O . ASP B 1 259 ? 25.953 -16.969 -2.967 1 81.31 259 ASP B O 1
ATOM 4317 N N . TYR B 1 260 ? 24.656 -16.531 -4.684 1 76.62 260 TYR B N 1
ATOM 4318 C CA . TYR B 1 260 ? 25.672 -15.625 -5.246 1 76.62 260 TYR B CA 1
ATOM 4319 C C . TYR B 1 260 ? 25.141 -14.195 -5.32 1 76.62 260 TYR B C 1
ATOM 4321 O O . TYR B 1 260 ? 25.688 -13.367 -6.043 1 76.62 260 TYR B O 1
ATOM 4329 N N . MET B 1 261 ? 24.125 -14.023 -4.672 1 77.25 261 MET B N 1
ATOM 4330 C CA . MET B 1 261 ? 23.578 -12.672 -4.691 1 77.25 261 MET B CA 1
ATOM 4331 C C . MET B 1 261 ? 23.078 -12.258 -3.312 1 77.25 261 MET B C 1
ATOM 4333 O O . MET B 1 261 ? 22.656 -13.109 -2.521 1 77.25 261 MET B O 1
ATOM 4337 N N . PRO B 1 262 ? 23.312 -11.008 -3.029 1 80.94 262 PRO B N 1
ATOM 4338 C CA . PRO B 1 262 ? 22.797 -10.547 -1.735 1 80.94 262 PRO B CA 1
ATOM 4339 C C . PRO B 1 262 ? 21.281 -10.633 -1.63 1 80.94 262 PRO B C 1
ATOM 4341 O O . PRO B 1 262 ? 20.578 -10.406 -2.615 1 80.94 262 PRO B O 1
ATOM 4344 N N . SER B 1 263 ? 20.859 -11.055 -0.512 1 87.69 263 SER B N 1
ATOM 4345 C CA . SER B 1 263 ? 19.422 -11.102 -0.218 1 87.69 263 SER B CA 1
ATOM 4346 C C . SER B 1 263 ? 18.875 -9.703 0.045 1 87.69 263 SER B C 1
ATOM 4348 O O . SER B 1 263 ? 17.656 -9.508 0.094 1 87.69 263 SER B O 1
ATOM 4350 N N . GLN B 1 264 ? 19.812 -8.766 0.16 1 91.38 264 GLN B N 1
ATOM 4351 C CA . GLN B 1 264 ? 19.453 -7.375 0.411 1 91.38 264 GLN B CA 1
ATOM 4352 C C . GLN B 1 264 ? 20.031 -6.457 -0.669 1 91.38 264 GLN B C 1
ATOM 4354 O O . GLN B 1 264 ? 21.141 -6.672 -1.147 1 91.38 264 GLN B O 1
ATOM 4359 N N . MET B 1 265 ? 19.219 -5.543 -1.084 1 90.88 265 MET B N 1
ATOM 4360 C CA . MET B 1 265 ? 19.625 -4.551 -2.08 1 90.88 265 MET B CA 1
ATOM 4361 C C . MET B 1 265 ? 19.5 -3.141 -1.517 1 90.88 265 MET B C 1
ATOM 4363 O O . MET B 1 265 ? 18.422 -2.73 -1.076 1 90.88 265 MET B O 1
ATOM 4367 N N . ARG B 1 266 ? 20.609 -2.469 -1.502 1 92.12 266 ARG B N 1
ATOM 4368 C CA . ARG B 1 266 ? 20.609 -1.082 -1.047 1 92.12 266 ARG B CA 1
ATOM 4369 C C . ARG B 1 266 ? 20.484 -0.119 -2.223 1 92.12 266 ARG B C 1
ATOM 4371 O O . ARG B 1 266 ? 21.266 -0.186 -3.17 1 92.12 266 ARG B O 1
ATOM 4378 N N . LEU B 1 267 ? 19.531 0.692 -2.182 1 91.12 267 LEU B N 1
ATOM 4379 C CA . LEU B 1 267 ? 19.328 1.711 -3.205 1 91.12 267 LEU B CA 1
ATOM 4380 C C . LEU B 1 267 ? 19.547 3.107 -2.633 1 91.12 267 LEU B C 1
ATOM 4382 O O . LEU B 1 267 ? 18.984 3.455 -1.594 1 91.12 267 LEU B O 1
ATOM 4386 N N . TRP B 1 268 ? 20.266 3.871 -3.385 1 92.81 268 TRP B N 1
ATOM 4387 C CA . TRP B 1 268 ? 20.562 5.223 -2.918 1 92.81 268 TRP B CA 1
ATOM 4388 C C . TRP B 1 268 ? 19.469 6.195 -3.373 1 92.81 268 TRP B C 1
ATOM 4390 O O . TRP B 1 268 ? 19.016 6.133 -4.516 1 92.81 268 TRP B O 1
ATOM 4400 N N . VAL B 1 269 ? 19.141 7.086 -2.439 1 95.25 269 VAL B N 1
ATOM 4401 C CA . VAL B 1 269 ? 17.969 7.914 -2.66 1 95.25 269 VAL B CA 1
ATOM 4402 C C . VAL B 1 269 ? 18.375 9.375 -2.838 1 95.25 269 VAL B C 1
ATOM 4404 O O . VAL B 1 269 ? 19.172 9.898 -2.059 1 95.25 269 VAL B O 1
ATOM 4407 N N . ASP B 1 270 ? 17.828 9.969 -3.881 1 95.25 270 ASP B N 1
ATOM 4408 C CA . ASP B 1 270 ? 17.969 11.406 -4.105 1 95.25 270 ASP B CA 1
ATOM 4409 C C . ASP B 1 270 ? 16.609 12.109 -3.984 1 95.25 270 ASP B C 1
ATOM 4411 O O . ASP B 1 270 ? 15.586 11.547 -4.355 1 95.25 270 ASP B O 1
ATOM 4415 N N . ILE B 1 271 ? 16.672 13.273 -3.434 1 97 271 ILE B N 1
ATOM 4416 C CA . ILE B 1 271 ? 15.539 14.195 -3.523 1 97 271 ILE B CA 1
ATOM 4417 C C . ILE B 1 271 ? 15.812 15.242 -4.598 1 97 271 ILE B C 1
ATOM 4419 O O . ILE B 1 271 ? 16.797 15.992 -4.508 1 97 271 ILE B O 1
ATOM 4423 N N . ILE B 1 272 ? 14.961 15.258 -5.605 1 96.69 272 ILE B N 1
ATOM 4424 C CA . ILE B 1 272 ? 15.211 16.047 -6.805 1 96.69 272 ILE B CA 1
ATOM 4425 C C . ILE B 1 272 ? 14.195 17.188 -6.895 1 96.69 272 ILE B C 1
ATOM 4427 O O . ILE B 1 272 ? 13.023 17 -6.582 1 96.69 272 ILE B O 1
ATOM 4431 N N . TRP B 1 273 ? 14.602 18.344 -7.27 1 96.06 273 TRP B N 1
ATOM 4432 C CA . TRP B 1 273 ? 13.734 19.469 -7.59 1 96.06 273 TRP B CA 1
ATOM 4433 C C . TRP B 1 273 ? 14.289 20.266 -8.758 1 96.06 273 TRP B C 1
ATOM 4435 O O . TRP B 1 273 ? 15.406 20.016 -9.219 1 96.06 273 TRP B O 1
ATOM 4445 N N . VAL B 1 274 ? 13.469 21.172 -9.289 1 92.31 274 VAL B N 1
ATOM 4446 C CA . VAL B 1 274 ? 13.859 21.969 -10.453 1 92.31 274 VAL B CA 1
ATOM 4447 C C . VAL B 1 274 ? 14.766 23.109 -10.008 1 92.31 274 VAL B C 1
ATOM 4449 O O . VAL B 1 274 ? 14.398 23.906 -9.133 1 92.31 274 VAL B O 1
ATOM 4452 N N . LYS B 1 275 ? 15.992 23.219 -10.453 1 88 275 LYS B N 1
ATOM 4453 C CA . LYS B 1 275 ? 17.062 24.109 -10.039 1 88 275 LYS B CA 1
ATOM 4454 C C . LYS B 1 275 ? 16.609 25.578 -10.062 1 88 275 LYS B C 1
ATOM 4456 O O . LYS B 1 275 ? 16.844 26.312 -9.102 1 88 275 LYS B O 1
ATOM 4461 N N . ASN B 1 276 ? 15.945 26.125 -10.992 1 82.25 276 ASN B N 1
ATOM 4462 C CA . ASN B 1 276 ? 15.641 27.547 -11.117 1 82.25 276 ASN B CA 1
ATOM 4463 C C . ASN B 1 276 ? 14.172 27.844 -10.797 1 82.25 276 ASN B C 1
ATOM 4465 O O . ASN B 1 276 ? 13.648 28.891 -11.18 1 82.25 276 ASN B O 1
ATOM 4469 N N . ARG B 1 277 ? 13.562 27.016 -10.141 1 85.12 277 ARG B N 1
ATOM 4470 C CA . ARG B 1 277 ? 12.219 27.25 -9.625 1 85.12 277 ARG B CA 1
ATOM 4471 C C . ARG B 1 277 ? 12.227 27.359 -8.109 1 85.12 277 ARG B C 1
ATOM 4473 O O . ARG B 1 277 ? 12.57 26.391 -7.414 1 85.12 277 ARG B O 1
ATOM 4480 N N . PRO B 1 278 ? 11.984 28.484 -7.645 1 85.38 278 PRO B N 1
ATOM 4481 C CA . PRO B 1 278 ? 12.016 28.656 -6.191 1 85.38 278 PRO B CA 1
ATOM 4482 C C . PRO B 1 278 ? 11.078 27.703 -5.461 1 85.38 278 PRO B C 1
ATOM 4484 O O . PRO B 1 278 ? 9.945 27.484 -5.906 1 85.38 278 PRO B O 1
ATOM 4487 N N . LEU B 1 279 ? 11.523 27.141 -4.352 1 90.94 279 LEU B N 1
ATOM 4488 C CA . LEU B 1 279 ? 10.734 26.25 -3.504 1 90.94 279 LEU B CA 1
ATOM 4489 C C . LEU B 1 279 ? 9.992 27.047 -2.436 1 90.94 279 LEU B C 1
ATOM 4491 O O . LEU B 1 279 ? 10.508 28.047 -1.93 1 90.94 279 LEU B O 1
ATOM 4495 N N . GLY B 1 280 ? 8.773 26.625 -2.203 1 90.75 280 GLY B N 1
ATOM 4496 C CA . GLY B 1 280 ? 8.07 27.172 -1.057 1 90.75 280 GLY B CA 1
ATOM 4497 C C . GLY B 1 280 ? 8.688 26.781 0.271 1 90.75 280 GLY B C 1
ATOM 4498 O O . GLY B 1 280 ? 9.578 25.938 0.317 1 90.75 280 GLY B O 1
ATOM 4499 N N . LEU B 1 281 ? 8.203 27.406 1.311 1 91.56 281 LEU B N 1
ATOM 4500 C CA . LEU B 1 281 ? 8.742 27.188 2.648 1 91.56 281 LEU B CA 1
ATOM 4501 C C . LEU B 1 281 ? 8.602 25.734 3.064 1 91.56 281 LEU B C 1
ATOM 4503 O O . LEU B 1 281 ? 9.492 25.172 3.705 1 91.56 281 LEU B O 1
ATOM 4507 N N . GLY B 1 282 ? 7.434 25.062 2.797 1 94.81 282 GLY B N 1
ATOM 4508 C CA . GLY B 1 282 ? 7.227 23.672 3.143 1 94.81 282 GLY B CA 1
ATOM 4509 C C . GLY B 1 282 ? 8.242 22.734 2.512 1 94.81 282 GLY B C 1
ATOM 4510 O O . GLY B 1 282 ? 8.836 21.891 3.195 1 94.81 282 GLY B O 1
ATOM 4511 N N . ALA B 1 283 ? 8.492 22.938 1.239 1 95.94 283 ALA B N 1
ATOM 4512 C CA . ALA B 1 283 ? 9.461 22.125 0.507 1 95.94 283 ALA B CA 1
ATOM 4513 C C . ALA B 1 283 ? 10.875 22.344 1.026 1 95.94 283 ALA B C 1
ATOM 4515 O O . ALA B 1 283 ? 11.641 21.406 1.201 1 95.94 283 ALA B O 1
ATOM 4516 N N . ARG B 1 284 ? 11.172 23.578 1.272 1 95.06 284 ARG B N 1
ATOM 4517 C CA . ARG B 1 284 ? 12.492 23.906 1.791 1 95.06 284 ARG B CA 1
ATOM 4518 C C . ARG B 1 284 ? 12.719 23.281 3.164 1 95.06 284 ARG B C 1
ATOM 4520 O O . ARG B 1 284 ? 13.812 22.797 3.455 1 95.06 284 ARG B O 1
ATOM 4527 N N . ARG B 1 285 ? 11.695 23.375 3.936 1 95.81 285 ARG B N 1
ATOM 4528 C CA . ARG B 1 285 ? 11.805 22.812 5.273 1 95.81 285 ARG B CA 1
ATOM 4529 C C . ARG B 1 285 ? 11.992 21.297 5.207 1 95.81 285 ARG B C 1
ATOM 4531 O O . ARG B 1 285 ? 12.789 20.734 5.961 1 95.81 285 ARG B O 1
ATOM 4538 N N . TYR B 1 286 ? 11.25 20.609 4.324 1 97.62 286 TYR B N 1
ATOM 4539 C CA . TYR B 1 286 ? 11.422 19.172 4.129 1 97.62 286 TYR B CA 1
ATOM 4540 C C . TYR B 1 286 ? 12.867 18.844 3.783 1 97.62 286 TYR B C 1
ATOM 4542 O O . TYR B 1 286 ? 13.461 17.938 4.371 1 97.62 286 TYR B O 1
ATOM 4550 N N . LEU B 1 287 ? 13.43 19.578 2.898 1 96.44 287 LEU B N 1
ATOM 4551 C CA . LEU B 1 287 ? 14.797 19.359 2.451 1 96.44 287 LEU B CA 1
ATOM 4552 C C . LEU B 1 287 ? 15.781 19.578 3.596 1 96.44 287 LEU B C 1
ATOM 4554 O O . LEU B 1 287 ? 16.719 18.797 3.768 1 96.44 287 LEU B O 1
ATOM 4558 N N . SER B 1 288 ? 15.578 20.641 4.309 1 96.44 288 SER B N 1
ATOM 4559 C CA . SER B 1 288 ? 16.469 20.953 5.422 1 96.44 288 SER B CA 1
ATOM 4560 C C . SER B 1 288 ? 16.469 19.828 6.457 1 96.44 288 SER B C 1
ATOM 4562 O O . SER B 1 288 ? 17.516 19.422 6.953 1 96.44 288 SER B O 1
ATOM 4564 N N . LEU B 1 289 ? 15.305 19.328 6.777 1 96.44 289 LEU B N 1
ATOM 4565 C CA . LEU B 1 289 ? 15.172 18.266 7.754 1 96.44 289 LEU B CA 1
ATOM 4566 C C . LEU B 1 289 ? 15.812 16.969 7.238 1 96.44 289 LEU B C 1
ATOM 4568 O O . LEU B 1 289 ? 16.453 16.25 7.996 1 96.44 289 LEU B O 1
ATOM 4572 N N . MET B 1 290 ? 15.602 16.672 5.941 1 95.88 290 MET B N 1
ATOM 4573 C CA . MET B 1 290 ? 16.203 15.484 5.344 1 95.88 290 MET B CA 1
ATOM 4574 C C . MET B 1 290 ? 17.719 15.578 5.352 1 95.88 290 MET B C 1
ATOM 4576 O O . MET B 1 290 ? 18.406 14.57 5.555 1 95.88 290 MET B O 1
ATOM 4580 N N . ARG B 1 291 ? 18.219 16.719 5.133 1 93.94 291 ARG B N 1
ATOM 4581 C CA . ARG B 1 291 ? 19.656 16.953 5.176 1 93.94 291 ARG B CA 1
ATOM 4582 C C . ARG B 1 291 ? 20.219 16.656 6.562 1 93.94 291 ARG B C 1
ATOM 4584 O O . ARG B 1 291 ? 21.266 16.031 6.695 1 93.94 291 ARG B O 1
ATOM 4591 N N . GLU B 1 292 ? 19.531 17.078 7.551 1 92.12 292 GLU B N 1
ATOM 4592 C CA . GLU B 1 292 ? 19.938 16.859 8.93 1 92.12 292 GLU B CA 1
ATOM 4593 C C . GLU B 1 292 ? 19.969 15.375 9.273 1 92.12 292 GLU B C 1
ATOM 4595 O O . GLU B 1 292 ? 20.859 14.906 9.984 1 92.12 292 GLU B O 1
ATOM 4600 N N . MET B 1 293 ? 19.016 14.703 8.812 1 88 293 MET B N 1
ATOM 4601 C CA . MET B 1 293 ? 18.906 13.273 9.094 1 88 293 MET B CA 1
ATOM 4602 C C . MET B 1 293 ? 19.984 12.492 8.352 1 88 293 MET B C 1
ATOM 4604 O O . MET B 1 293 ? 20.484 11.484 8.859 1 88 293 MET B O 1
ATOM 4608 N N . ALA B 1 294 ? 20.234 12.812 7.133 1 80.69 294 ALA B N 1
ATOM 4609 C CA . ALA B 1 294 ? 21.234 12.133 6.312 1 80.69 294 ALA B CA 1
ATOM 4610 C C . ALA B 1 294 ? 22.641 12.328 6.883 1 80.69 294 ALA B C 1
ATOM 4612 O O . ALA B 1 294 ? 23.5 11.469 6.707 1 80.69 294 ALA B O 1
ATOM 4613 N N . GLU B 1 295 ? 22.922 13.438 7.355 1 72.94 295 GLU B N 1
ATOM 4614 C CA . GLU B 1 295 ? 24.234 13.719 7.934 1 72.94 295 GLU B CA 1
ATOM 4615 C C . GLU B 1 295 ? 24.531 12.789 9.109 1 72.94 295 GLU B C 1
ATOM 4617 O O . GLU B 1 295 ? 25.688 12.477 9.391 1 72.94 295 GLU B O 1
ATOM 4622 N N . GLY B 1 296 ? 23.516 12.203 9.711 1 62.56 296 GLY B N 1
ATOM 4623 C CA . GLY B 1 296 ? 23.734 11.258 10.797 1 62.56 296 GLY B CA 1
ATOM 4624 C C . GLY B 1 296 ? 23.953 9.836 10.305 1 62.56 296 GLY B C 1
ATOM 4625 O O . GLY B 1 296 ? 24.328 8.961 11.086 1 62.56 296 GLY B O 1
ATOM 4626 N N . GLU B 1 297 ? 23.609 9.5 9.07 1 61.66 297 GLU B N 1
ATOM 4627 C CA . GLU B 1 297 ? 23.766 8.156 8.531 1 61.66 297 GLU B CA 1
ATOM 4628 C C . GLU B 1 297 ? 25.094 8.016 7.781 1 61.66 297 GLU B C 1
ATOM 4630 O O . GLU B 1 297 ? 25.625 9 7.258 1 61.66 297 GLU B O 1
ATOM 4635 N N . PRO B 1 298 ? 25.797 6.961 7.973 1 53.41 298 PRO B N 1
ATOM 4636 C CA . PRO B 1 298 ? 27.109 6.789 7.32 1 53.41 298 PRO B CA 1
ATOM 4637 C C . PRO B 1 298 ? 27.062 7.113 5.832 1 53.41 298 PRO B C 1
ATOM 4639 O O . PRO B 1 298 ? 26.094 6.762 5.145 1 53.41 298 PRO B O 1
ATOM 4642 N N . ARG B 1 299 ? 27.734 8.195 5.449 1 49.22 299 ARG B N 1
ATOM 4643 C CA . ARG B 1 299 ? 27.922 8.594 4.055 1 49.22 299 ARG B CA 1
ATOM 4644 C C . ARG B 1 299 ? 28.422 7.418 3.217 1 49.22 299 ARG B C 1
ATOM 4646 O O . ARG B 1 299 ? 29.047 6.496 3.742 1 49.22 299 ARG B O 1
ATOM 4653 N N . ARG B 1 300 ? 28.047 7.402 1.953 1 51.94 300 ARG B N 1
ATOM 4654 C CA . ARG B 1 300 ? 28.594 6.473 0.972 1 51.94 300 ARG B CA 1
ATOM 4655 C C . ARG B 1 300 ? 30.109 6.375 1.096 1 51.94 300 ARG B C 1
ATOM 4657 O O . ARG B 1 300 ? 30.812 7.387 1.006 1 51.94 300 ARG B O 1
ATOM 4664 N N . VAL B 1 301 ? 30.578 5.426 2.055 1 33.56 301 VAL B N 1
ATOM 4665 C CA . VAL B 1 301 ? 32 5.215 1.814 1 33.56 301 VAL B CA 1
ATOM 4666 C C . VAL B 1 301 ? 32.188 4.539 0.459 1 33.56 301 VAL B C 1
ATOM 4668 O O . VAL B 1 301 ? 31.547 3.541 0.152 1 33.56 301 VAL B O 1
#

Organism: NCBI:txid2813360